Protein AF-A0AAD5XUS9-F1 (afdb_monomer_lite)

Radius of gyration: 87.18 Å; chains: 1; bounding box: 160×61×299 Å

pLDDT: mean 71.88, std 22.99, range [25.39, 98.44]

InterPro domains:
  IPR026183 Taxilin family [PF09728] (169-340)
  IPR026183 Taxilin family [PTHR16127] (145-340)

Sequence (615 aa):
MEKQLVITNKKNNKGNNNNTTNNIVITTNSISNSSIEELITQKINSLNFSENDKNGKIKIEIKLEQKDINKILNQSLINNNQLNNVSQPTHSHSINHSSFPNNDHVQKQLDDLHKKTKQINEKQLLLGLKQRELNKLEADQLIEQQNLHNDLERENLEIAKLLKLEQENLNSVLNNQNNCYNYNIEFISTKYLNNFENFKRLQFKTEFLDLNLNLKIKQYDILEFDKNKVENQKLKLEALCREFQNKSILLKDELDNLYKTEKEKRDLLEKNFEISLNELNLIMEKKSNEKKNLDLENETLKNKLSNLTKQYELRELHFQSVLKSKDLELQLQRVRLEKDLSSHKLELRNLLKKFKFAEQTLVKSNDIFTEFQKERNGINDLKTALNLEVEKNKKLRNLCKALQEERKELMMKLKKSKEEIPPEKISNSCTSPSHAKNNVDSINEEDNFNLKKSNFIKIIKEENLKLETENKKFNLKFDELHKNFDEICQETKKTKELLNTEKQKNFKLNKLYQLNKKEYLELKKQETFVKLKLNQYKENFDDNNNNILLKKNNNNFFEINKLEESVNNQLEETLENLDYDYDGEDDIPLDAEASFTSNEEEAFFTDEDNLPDDN

Foldseek 3Di:
DWDWDWDFDDDDDDDDDDDDGPTDTDGDDDDDDVVVVVVVVVVVVPDDDDDDDPDDDDDDDDDDDPVVVVVVVVVVVVVVVVVPPDDDDDDDDDDDDDDDDDDVVVVVVVVVVVVVVVVVVVVVVVVVVVVVVVVVVVVVVVVVVVVVVVVVVVVVVVVVVVVVVVVVVVVVVVVPPDDDPVVVVVVVVVVVVVVVVVVVVVVVVVVVVVVVVVVVVVVVVVVVVVVVVVVVVVVVVVVVVVVVVVVVVVVVVVVVVVVVVVVVVVVVVVVVVVVVVVVVVVVVVVVVVVVVVVVVVVVVVVVVVVVVVVVVVVVVVVVVVVVVVVVVVVVVVVVVVVVVVVVVVVVVVVVVVVVVVVVVVVVVVVVVVVVVVVVVVVVVVVVVVVVVVVVVVVVVVVVVVVVVVVVCVVVPVDDDDYDDDDDDDDDDYDDYDDDDDDDDDDDDDDDPPVVVVVVVVVVVVVVVVVVVVVVVVVVVVVVVVVVVVVVVVVVVVVVVVVVVVVVVVVVVVVVVLVVLVVVLVVLVVQLVVLVVVLVVLVVVVVPDPDVVVCVVSVVVNVVSVVSNVVSVVVNVVSVVVNPPDDPDDDDDDPDDDDDDDDDDDDDDDDDDDDDDDDD

Secondary structure (DSSP, 8-state):
--------------S--------------S---HHHHHHHHHHHHT----S--SS----------HHHHHHHHHHHHHHHHHTTS--PPP-------------HHHHHHHHHHHHHHHHHHHHHHHHHHHHHHHHHHHHHHHHHHHHHHHHHHHHHHHHHHHHHHHHHHHHHHHTT-SS-HHHHHHHHHHHHHHHHHHHHHHHHHHHHHHHHHHHHHHHHHHHHHHHHHHHHHHHHHHHHHHHHHHHHHHHHHHHHHHHHHHHHHHHHHHHHHHHHHHHHHHHHHHHHHHHHHHHHHHHHHHHHHHHHHHHHHHHHHHHHHHHHHHHHHHHHHHHHHHHHHHHHHHHHHHHHHHHHHHHHHHHHHHHHHHHHHHHHHHHHHHHHHHHHHHHHHHHHHHHHHHHHHHHHHTT-SS--------------------------------SHHHHHHHHHHHHHHHHHHHHHHHHHHHHHHHHHHHHHHHHHHHHHHHHHHHHHHHHHHHHHHHHHHHHHHHHHHHHHHHHHHHHHHHHHHHHHHHS---TTTHHHHHHHHHHHHHHHHHHHHHHHHHHHTT-S---------S-------------------------

Structure (mmCIF, N/CA/C/O backbone):
data_AF-A0AAD5XUS9-F1
#
_entry.id   AF-A0AAD5XUS9-F1
#
loop_
_atom_site.group_PDB
_atom_site.id
_atom_site.type_symbol
_atom_site.label_atom_id
_atom_site.label_alt_id
_atom_site.label_comp_id
_atom_site.label_asym_id
_atom_site.label_entity_id
_atom_site.label_seq_id
_atom_site.pdbx_PDB_ins_code
_atom_site.Cartn_x
_atom_site.Cartn_y
_atom_site.Cartn_z
_atom_site.occupancy
_atom_site.B_iso_or_equiv
_atom_site.auth_seq_id
_atom_site.auth_comp_id
_atom_site.auth_asym_id
_atom_site.auth_atom_id
_atom_site.pdbx_PDB_model_num
ATOM 1 N N . MET A 1 1 ? -13.658 -7.357 59.252 1.00 25.39 1 MET A N 1
ATOM 2 C CA . MET A 1 1 ? -12.363 -7.892 58.782 1.00 25.39 1 MET A CA 1
ATOM 3 C C . MET A 1 1 ? -11.403 -7.818 59.949 1.00 25.39 1 MET A C 1
ATOM 5 O O . MET A 1 1 ? -11.152 -6.715 60.420 1.00 25.39 1 MET A O 1
ATOM 9 N N . GLU A 1 2 ? -10.918 -8.949 60.446 1.00 27.44 2 GLU A N 1
ATOM 10 C CA . GLU A 1 2 ? -9.818 -8.955 61.415 1.00 27.44 2 GLU A CA 1
ATOM 11 C C . GLU A 1 2 ? -8.496 -8.685 60.680 1.00 27.44 2 GLU A C 1
ATOM 13 O O . GLU A 1 2 ? -8.314 -9.140 59.550 1.00 27.44 2 GLU A O 1
ATOM 18 N N . LYS A 1 3 ? -7.565 -7.966 61.313 1.00 29.02 3 LYS A N 1
ATOM 19 C CA . LYS A 1 3 ? -6.164 -7.906 60.876 1.00 29.02 3 LYS A CA 1
ATOM 20 C C . LYS A 1 3 ? -5.308 -8.595 61.931 1.00 29.02 3 LYS A C 1
ATOM 22 O O . LYS A 1 3 ? -5.143 -8.070 63.025 1.00 29.02 3 LYS A O 1
ATOM 27 N N . GLN A 1 4 ? -4.764 -9.762 61.598 1.00 33.00 4 GLN A N 1
ATOM 28 C CA . GLN A 1 4 ? -3.780 -10.432 62.445 1.00 33.00 4 GLN A CA 1
ATOM 29 C C . GLN A 1 4 ? -2.422 -9.747 62.264 1.00 33.00 4 GLN A C 1
ATOM 31 O O . GLN A 1 4 ? -1.873 -9.737 61.163 1.00 33.00 4 GLN A O 1
ATOM 36 N N . LEU A 1 5 ? -1.890 -9.157 63.335 1.00 35.62 5 LEU A N 1
ATOM 37 C CA . LEU A 1 5 ? -0.632 -8.412 63.310 1.00 35.62 5 LEU A CA 1
ATOM 38 C C . LEU A 1 5 ? 0.469 -9.261 63.965 1.00 35.62 5 LEU A C 1
ATOM 40 O O . LEU A 1 5 ? 0.601 -9.319 65.186 1.00 35.62 5 LEU A O 1
ATOM 44 N N . VAL A 1 6 ? 1.218 -9.992 63.135 1.00 34.09 6 VAL A N 1
ATOM 45 C CA . VAL A 1 6 ? 2.223 -10.973 63.578 1.00 34.09 6 VAL A CA 1
ATOM 46 C C . VAL A 1 6 ? 3.584 -10.295 63.754 1.00 34.09 6 VAL A C 1
ATOM 48 O O . VAL A 1 6 ? 4.265 -9.992 62.778 1.00 34.09 6 VAL A O 1
ATOM 51 N N . ILE A 1 7 ? 4.005 -10.085 65.004 1.00 37.09 7 ILE A N 1
ATOM 52 C CA . ILE A 1 7 ? 5.302 -9.472 65.333 1.00 37.09 7 ILE A CA 1
ATOM 53 C C . ILE A 1 7 ? 6.341 -10.567 65.622 1.00 37.09 7 ILE A C 1
ATOM 55 O O . ILE A 1 7 ? 6.405 -11.119 66.720 1.00 37.09 7 ILE A O 1
ATOM 59 N N . THR A 1 8 ? 7.193 -10.881 64.641 1.00 31.16 8 THR A N 1
ATOM 60 C CA . THR A 1 8 ? 8.293 -11.849 64.804 1.00 31.16 8 THR A CA 1
ATOM 61 C C . THR A 1 8 ? 9.521 -11.199 65.450 1.00 31.16 8 THR A C 1
ATOM 63 O O . THR A 1 8 ? 10.286 -10.500 64.781 1.00 31.16 8 THR A O 1
ATOM 66 N N . ASN A 1 9 ? 9.750 -11.439 66.743 1.00 35.56 9 ASN A N 1
ATOM 67 C CA . ASN A 1 9 ? 10.859 -10.825 67.481 1.00 35.56 9 ASN A CA 1
ATOM 68 C C . ASN A 1 9 ? 12.195 -11.571 67.249 1.00 35.56 9 ASN A C 1
ATOM 70 O O . ASN A 1 9 ? 12.498 -12.571 67.902 1.00 35.56 9 ASN A O 1
ATOM 74 N N . LYS A 1 10 ? 12.988 -11.113 66.271 1.00 31.64 10 LYS A N 1
ATOM 75 C CA . LYS A 1 10 ? 14.170 -11.826 65.750 1.00 31.64 10 LYS A CA 1
ATOM 76 C C . LYS A 1 10 ? 15.475 -11.421 66.458 1.00 31.64 10 LYS A C 1
ATOM 78 O O . LYS A 1 10 ? 16.278 -10.666 65.913 1.00 31.64 10 LYS A O 1
ATOM 83 N N . LYS A 1 11 ? 15.719 -11.949 67.665 1.00 36.28 11 LYS A N 1
ATOM 84 C CA . LYS A 1 11 ? 17.019 -11.802 68.354 1.00 36.28 11 LYS A CA 1
ATOM 85 C C . LYS A 1 11 ? 18.118 -12.611 67.646 1.00 36.28 11 LYS A C 1
ATOM 87 O O . LYS A 1 11 ? 18.095 -13.838 67.655 1.00 36.28 11 LYS A O 1
ATOM 92 N N . ASN A 1 12 ? 19.115 -11.922 67.090 1.00 35.00 12 ASN A N 1
ATOM 93 C CA . ASN A 1 12 ? 20.322 -12.542 66.533 1.00 35.00 12 ASN A CA 1
ATOM 94 C C . ASN A 1 12 ? 21.288 -12.980 67.652 1.00 35.00 12 ASN A C 1
ATOM 96 O O . ASN A 1 12 ? 22.162 -12.207 68.038 1.00 35.00 12 ASN A O 1
ATOM 100 N N . ASN A 1 13 ? 21.184 -14.226 68.117 1.00 34.28 13 ASN A N 1
ATOM 101 C CA . ASN A 1 13 ? 22.252 -14.886 68.878 1.00 34.28 13 ASN A CA 1
ATOM 102 C C . ASN A 1 13 ? 22.995 -15.888 67.983 1.00 34.28 13 ASN A C 1
ATOM 104 O O . ASN A 1 13 ? 22.378 -16.679 67.272 1.00 34.28 13 ASN A O 1
ATOM 108 N N . LYS A 1 14 ? 24.334 -15.870 68.025 1.00 36.88 14 LYS A N 1
ATOM 109 C CA . LYS A 1 14 ? 25.170 -16.893 67.380 1.00 36.88 14 LYS A CA 1
ATOM 110 C C . LYS A 1 14 ? 25.299 -18.105 68.306 1.00 36.88 14 LYS A C 1
ATOM 112 O O . LYS A 1 14 ? 25.864 -17.964 69.385 1.00 36.88 14 LYS A O 1
ATOM 117 N N . GLY A 1 15 ? 24.891 -19.284 67.840 1.00 33.50 15 GLY A N 1
ATOM 118 C CA . GLY A 1 15 ? 25.273 -20.568 68.440 1.00 33.50 15 GLY A CA 1
ATOM 119 C C . GLY A 1 15 ? 24.105 -21.495 68.782 1.00 33.50 15 GLY A C 1
ATOM 120 O O . GLY A 1 15 ? 23.200 -21.114 69.512 1.00 33.50 15 GLY A O 1
ATOM 121 N N . ASN A 1 16 ? 24.232 -22.739 68.309 1.00 32.81 16 ASN A N 1
ATOM 122 C CA . ASN A 1 16 ? 23.405 -23.922 68.573 1.00 32.81 16 ASN A CA 1
ATOM 123 C C . ASN A 1 16 ? 21.934 -23.908 68.113 1.00 32.81 16 ASN A C 1
ATOM 125 O O . ASN A 1 16 ? 21.212 -22.917 68.160 1.00 32.81 16 ASN A O 1
ATOM 129 N N . ASN A 1 17 ? 21.503 -25.080 67.644 1.00 41.97 17 ASN A N 1
ATOM 130 C CA . ASN A 1 17 ? 20.193 -25.306 67.046 1.00 41.97 17 ASN A CA 1
ATOM 131 C C . ASN A 1 17 ? 19.136 -25.575 68.123 1.00 41.97 17 ASN A C 1
ATOM 133 O O . ASN A 1 17 ? 19.264 -26.562 68.843 1.00 41.97 17 ASN A O 1
ATOM 137 N N . ASN A 1 18 ? 18.083 -24.752 68.175 1.00 34.62 18 ASN A N 1
ATOM 138 C CA . ASN A 1 18 ? 16.693 -25.155 68.454 1.00 34.62 18 ASN A CA 1
ATOM 139 C C . ASN A 1 18 ? 15.764 -23.932 68.316 1.00 34.62 18 ASN A C 1
ATOM 141 O O . ASN A 1 18 ? 15.683 -23.094 69.210 1.00 34.62 18 ASN A O 1
ATOM 145 N N . ASN A 1 19 ? 15.051 -23.821 67.190 1.00 29.11 19 ASN A N 1
ATOM 146 C CA . ASN A 1 19 ? 14.159 -22.687 66.915 1.00 29.11 19 ASN A CA 1
ATOM 147 C C . ASN A 1 19 ? 12.773 -22.874 67.561 1.00 29.11 19 ASN A C 1
ATOM 149 O O . ASN A 1 19 ? 11.819 -23.265 66.891 1.00 29.11 19 ASN A O 1
ATOM 153 N N . THR A 1 20 ? 12.631 -22.545 68.846 1.00 35.72 20 THR A N 1
ATOM 154 C CA . THR A 1 20 ? 11.313 -22.355 69.480 1.00 35.72 20 THR A CA 1
ATOM 155 C C . THR A 1 20 ? 10.797 -20.935 69.242 1.00 35.72 20 THR A C 1
ATOM 157 O O . THR A 1 20 ? 11.182 -19.993 69.935 1.00 35.72 20 THR A O 1
ATOM 160 N N . THR A 1 21 ? 9.916 -20.764 68.254 1.00 34.28 21 THR A N 1
ATOM 161 C CA . THR A 1 21 ? 9.239 -19.488 67.970 1.00 34.28 21 THR A CA 1
ATOM 162 C C . THR A 1 21 ? 8.067 -19.255 68.928 1.00 34.28 21 THR A C 1
ATOM 164 O O . THR A 1 21 ? 6.984 -19.812 68.741 1.00 34.28 21 THR A O 1
ATOM 167 N N . ASN A 1 22 ? 8.263 -18.403 69.936 1.00 39.34 22 ASN A N 1
ATOM 168 C CA . ASN A 1 22 ? 7.192 -17.973 70.839 1.00 39.34 22 ASN A CA 1
ATOM 169 C C . ASN A 1 22 ? 6.265 -16.963 70.139 1.00 39.34 22 ASN A C 1
ATOM 171 O O . ASN A 1 22 ? 6.512 -15.757 70.156 1.00 39.34 22 ASN A O 1
ATOM 175 N N . ASN A 1 23 ? 5.191 -17.460 69.524 1.00 37.06 23 ASN A N 1
ATOM 176 C CA . ASN A 1 23 ? 4.183 -16.631 68.862 1.00 37.06 23 ASN A CA 1
ATOM 177 C C . ASN A 1 23 ? 3.243 -15.983 69.893 1.00 37.06 23 ASN A C 1
ATOM 179 O O . ASN A 1 23 ? 2.400 -16.658 70.484 1.00 37.06 23 ASN A O 1
ATOM 183 N N . ILE A 1 24 ? 3.351 -14.665 70.072 1.00 42.97 24 ILE A N 1
ATOM 184 C CA . ILE A 1 24 ? 2.393 -13.869 70.851 1.00 42.97 24 ILE A CA 1
ATOM 185 C C . ILE A 1 24 ? 1.303 -13.371 69.897 1.00 42.97 24 ILE A C 1
ATOM 187 O O . ILE A 1 24 ? 1.575 -12.575 69.001 1.00 42.97 24 ILE A O 1
ATOM 191 N N . VAL A 1 25 ? 0.070 -13.844 70.085 1.00 38.03 25 VAL A N 1
ATOM 192 C CA . VAL A 1 25 ? -1.100 -13.404 69.308 1.00 38.03 25 VAL A CA 1
ATOM 193 C C . VAL A 1 25 ? -1.819 -12.296 70.072 1.00 38.03 25 VAL A C 1
ATOM 195 O O . VAL A 1 25 ? -2.248 -12.507 71.205 1.00 38.03 25 VAL A O 1
ATOM 198 N N . ILE A 1 26 ? -1.970 -11.128 69.444 1.00 42.94 26 ILE A N 1
ATOM 199 C CA . ILE A 1 26 ? -2.715 -9.987 69.988 1.00 42.94 26 ILE A CA 1
ATOM 200 C C . ILE A 1 26 ? -3.943 -9.749 69.104 1.00 42.94 26 ILE A C 1
ATOM 202 O O . ILE A 1 26 ? -3.813 -9.481 67.913 1.00 42.94 26 ILE A O 1
ATOM 206 N N . THR A 1 27 ? -5.136 -9.843 69.692 1.00 38.06 27 THR A N 1
ATOM 207 C CA . THR A 1 27 ? -6.419 -9.563 69.030 1.00 38.06 27 THR A CA 1
ATOM 208 C C . THR A 1 27 ? -6.979 -8.229 69.521 1.00 38.06 27 THR A C 1
ATOM 210 O O . THR A 1 27 ? -7.533 -8.152 70.619 1.00 38.06 27 THR A O 1
ATOM 213 N N . THR A 1 28 ? -6.838 -7.172 68.722 1.00 41.28 28 THR A N 1
ATOM 214 C CA . THR A 1 28 ? -7.404 -5.843 68.994 1.00 41.28 28 THR A CA 1
ATOM 215 C C . THR A 1 28 ? -8.715 -5.643 68.235 1.00 41.28 28 THR A C 1
ATOM 217 O O . THR A 1 28 ? -8.731 -5.451 67.020 1.00 41.28 28 THR A O 1
ATOM 220 N N . ASN A 1 29 ? -9.837 -5.630 68.957 1.00 35.91 29 ASN A N 1
ATOM 221 C CA . ASN A 1 29 ? -11.108 -5.200 68.379 1.00 35.91 29 ASN A CA 1
ATOM 222 C C . ASN A 1 29 ? -11.155 -3.668 68.298 1.00 35.91 29 ASN A C 1
ATOM 224 O O . ASN A 1 29 ? -11.073 -2.984 69.314 1.00 35.91 29 ASN A O 1
ATOM 228 N N . SER A 1 30 ? -11.319 -3.161 67.072 1.00 46.28 30 SER A N 1
ATOM 229 C CA . SER A 1 30 ? -11.724 -1.787 66.731 1.00 46.28 30 SER A CA 1
ATOM 230 C C . SER A 1 30 ? -10.987 -0.632 67.435 1.00 46.28 30 SER A C 1
ATOM 232 O O . SER A 1 30 ? -11.510 -0.058 68.382 1.00 46.28 30 SER A O 1
ATOM 234 N N . ILE A 1 31 ? -9.839 -0.219 66.881 1.00 39.94 31 ILE A N 1
ATOM 235 C CA . ILE A 1 31 ? -9.426 1.186 66.644 1.00 39.94 31 ILE A CA 1
ATOM 236 C C . ILE A 1 31 ? -8.188 1.143 65.734 1.00 39.94 31 ILE A C 1
ATOM 238 O O . ILE A 1 31 ? -7.190 0.519 66.076 1.00 39.94 31 ILE A O 1
ATOM 242 N N . SER A 1 32 ? -8.239 1.793 64.569 1.00 43.41 32 SER A N 1
ATOM 243 C CA . SER A 1 32 ? -7.108 1.872 63.633 1.00 43.41 32 SER A CA 1
ATOM 244 C C . SER A 1 32 ? -6.374 3.204 63.796 1.00 43.41 32 SER A C 1
ATOM 246 O O . SER A 1 32 ? -6.765 4.199 63.184 1.00 43.41 32 SER A O 1
ATOM 248 N N . ASN A 1 33 ? -5.342 3.244 64.642 1.00 52.28 33 ASN A N 1
ATOM 249 C CA . ASN A 1 33 ? -4.536 4.448 64.855 1.00 52.28 33 ASN A CA 1
ATOM 250 C C . ASN A 1 33 ? -3.094 4.059 65.236 1.00 52.28 33 ASN A C 1
ATOM 252 O O . ASN A 1 33 ? -2.848 3.602 66.354 1.00 52.28 33 ASN A O 1
ATOM 256 N N . SER A 1 34 ? -2.148 4.200 64.302 1.00 52.38 34 SER A N 1
ATOM 257 C CA . SER A 1 34 ? -0.819 3.560 64.372 1.00 52.38 34 SER A CA 1
ATOM 258 C C . SER A 1 34 ? 0.008 3.965 65.596 1.00 52.38 34 SER A C 1
ATOM 260 O O . SER A 1 34 ? 0.675 3.123 66.192 1.00 52.38 34 SER A O 1
ATOM 262 N N . SER A 1 35 ? -0.091 5.219 66.049 1.00 53.34 35 SER A N 1
ATOM 263 C CA . SER A 1 35 ? 0.614 5.695 67.250 1.00 53.34 35 SER A CA 1
ATOM 264 C C . SER A 1 35 ? 0.175 4.998 68.549 1.00 53.34 35 SER A C 1
ATOM 266 O O . SER A 1 35 ? 0.904 5.039 69.537 1.00 53.34 35 SER A O 1
ATOM 268 N N . ILE A 1 36 ? -0.996 4.347 68.573 1.00 55.72 36 ILE A N 1
ATOM 269 C CA . ILE A 1 36 ? -1.443 3.532 69.715 1.00 55.72 36 ILE A CA 1
ATOM 270 C C . ILE A 1 36 ? -0.808 2.134 69.644 1.00 55.72 36 ILE A C 1
ATOM 272 O O . ILE A 1 36 ? -0.321 1.632 70.657 1.00 55.72 36 ILE A O 1
ATOM 276 N N . GLU A 1 37 ? -0.749 1.531 68.454 1.00 57.53 37 GLU A N 1
ATOM 277 C CA . GLU A 1 37 ? -0.089 0.236 68.215 1.00 57.53 37 GLU A CA 1
ATOM 278 C C . GLU A 1 37 ? 1.419 0.314 68.519 1.00 57.53 37 GLU A C 1
ATOM 280 O O . GLU A 1 37 ? 1.982 -0.569 69.173 1.00 57.53 37 GLU A O 1
ATOM 285 N N . GLU A 1 38 ? 2.065 1.414 68.124 1.00 58.31 38 GLU A N 1
ATOM 286 C CA . GLU A 1 38 ? 3.476 1.690 68.400 1.00 58.31 38 GLU A CA 1
ATOM 287 C C . GLU A 1 38 ? 3.750 1.869 69.904 1.00 58.31 38 GLU A C 1
ATOM 289 O O . GLU A 1 38 ? 4.686 1.268 70.436 1.00 58.31 38 GLU A O 1
ATOM 294 N N . LEU A 1 39 ? 2.895 2.605 70.628 1.00 57.44 39 LEU A N 1
ATOM 295 C CA . LEU A 1 39 ? 3.031 2.787 72.078 1.00 57.44 39 LEU A CA 1
ATOM 296 C C . LEU A 1 39 ? 2.823 1.473 72.850 1.00 57.44 39 LEU A C 1
ATOM 298 O O . LEU A 1 39 ? 3.573 1.189 73.785 1.00 57.44 39 LEU A O 1
ATOM 302 N N . ILE A 1 40 ? 1.845 0.650 72.451 1.00 57.34 40 ILE A N 1
ATOM 303 C CA . ILE A 1 40 ? 1.636 -0.694 73.017 1.00 57.34 40 ILE A CA 1
ATOM 304 C C . ILE A 1 40 ? 2.881 -1.561 72.780 1.00 57.34 40 ILE A C 1
ATOM 306 O O . ILE A 1 40 ? 3.372 -2.201 73.711 1.00 57.34 40 ILE A O 1
ATOM 310 N N . THR A 1 41 ? 3.445 -1.517 71.571 1.00 60.00 41 THR A N 1
ATOM 311 C CA . THR A 1 41 ? 4.661 -2.259 71.207 1.00 60.00 41 THR A CA 1
ATOM 312 C C . THR A 1 41 ? 5.872 -1.811 72.036 1.00 60.00 41 THR A C 1
ATOM 314 O O . THR A 1 41 ? 6.589 -2.654 72.577 1.00 60.00 41 THR A O 1
ATOM 317 N N . GLN A 1 42 ? 6.076 -0.502 72.231 1.00 57.25 42 GLN A N 1
ATOM 318 C CA . GLN A 1 42 ? 7.127 0.021 73.115 1.00 57.25 42 GLN A CA 1
ATOM 319 C C . GLN A 1 42 ? 6.920 -0.397 74.579 1.00 57.25 42 GLN A C 1
ATOM 321 O O . GLN A 1 42 ? 7.876 -0.812 75.237 1.00 57.25 42 GLN A O 1
ATOM 326 N N . LYS A 1 43 ? 5.682 -0.343 75.093 1.00 57.19 43 LYS A N 1
ATOM 327 C CA . LYS A 1 43 ? 5.367 -0.744 76.474 1.00 57.19 43 LYS A CA 1
ATOM 328 C C . LYS A 1 43 ? 5.673 -2.229 76.698 1.00 57.19 43 LYS A C 1
ATOM 330 O O . LYS A 1 43 ? 6.329 -2.565 77.680 1.00 57.19 43 LYS A O 1
ATOM 335 N N . ILE A 1 44 ? 5.277 -3.100 75.768 1.00 57.19 44 ILE A N 1
ATOM 336 C CA . ILE A 1 44 ? 5.562 -4.544 75.813 1.00 57.19 44 ILE A CA 1
ATOM 337 C C . ILE A 1 44 ? 7.075 -4.810 75.746 1.00 57.19 44 ILE A C 1
ATOM 339 O O . ILE A 1 44 ? 7.587 -5.584 76.550 1.00 57.19 44 ILE A O 1
ATOM 343 N N . ASN A 1 45 ? 7.810 -4.119 74.869 1.00 53.88 45 ASN A N 1
ATOM 344 C CA . ASN A 1 45 ? 9.270 -4.247 74.767 1.00 53.88 45 ASN A CA 1
ATOM 345 C C . ASN A 1 45 ? 10.036 -3.761 76.016 1.00 53.88 45 ASN A C 1
ATOM 347 O O . ASN A 1 45 ? 11.204 -4.108 76.173 1.00 53.88 45 ASN A O 1
ATOM 351 N N . SER A 1 46 ? 9.405 -2.985 76.907 1.00 49.81 46 SER A N 1
ATOM 352 C CA . SER A 1 46 ? 9.999 -2.561 78.187 1.00 49.81 46 SER A CA 1
ATOM 353 C C . SER A 1 46 ? 9.838 -3.573 79.334 1.00 49.81 46 SER A C 1
ATOM 355 O O . SER A 1 46 ? 10.438 -3.397 80.395 1.00 49.81 46 SER A O 1
ATOM 357 N N . LEU A 1 47 ? 9.054 -4.642 79.142 1.00 49.25 47 LEU A N 1
ATOM 358 C CA . LEU A 1 47 ? 8.836 -5.680 80.151 1.00 49.25 47 LEU A CA 1
ATOM 359 C C . LEU A 1 47 ? 9.898 -6.784 80.037 1.00 49.25 47 LEU A C 1
ATOM 361 O O . LEU A 1 47 ? 9.826 -7.658 79.174 1.00 49.25 47 LEU A O 1
ATOM 365 N N . ASN A 1 48 ? 10.877 -6.768 80.943 1.00 42.84 48 ASN A N 1
ATOM 366 C CA . ASN A 1 48 ? 11.837 -7.864 81.087 1.00 42.84 48 ASN A CA 1
ATOM 367 C C . ASN A 1 48 ? 11.173 -9.076 81.758 1.00 42.84 48 ASN A C 1
ATOM 369 O O . ASN A 1 48 ? 10.968 -9.087 82.970 1.00 42.84 48 ASN A O 1
ATOM 373 N N . PHE A 1 49 ? 10.883 -10.113 80.974 1.00 48.56 49 PHE A N 1
ATOM 374 C CA . PHE A 1 49 ? 10.447 -11.411 81.485 1.00 48.56 49 PHE A CA 1
ATOM 375 C C . PHE A 1 49 ? 11.663 -12.252 81.898 1.00 48.56 49 PHE A C 1
ATOM 377 O O . PHE A 1 49 ? 12.527 -12.541 81.070 1.00 48.56 49 PHE A O 1
ATOM 384 N N . SER A 1 50 ? 11.724 -12.669 83.163 1.00 37.19 50 SER A N 1
ATOM 385 C CA . SER A 1 50 ? 12.652 -13.706 83.621 1.00 37.19 50 SER A CA 1
ATOM 386 C C . SER A 1 50 ? 12.142 -15.091 83.223 1.00 3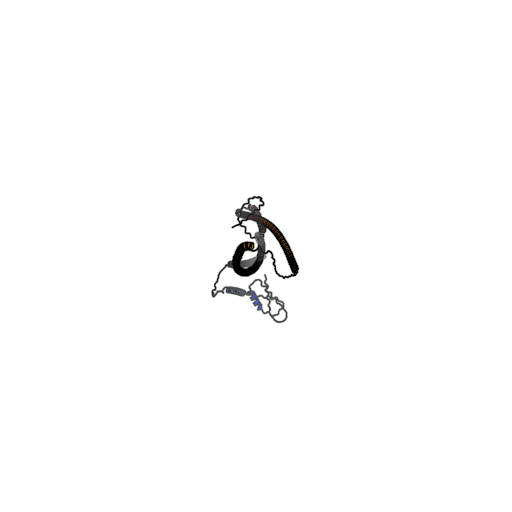7.19 50 SER A C 1
ATOM 388 O O . SER A 1 50 ? 10.974 -15.406 83.452 1.00 37.19 50 SER A O 1
ATOM 390 N N . GLU A 1 51 ? 13.009 -15.943 82.677 1.00 42.34 51 GLU A N 1
ATOM 391 C CA . GLU A 1 51 ? 12.667 -17.336 82.379 1.00 42.34 51 GLU A CA 1
ATOM 392 C C . GLU A 1 51 ? 12.470 -18.146 83.668 1.00 42.34 51 GLU A C 1
ATOM 394 O O . GLU A 1 51 ? 13.439 -18.602 84.268 1.00 42.34 51 GLU A O 1
ATOM 399 N N . ASN A 1 52 ? 11.214 -18.318 84.085 1.00 38.88 52 ASN A N 1
ATOM 400 C CA . ASN A 1 52 ? 10.675 -19.546 84.681 1.00 38.88 52 ASN A CA 1
ATOM 401 C C . ASN A 1 52 ? 9.177 -19.372 84.966 1.00 38.88 52 ASN A C 1
ATOM 403 O O . ASN A 1 52 ? 8.808 -18.773 85.966 1.00 38.88 52 ASN A O 1
ATOM 407 N N . ASP A 1 53 ? 8.331 -19.925 84.096 1.00 34.34 53 ASP A N 1
ATOM 408 C CA . ASP A 1 53 ? 7.201 -20.760 84.523 1.00 34.34 53 ASP A CA 1
ATOM 409 C C . ASP A 1 53 ? 6.608 -21.500 83.317 1.00 34.34 53 ASP A C 1
ATOM 411 O O . ASP A 1 53 ? 6.481 -20.952 82.219 1.00 34.34 53 ASP A O 1
ATOM 415 N N . LYS A 1 54 ? 6.264 -22.779 83.503 1.00 46.91 54 LYS A N 1
ATOM 416 C CA . LYS A 1 54 ? 5.631 -23.603 82.463 1.00 46.91 54 LYS A CA 1
ATOM 417 C C . LYS A 1 54 ? 4.127 -23.668 82.717 1.00 46.91 54 LYS A C 1
ATOM 419 O O . LYS A 1 54 ? 3.709 -24.031 83.808 1.00 46.91 54 LYS A O 1
ATOM 424 N N . ASN A 1 55 ? 3.348 -23.417 81.663 1.00 44.31 55 ASN A N 1
ATOM 425 C CA . ASN A 1 55 ? 1.877 -23.434 81.608 1.00 44.31 55 ASN A CA 1
ATOM 426 C C . ASN A 1 55 ? 1.173 -22.235 82.281 1.00 44.31 55 ASN A C 1
ATOM 428 O O . ASN A 1 55 ? 0.696 -22.326 83.407 1.00 44.31 55 ASN A O 1
ATOM 432 N N . GLY A 1 56 ? 0.973 -21.145 81.530 1.00 36.09 56 GLY A N 1
ATOM 433 C CA . GLY A 1 56 ? 0.065 -20.063 81.931 1.00 36.09 56 GLY A CA 1
ATOM 434 C C . GLY A 1 56 ? -0.308 -19.121 80.782 1.00 36.09 56 GLY A C 1
ATOM 435 O O . GLY A 1 56 ? 0.565 -18.589 80.101 1.00 36.09 56 GLY A O 1
ATOM 436 N N . LYS A 1 57 ? -1.610 -18.871 80.571 1.00 36.91 57 LYS A N 1
ATOM 437 C CA . LYS A 1 57 ? -2.077 -17.743 79.742 1.00 36.91 57 LYS A CA 1
ATOM 438 C C . LYS A 1 57 ? -1.968 -16.458 80.567 1.00 36.91 57 LYS A C 1
ATOM 440 O O . LYS A 1 57 ? -2.855 -16.170 81.367 1.00 36.91 57 LYS A O 1
ATOM 445 N N . ILE A 1 58 ? -0.901 -15.685 80.378 1.00 43.31 58 ILE A N 1
ATOM 446 C CA . ILE A 1 58 ? -0.713 -14.412 81.090 1.00 43.31 58 ILE A CA 1
ATOM 447 C C . ILE A 1 58 ? -1.695 -13.365 80.534 1.00 43.31 58 ILE A C 1
ATOM 449 O O . ILE A 1 58 ? -1.503 -12.841 79.438 1.00 43.31 58 ILE A O 1
ATOM 453 N N . LYS A 1 59 ? -2.753 -13.042 81.291 1.00 38.91 59 LYS A N 1
ATOM 454 C CA . LYS A 1 59 ? -3.693 -11.955 80.964 1.00 38.91 59 LYS A CA 1
ATOM 455 C C . LYS A 1 59 ? -3.119 -10.617 81.449 1.00 38.91 59 LYS A C 1
ATOM 457 O O . LYS A 1 59 ? -3.309 -10.248 82.604 1.00 38.91 59 LYS A O 1
ATOM 462 N N . ILE A 1 60 ? -2.428 -9.886 80.573 1.00 44.69 60 ILE A N 1
ATOM 463 C CA . ILE A 1 60 ? -1.908 -8.544 80.883 1.00 44.69 60 ILE A CA 1
ATOM 464 C C . ILE A 1 60 ? -3.026 -7.509 80.689 1.00 44.69 60 ILE A C 1
ATOM 466 O O . ILE A 1 60 ? -3.477 -7.278 79.569 1.00 44.69 60 ILE A O 1
ATOM 470 N N . GLU A 1 61 ? -3.474 -6.873 81.772 1.00 36.41 61 GLU A N 1
ATOM 471 C CA . GLU A 1 61 ? -4.514 -5.835 81.738 1.00 36.41 61 GLU A CA 1
ATOM 472 C C . GLU A 1 61 ? -3.884 -4.432 81.749 1.00 36.41 61 GLU A C 1
ATOM 474 O O . GLU A 1 61 ? -3.578 -3.870 82.801 1.00 36.41 61 GLU A O 1
ATOM 479 N N . ILE A 1 62 ? -3.657 -3.861 80.561 1.00 45.28 62 ILE A N 1
ATOM 480 C CA . ILE A 1 62 ? -3.064 -2.524 80.412 1.00 45.28 62 ILE A CA 1
ATOM 481 C C . ILE A 1 62 ? -4.148 -1.455 80.605 1.00 45.28 62 ILE A C 1
ATOM 483 O O . ILE A 1 62 ? -4.867 -1.103 79.670 1.00 45.28 62 ILE A O 1
ATOM 487 N N . LYS A 1 63 ? -4.243 -0.897 81.816 1.00 40.38 63 LYS A N 1
ATOM 488 C CA . LYS A 1 63 ? -5.056 0.298 82.080 1.00 40.38 63 LYS A CA 1
ATOM 489 C C . LYS A 1 63 ? -4.336 1.539 81.546 1.00 40.38 63 LYS A C 1
ATOM 491 O O . LYS A 1 63 ? -3.376 2.010 82.148 1.00 40.38 63 LYS A O 1
ATOM 496 N N . LEU A 1 64 ? -4.801 2.052 80.408 1.00 49.72 64 LEU A N 1
ATOM 497 C CA . LEU A 1 64 ? -4.443 3.381 79.909 1.00 49.72 64 LEU A CA 1
ATOM 498 C C . LEU A 1 64 ? -5.385 4.411 80.536 1.00 49.72 64 LEU A C 1
ATOM 500 O O . LEU A 1 64 ? -6.604 4.288 80.411 1.00 49.72 64 LEU A O 1
ATOM 504 N N . GLU A 1 65 ? -4.842 5.431 81.200 1.00 47.31 65 GLU A N 1
ATOM 505 C CA . GLU A 1 65 ? -5.669 6.520 81.716 1.00 47.31 65 GLU A CA 1
ATOM 506 C C . GLU A 1 65 ? -6.209 7.379 80.566 1.00 47.31 65 GLU A C 1
ATOM 508 O O . GLU A 1 65 ? -5.498 7.732 79.623 1.00 47.31 65 GLU A O 1
ATOM 513 N N . GLN A 1 66 ? -7.473 7.791 80.674 1.00 45.50 66 GLN A N 1
ATOM 514 C CA . GLN A 1 66 ? -8.160 8.605 79.661 1.00 45.50 66 GLN A CA 1
ATOM 515 C C . GLN A 1 66 ? -7.449 9.951 79.395 1.00 45.50 66 GLN A C 1
ATOM 517 O O . GLN A 1 66 ? -7.547 10.524 78.310 1.00 45.50 66 GLN A O 1
ATOM 522 N N . LYS A 1 67 ? -6.665 10.416 80.375 1.00 49.91 67 LYS A N 1
ATOM 523 C CA . LYS A 1 67 ? -5.775 11.579 80.305 1.00 49.91 67 LYS A CA 1
ATOM 524 C C . LYS A 1 67 ? -4.650 11.418 79.275 1.00 49.91 67 LYS A C 1
ATOM 526 O O . LYS A 1 67 ? -4.346 12.385 78.579 1.00 49.91 67 LYS A O 1
ATOM 531 N N . ASP A 1 68 ? -4.073 10.224 79.141 1.00 51.66 68 ASP A N 1
ATOM 532 C CA . ASP A 1 68 ? -2.992 9.948 78.186 1.00 51.66 68 ASP A CA 1
ATOM 533 C C . ASP A 1 68 ? -3.528 9.796 76.758 1.00 51.66 68 ASP A C 1
ATOM 535 O O . ASP A 1 68 ? -2.947 10.343 75.820 1.00 51.66 68 ASP A O 1
ATOM 539 N N . ILE A 1 69 ? -4.692 9.155 76.599 1.00 51.88 69 ILE A N 1
ATOM 540 C CA . ILE A 1 69 ? -5.398 9.051 75.310 1.00 51.88 69 ILE A CA 1
ATOM 541 C C . ILE A 1 69 ? -5.707 10.454 74.760 1.00 51.88 69 ILE A C 1
ATOM 543 O O . ILE A 1 69 ? -5.375 10.762 73.615 1.00 51.88 69 ILE A O 1
ATOM 547 N N . ASN A 1 70 ? -6.257 11.341 75.597 1.00 48.72 70 ASN A N 1
ATOM 548 C CA . ASN A 1 70 ? -6.544 12.728 75.215 1.00 48.72 70 ASN A CA 1
ATOM 549 C C . ASN A 1 70 ? -5.270 13.540 74.916 1.00 48.72 70 ASN A C 1
ATOM 551 O O . ASN A 1 70 ? -5.281 14.405 74.038 1.00 48.72 70 ASN A O 1
ATOM 555 N N . LYS A 1 71 ? -4.154 13.245 75.597 1.00 57.34 71 LYS A N 1
ATOM 556 C CA . LYS A 1 71 ? -2.840 13.838 75.304 1.00 57.34 71 LYS A CA 1
ATOM 557 C C . LYS A 1 71 ? -2.370 13.476 73.893 1.00 57.34 71 LYS A C 1
ATOM 559 O O . LYS A 1 71 ? -1.997 14.366 73.135 1.00 57.34 71 LYS A O 1
ATOM 564 N N . ILE A 1 72 ? -2.438 12.193 73.532 1.00 53.44 72 ILE A N 1
ATOM 565 C CA . ILE A 1 72 ? -2.020 11.676 72.219 1.00 53.44 72 ILE A CA 1
ATOM 566 C C . ILE A 1 72 ? -2.908 12.237 71.101 1.00 53.44 72 ILE A C 1
ATOM 568 O O . ILE A 1 72 ? -2.389 12.672 70.072 1.00 53.44 72 ILE A O 1
ATOM 572 N N . LEU A 1 73 ? -4.228 12.307 71.318 1.00 51.06 73 LEU A N 1
ATOM 573 C CA . LEU A 1 73 ? -5.157 12.888 70.346 1.00 51.06 73 LEU A CA 1
ATOM 574 C C . LEU A 1 73 ? -4.794 14.352 70.037 1.00 51.06 73 LEU A C 1
ATOM 576 O O . LEU A 1 73 ? -4.629 14.716 68.872 1.00 51.06 73 LEU A O 1
ATOM 580 N N . ASN A 1 74 ? -4.557 15.162 71.073 1.00 52.31 74 ASN A N 1
ATOM 581 C CA . ASN A 1 74 ? -4.140 16.557 70.915 1.00 52.31 74 ASN A CA 1
ATOM 582 C C . ASN A 1 74 ? -2.746 16.693 70.275 1.00 52.31 74 ASN A C 1
ATOM 584 O O . ASN A 1 74 ? -2.551 17.572 69.438 1.00 52.31 74 ASN A O 1
ATOM 588 N N . GLN A 1 75 ? -1.797 15.805 70.590 1.00 50.62 75 GLN A N 1
ATOM 589 C CA . GLN A 1 75 ? -0.477 15.787 69.948 1.00 50.62 75 GLN A CA 1
ATOM 590 C C . GLN A 1 75 ? -0.592 15.543 68.428 1.00 50.62 75 GLN A C 1
ATOM 592 O O . GLN A 1 75 ? 0.067 16.221 67.640 1.00 50.62 75 GLN A O 1
ATOM 597 N N . SER A 1 76 ? -1.477 14.631 68.003 1.00 45.47 76 SER A N 1
ATOM 598 C CA . SER A 1 76 ? -1.724 14.352 66.578 1.00 45.47 76 SER A CA 1
ATOM 599 C C . SER A 1 76 ? -2.389 15.526 65.840 1.00 45.47 76 SER A C 1
ATOM 601 O O . SER A 1 76 ? -2.024 15.837 64.705 1.00 45.47 76 SER A O 1
ATOM 603 N N . LEU A 1 77 ? -3.300 16.243 66.510 1.00 45.34 77 LEU A N 1
ATOM 604 C CA . LEU A 1 77 ? -3.950 17.445 65.979 1.00 45.34 77 LEU A CA 1
ATOM 605 C C . LEU A 1 77 ? -2.975 18.624 65.831 1.00 45.34 77 LEU A C 1
ATOM 607 O O . LEU A 1 77 ? -3.132 19.427 64.913 1.00 45.34 77 LEU A O 1
ATOM 611 N N . ILE A 1 78 ? -1.955 18.727 66.687 1.00 46.25 78 ILE A N 1
ATOM 612 C CA . ILE A 1 78 ? -0.910 19.755 66.566 1.00 46.25 78 ILE A CA 1
ATOM 613 C C . ILE A 1 78 ? -0.011 19.470 65.354 1.00 46.25 78 ILE A C 1
ATOM 615 O O . ILE A 1 78 ? 0.188 20.362 64.530 1.00 46.25 78 ILE A O 1
ATOM 619 N N . ASN A 1 79 ? 0.463 18.230 65.187 1.00 41.84 79 ASN A N 1
ATOM 620 C CA . ASN A 1 79 ? 1.356 17.871 64.079 1.00 41.84 79 ASN A CA 1
ATOM 621 C C . ASN A 1 79 ? 0.702 18.082 62.698 1.00 41.84 79 ASN A C 1
ATOM 623 O O . ASN A 1 79 ? 1.332 18.639 61.799 1.00 41.84 79 ASN A O 1
ATOM 627 N N . ASN A 1 80 ? -0.578 17.725 62.540 1.00 39.06 80 ASN A N 1
ATOM 628 C CA . ASN A 1 80 ? -1.306 17.926 61.279 1.00 39.06 80 ASN A CA 1
ATOM 629 C C . ASN A 1 80 ? -1.493 19.408 60.899 1.00 39.06 80 ASN A C 1
ATOM 631 O O . ASN A 1 80 ? -1.666 19.714 59.722 1.00 39.06 80 ASN A O 1
ATOM 635 N N . ASN A 1 81 ? -1.422 20.337 61.859 1.00 42.00 81 ASN A N 1
ATOM 636 C CA . ASN A 1 81 ? -1.500 21.775 61.587 1.00 42.00 81 ASN A CA 1
ATOM 637 C C . ASN A 1 81 ? -0.140 22.419 61.250 1.00 42.00 81 ASN A C 1
ATOM 639 O O . ASN A 1 81 ? -0.113 23.569 60.816 1.00 42.00 81 ASN A O 1
ATOM 643 N N . GLN A 1 82 ? 0.985 21.708 61.407 1.00 41.06 82 GLN A N 1
ATOM 644 C CA . GLN A 1 82 ? 2.321 22.250 61.117 1.00 41.06 82 GLN A CA 1
ATOM 645 C C . GLN A 1 82 ? 2.832 21.956 59.695 1.00 41.06 82 GLN A C 1
ATOM 647 O O . GLN A 1 82 ? 3.730 22.654 59.233 1.00 41.06 82 GLN A O 1
ATOM 652 N N . LEU A 1 83 ? 2.242 21.004 58.957 1.00 37.19 83 LEU A N 1
ATOM 653 C CA . LEU A 1 83 ? 2.643 20.726 57.564 1.00 37.19 83 LEU A CA 1
ATOM 654 C C . LEU A 1 83 ? 2.103 21.736 56.531 1.00 37.19 83 LEU A C 1
ATOM 656 O O . LEU A 1 83 ? 2.669 21.851 55.449 1.00 37.19 83 LEU A O 1
ATOM 660 N N . ASN A 1 84 ? 1.051 22.494 56.849 1.00 37.66 84 ASN A N 1
ATOM 661 C CA . ASN A 1 84 ? 0.373 23.381 55.890 1.00 37.66 84 ASN A CA 1
ATOM 662 C C . ASN A 1 84 ? 0.964 24.806 55.794 1.00 37.66 84 ASN A C 1
ATOM 664 O O . ASN A 1 84 ? 0.309 25.687 55.245 1.00 37.66 84 ASN A O 1
ATOM 668 N N . ASN A 1 85 ? 2.159 25.069 56.341 1.00 38.59 85 ASN A N 1
ATOM 669 C CA . ASN A 1 85 ? 2.670 26.443 56.491 1.00 38.59 85 ASN A CA 1
ATOM 670 C C . ASN A 1 85 ? 4.171 26.638 56.177 1.00 38.59 85 ASN A C 1
ATOM 672 O O . ASN A 1 85 ? 4.822 27.504 56.760 1.00 38.59 85 ASN A O 1
ATOM 676 N N . VAL A 1 86 ? 4.728 25.879 55.222 1.00 34.81 86 VAL A N 1
ATOM 677 C CA . VAL A 1 86 ? 6.052 26.171 54.631 1.00 34.81 86 VAL A CA 1
ATOM 678 C C . VAL A 1 86 ? 6.031 25.999 53.109 1.00 34.81 86 VAL A C 1
ATOM 680 O O . VAL A 1 86 ? 6.200 24.890 52.611 1.00 34.81 86 VAL A O 1
ATOM 683 N N . SER A 1 87 ? 5.857 27.105 52.374 1.00 32.69 87 SER A N 1
ATOM 684 C CA . SER A 1 87 ? 6.343 27.315 50.992 1.00 32.69 87 SER A CA 1
ATOM 685 C C . SER A 1 87 ? 6.048 28.749 50.525 1.00 32.69 87 SER A C 1
ATOM 687 O O . SER A 1 87 ? 5.028 29.006 49.891 1.00 32.69 87 SER A O 1
ATOM 689 N N . GLN A 1 88 ? 6.950 29.693 50.814 1.00 33.41 88 GLN A N 1
ATOM 690 C CA . GLN A 1 88 ? 7.068 30.914 50.007 1.00 33.41 88 GLN A CA 1
ATOM 691 C C . GLN A 1 88 ? 8.206 30.727 48.992 1.00 33.41 88 GLN A C 1
ATOM 693 O O . GLN A 1 88 ? 9.287 30.295 49.398 1.00 33.41 88 GLN A O 1
ATOM 698 N N . PRO A 1 89 ? 8.009 31.050 47.702 1.00 35.31 89 PRO A N 1
ATOM 699 C CA . PRO A 1 89 ? 9.082 31.016 46.719 1.00 35.31 89 PRO A CA 1
ATOM 700 C C . PRO A 1 89 ? 9.954 32.272 46.835 1.00 35.31 89 PRO A C 1
ATOM 702 O O . PRO A 1 89 ? 9.458 33.396 46.760 1.00 35.31 89 PRO A O 1
ATOM 705 N N . THR A 1 90 ? 11.267 32.090 46.968 1.00 33.59 90 THR A N 1
ATOM 706 C CA . THR A 1 90 ? 12.251 33.168 46.815 1.00 33.59 90 THR A CA 1
ATOM 707 C C . THR A 1 90 ? 12.926 33.098 45.443 1.00 33.59 90 THR A C 1
ATOM 709 O O . THR A 1 90 ? 13.113 32.026 44.880 1.00 33.59 90 THR A O 1
ATOM 712 N N . HIS A 1 91 ? 13.303 34.272 44.929 1.00 31.84 91 HIS A N 1
ATOM 713 C CA . HIS A 1 91 ? 14.073 34.505 43.700 1.00 31.84 91 HIS A CA 1
ATOM 714 C C . HIS A 1 91 ? 13.499 33.987 42.371 1.00 31.84 91 HIS A C 1
ATOM 716 O O . HIS A 1 91 ? 13.692 32.854 41.944 1.00 31.84 91 HIS A O 1
ATOM 722 N N . SER A 1 92 ? 12.945 34.933 41.613 1.00 28.16 92 SER A N 1
ATOM 723 C CA . SER A 1 92 ? 12.830 34.848 40.160 1.00 28.16 92 SER A CA 1
ATOM 724 C C . SER A 1 92 ? 14.208 34.805 39.479 1.00 28.16 92 SER A C 1
ATOM 726 O O . SER A 1 92 ? 15.062 35.657 39.745 1.00 28.16 92 SER A O 1
ATOM 728 N N . HIS A 1 93 ? 14.379 33.910 38.508 1.00 31.38 93 HIS A N 1
ATOM 729 C CA . HIS A 1 93 ? 15.312 34.074 37.388 1.00 31.38 93 HIS A CA 1
ATOM 730 C C . HIS A 1 93 ? 14.524 33.914 36.087 1.00 31.38 93 HIS A C 1
ATOM 732 O O . HIS A 1 93 ? 13.728 32.989 35.948 1.00 31.38 93 HIS A O 1
ATOM 738 N N . SER A 1 94 ? 14.700 34.850 35.156 1.00 34.78 94 SER A N 1
ATOM 739 C CA . SER A 1 94 ? 13.928 34.918 33.916 1.00 34.78 94 SER A CA 1
ATOM 740 C C . SER A 1 94 ? 14.597 34.139 32.786 1.00 34.78 94 SER A C 1
ATOM 742 O O . SER A 1 94 ? 15.709 34.483 32.386 1.00 34.78 94 SER A O 1
ATOM 744 N N . ILE A 1 95 ? 13.879 33.183 32.196 1.00 31.92 95 ILE A N 1
ATOM 745 C CA . ILE A 1 95 ? 14.127 32.702 30.832 1.00 31.92 95 ILE A CA 1
ATOM 746 C C . ILE A 1 95 ? 12.768 32.669 30.120 1.00 31.92 95 ILE A C 1
ATOM 748 O O . ILE A 1 95 ? 11.802 32.126 30.650 1.00 31.92 95 ILE A O 1
ATOM 752 N N . ASN A 1 96 ? 12.682 33.291 28.943 1.00 36.38 96 ASN A N 1
ATOM 753 C CA . ASN A 1 96 ? 11.484 33.258 28.099 1.00 36.38 96 ASN A CA 1
ATOM 754 C C . ASN A 1 96 ? 11.417 31.930 27.326 1.00 36.38 96 ASN A C 1
ATOM 756 O O . ASN A 1 96 ? 12.466 31.419 26.947 1.00 36.38 96 ASN A O 1
ATOM 760 N N . HIS A 1 97 ? 10.217 31.437 26.992 1.00 30.84 97 HIS A N 1
ATOM 761 C CA . HIS A 1 97 ? 9.702 31.435 25.605 1.00 30.84 97 HIS A CA 1
ATOM 762 C C . HIS A 1 97 ? 8.374 30.653 25.436 1.00 30.84 97 HIS A C 1
ATOM 764 O O . HIS A 1 97 ? 8.155 29.622 26.057 1.00 30.84 97 HIS A O 1
ATOM 770 N N . SER A 1 98 ? 7.526 31.173 24.535 1.00 32.00 98 SER A N 1
ATOM 771 C CA . SER A 1 98 ? 6.512 30.488 23.696 1.00 32.00 98 SER A CA 1
ATOM 772 C C . SER A 1 98 ? 5.461 29.516 24.289 1.00 32.00 98 SER A C 1
ATOM 774 O O . SER A 1 98 ? 5.747 28.360 24.564 1.00 32.00 98 SER A O 1
ATOM 776 N N . SER A 1 99 ? 4.200 29.967 24.212 1.00 36.31 99 SER A N 1
ATOM 777 C CA . SER A 1 99 ? 3.090 29.316 23.472 1.00 36.31 99 SER A CA 1
ATOM 778 C C . SER A 1 99 ? 2.527 27.934 23.889 1.00 36.31 99 SER A C 1
ATOM 780 O O . SER A 1 99 ? 3.083 26.897 23.557 1.00 36.31 99 SER A O 1
ATOM 782 N N . PHE A 1 100 ? 1.326 27.982 24.495 1.00 39.94 100 PHE A N 1
ATOM 783 C CA . PHE A 1 100 ? 0.091 27.170 24.296 1.00 39.94 100 PHE A CA 1
ATOM 784 C C . PHE A 1 100 ? 0.084 25.969 23.305 1.00 39.94 100 PHE A C 1
ATOM 786 O O . PHE A 1 100 ? 0.707 26.076 22.249 1.00 39.94 100 PHE A O 1
ATOM 793 N N . PRO A 1 101 ? -0.725 24.895 23.550 1.00 47.62 101 PRO A N 1
ATOM 794 C CA . PRO A 1 101 ? -2.153 25.027 23.918 1.00 47.62 101 PRO A CA 1
ATOM 795 C C . PRO A 1 101 ? -2.778 24.086 24.984 1.00 47.62 101 PRO A C 1
ATOM 797 O O . PRO A 1 101 ? -2.280 23.010 25.284 1.00 47.62 101 PRO A O 1
ATOM 800 N N . ASN A 1 102 ? -3.943 24.540 25.475 1.00 44.94 102 ASN A N 1
ATOM 801 C CA . ASN A 1 102 ? -5.105 23.843 26.066 1.00 44.94 102 ASN A CA 1
ATOM 802 C C . ASN A 1 102 ? -4.889 22.719 27.105 1.00 44.94 102 ASN A C 1
ATOM 804 O O . ASN A 1 102 ? -4.535 21.595 26.767 1.00 44.94 102 ASN A O 1
ATOM 808 N N . ASN A 1 103 ? -5.285 22.982 28.361 1.00 51.03 103 ASN A N 1
ATOM 809 C CA . ASN A 1 103 ? -5.237 22.016 29.476 1.00 51.03 103 ASN A CA 1
ATOM 810 C C . ASN A 1 103 ? -6.606 21.776 30.167 1.00 51.03 103 ASN A C 1
ATOM 812 O O . ASN A 1 103 ? -6.679 21.196 31.253 1.00 51.03 103 ASN A O 1
ATOM 816 N N . ASP A 1 104 ? -7.711 22.212 29.549 1.00 54.44 104 ASP A N 1
ATOM 817 C CA . ASP A 1 104 ? -9.052 22.242 30.166 1.00 54.44 104 ASP A CA 1
ATOM 818 C C . ASP A 1 104 ? -9.568 20.860 30.595 1.00 54.44 104 ASP A C 1
ATOM 820 O O . ASP A 1 104 ? -10.342 20.742 31.547 1.00 54.44 104 ASP A O 1
ATOM 824 N N . HIS A 1 105 ? -9.128 19.794 29.919 1.00 55.28 105 HIS A N 1
ATOM 825 C CA . HIS A 1 105 ? -9.529 18.430 30.257 1.00 55.28 105 HIS A CA 1
ATOM 826 C C . HIS A 1 105 ? -8.967 17.983 31.618 1.00 55.28 105 HIS A C 1
ATOM 828 O O . HIS A 1 105 ? -9.688 17.371 32.405 1.00 55.28 105 HIS A O 1
ATOM 834 N N . VAL A 1 106 ? -7.716 18.341 31.935 1.00 58.56 106 VAL A N 1
ATOM 835 C CA . VAL A 1 106 ? -7.079 18.006 33.222 1.00 58.56 106 VAL A CA 1
ATOM 836 C C . VAL A 1 106 ? -7.717 18.801 34.358 1.00 58.56 106 VAL A C 1
ATOM 838 O O . VAL A 1 106 ? -8.034 18.227 35.399 1.00 58.56 106 VAL A O 1
ATOM 841 N N . GLN A 1 107 ? -7.990 20.093 34.145 1.00 61.44 107 GLN A N 1
ATOM 842 C CA . GLN A 1 107 ? -8.667 20.925 35.144 1.00 61.44 107 GLN A CA 1
ATOM 843 C C . GLN A 1 107 ? -10.059 20.370 35.484 1.00 61.44 107 GLN A C 1
ATOM 845 O O . GLN A 1 107 ? -10.399 20.209 36.654 1.00 61.44 107 GLN A O 1
ATOM 850 N N . LYS A 1 108 ? -10.831 19.971 34.466 1.00 63.81 108 LYS A N 1
ATOM 851 C CA . LYS A 1 108 ? -12.177 19.406 34.637 1.00 63.81 108 LYS A CA 1
ATOM 852 C C . LYS A 1 108 ? -12.169 18.055 35.369 1.00 63.81 108 LYS A C 1
ATOM 854 O O . LYS A 1 108 ? -13.032 17.816 36.212 1.00 63.81 108 LYS A O 1
ATOM 859 N N . GLN A 1 109 ? -11.177 17.197 35.107 1.00 65.56 109 GLN A N 1
ATOM 860 C CA . GLN A 1 109 ? -10.972 15.957 35.871 1.00 65.56 109 GLN A CA 1
ATOM 861 C C . GLN A 1 109 ? -10.619 16.234 37.344 1.00 65.56 109 GLN A C 1
ATOM 863 O O . GLN A 1 109 ? -11.105 15.532 38.235 1.00 65.56 109 GLN A O 1
ATOM 868 N N . LEU A 1 110 ? -9.807 17.262 37.612 1.00 67.19 110 LEU A N 1
ATOM 869 C CA . LEU A 1 110 ? -9.428 17.670 38.966 1.00 67.19 110 LEU A CA 1
ATOM 870 C C . LEU A 1 110 ? -10.637 18.210 39.750 1.00 67.19 110 LEU A C 1
ATOM 872 O O . LEU A 1 110 ? -10.859 17.813 40.896 1.00 67.19 110 LEU A O 1
ATOM 876 N N . ASP A 1 111 ? -11.468 19.039 39.116 1.00 69.75 111 ASP A N 1
ATOM 877 C CA . ASP A 1 111 ? -12.690 19.584 39.714 1.00 69.75 111 ASP A CA 1
ATOM 878 C C . ASP A 1 111 ? -13.704 18.474 40.057 1.00 69.75 111 ASP A C 1
ATOM 880 O O . ASP A 1 111 ? -14.273 18.467 41.153 1.00 69.75 111 ASP A O 1
ATOM 884 N N . ASP A 1 112 ? -13.887 17.477 39.181 1.00 73.56 112 ASP A N 1
ATOM 885 C CA . ASP A 1 112 ? -14.744 16.316 39.466 1.00 73.56 112 ASP A CA 1
ATOM 886 C C . ASP A 1 112 ? -14.171 15.405 40.571 1.00 73.56 112 ASP A C 1
ATOM 888 O O . ASP A 1 112 ? -14.937 14.829 41.354 1.00 73.56 112 ASP A O 1
ATOM 892 N N . LEU A 1 113 ? -12.843 15.301 40.708 1.00 73.69 113 LEU A N 1
ATOM 893 C CA . LEU A 1 113 ? -12.200 14.629 41.846 1.00 73.69 113 LEU A CA 1
ATOM 894 C C . LEU A 1 113 ? -12.423 15.391 43.160 1.00 73.69 113 LEU A C 1
ATOM 896 O O . LEU A 1 113 ? -12.786 14.771 44.165 1.00 73.69 113 LEU A O 1
ATOM 900 N N . HIS A 1 114 ? -12.300 16.721 43.169 1.00 72.94 114 HIS A N 1
ATOM 901 C CA . HIS A 1 114 ? -12.642 17.544 44.334 1.00 72.94 114 HIS A CA 1
ATOM 902 C C . HIS A 1 114 ? -14.127 17.415 44.707 1.00 72.94 114 HIS A C 1
ATOM 904 O O . HIS A 1 114 ? -14.463 17.261 45.884 1.00 72.94 114 HIS A O 1
ATOM 910 N N . LYS A 1 115 ? -15.022 17.390 43.714 1.00 76.88 115 LYS A N 1
ATOM 911 C CA . LYS A 1 115 ? -16.473 17.228 43.891 1.00 76.88 115 LYS A CA 1
ATOM 912 C C . LYS A 1 115 ? -16.840 15.855 44.467 1.00 76.88 115 LYS A C 1
ATOM 914 O O . LYS A 1 115 ? -17.619 15.787 45.419 1.00 76.88 115 LYS A O 1
ATOM 919 N N . LYS A 1 116 ? -16.227 14.771 43.972 1.00 78.25 116 LYS A N 1
ATOM 920 C CA . LYS A 1 116 ? -16.353 13.415 44.545 1.00 78.25 116 LYS A CA 1
ATOM 921 C C . LYS A 1 116 ? -15.801 13.347 45.972 1.00 78.25 116 LYS A C 1
ATOM 923 O O . LYS A 1 116 ? -16.468 12.810 46.853 1.00 78.25 116 LYS A O 1
ATOM 928 N N . THR A 1 117 ? -14.635 13.941 46.224 1.00 76.25 117 THR A N 1
ATOM 929 C CA . THR A 1 117 ? -14.007 13.976 47.559 1.00 76.25 117 THR A CA 1
ATOM 930 C C . THR A 1 117 ? -14.887 14.710 48.573 1.00 76.25 117 THR A C 1
ATOM 932 O O . THR A 1 117 ? -15.115 14.207 49.673 1.00 76.25 117 THR A O 1
ATOM 935 N N . LYS A 1 118 ? -15.477 15.849 48.186 1.00 77.69 118 LYS A N 1
ATOM 936 C CA . LYS A 1 118 ? -16.444 16.579 49.015 1.00 77.69 118 LYS A CA 1
ATOM 937 C C . LYS A 1 118 ? -17.668 15.719 49.360 1.00 77.69 118 LYS A C 1
ATOM 939 O O . LYS A 1 118 ? -17.999 15.603 50.537 1.00 77.69 118 LYS A O 1
ATOM 944 N N . GLN A 1 119 ? -18.267 15.038 48.379 1.00 76.50 119 GLN A N 1
ATOM 945 C CA . GLN A 1 119 ? -19.399 14.129 48.620 1.00 76.50 119 GLN A CA 1
ATOM 946 C C . GLN A 1 119 ? -19.045 12.927 49.515 1.00 76.50 119 GLN A C 1
ATOM 948 O O . GLN A 1 119 ? -19.900 12.448 50.260 1.00 76.50 119 GLN A O 1
ATOM 953 N N . ILE A 1 120 ? -17.811 12.416 49.455 1.00 76.56 120 ILE A N 1
ATOM 954 C CA . ILE A 1 120 ? -17.341 11.343 50.348 1.00 76.56 120 ILE A CA 1
ATOM 955 C C . ILE A 1 120 ? -17.252 11.857 51.789 1.00 76.56 120 ILE A C 1
ATOM 957 O O . ILE A 1 120 ? -17.781 11.212 52.694 1.00 76.56 120 ILE A O 1
ATOM 961 N N . ASN A 1 121 ? -16.673 13.041 51.997 1.00 76.25 121 ASN A N 1
ATOM 962 C CA . ASN A 1 121 ? -16.555 13.656 53.321 1.00 76.25 121 ASN A CA 1
ATOM 963 C C . ASN A 1 121 ? -17.934 14.000 53.917 1.00 76.25 121 ASN A C 1
ATOM 965 O O . ASN A 1 121 ? -18.182 13.740 55.094 1.00 76.25 121 ASN A O 1
ATOM 969 N N . GLU A 1 122 ? -18.868 14.503 53.104 1.00 80.06 122 GLU A N 1
ATOM 970 C CA . GLU A 1 122 ? -20.263 14.751 53.502 1.00 80.06 122 GLU A CA 1
ATOM 971 C C . GLU A 1 122 ? -20.988 13.449 53.898 1.00 80.06 122 GLU A C 1
ATOM 973 O O . GLU A 1 122 ? -21.673 13.406 54.922 1.00 80.06 122 GLU A O 1
ATOM 978 N N . LYS A 1 123 ? -20.783 12.351 53.154 1.00 79.44 123 LYS A N 1
ATOM 979 C CA . LYS A 1 123 ? -21.328 11.024 53.500 1.00 79.44 123 LYS A CA 1
ATOM 980 C C . LYS A 1 123 ? -20.714 10.446 54.778 1.00 79.44 123 LYS A C 1
ATOM 982 O O . LYS A 1 123 ? -21.442 9.853 55.571 1.00 79.44 123 LYS A O 1
ATOM 987 N N . GLN A 1 124 ? -19.413 10.631 55.010 1.00 74.62 124 GLN A N 1
ATOM 988 C CA . GLN A 1 124 ? -18.756 10.215 56.256 1.00 74.62 124 GLN A CA 1
ATOM 989 C C . GLN A 1 124 ? -19.259 11.019 57.463 1.00 74.62 124 GLN A C 1
ATOM 991 O O . GLN A 1 124 ? -19.533 10.434 58.512 1.00 74.62 124 GLN A O 1
ATOM 996 N N . LEU A 1 125 ? -19.462 12.333 57.309 1.00 81.00 125 LEU A N 1
ATOM 997 C CA . LEU A 1 125 ? -20.063 13.176 58.343 1.00 81.00 125 LEU A CA 1
ATOM 998 C C . LEU A 1 125 ? -21.496 12.724 58.670 1.00 81.00 125 LEU A C 1
ATOM 1000 O O . LEU A 1 125 ? -21.832 12.564 59.842 1.00 81.00 125 LEU A O 1
ATOM 1004 N N . LEU A 1 126 ? -22.317 12.449 57.650 1.00 80.56 126 LEU A N 1
ATOM 1005 C CA . LEU A 1 126 ? -23.685 11.954 57.825 1.00 80.56 126 LEU A CA 1
ATOM 1006 C C . LEU A 1 126 ? -23.732 10.569 58.496 1.00 80.56 126 LEU A C 1
ATOM 1008 O O . LEU A 1 126 ? -24.594 10.328 59.339 1.00 80.56 126 LEU A O 1
ATOM 1012 N N . LEU A 1 127 ? -22.794 9.673 58.174 1.00 76.94 127 LEU A N 1
ATOM 1013 C CA . LEU A 1 127 ? -22.660 8.376 58.844 1.00 76.94 127 LEU A CA 1
ATOM 1014 C C . LEU A 1 127 ? -22.285 8.548 60.326 1.00 76.94 127 LEU A C 1
ATOM 1016 O O . LEU A 1 127 ? -22.884 7.913 61.191 1.00 76.94 127 LEU A O 1
ATOM 1020 N N . GLY A 1 128 ? -21.353 9.457 60.631 1.00 76.81 128 GLY A N 1
ATOM 1021 C CA . GLY A 1 128 ? -20.982 9.809 62.004 1.00 76.81 128 GLY A CA 1
ATOM 1022 C C . GLY A 1 128 ? -22.114 10.468 62.803 1.00 76.81 128 GLY A C 1
ATOM 1023 O O . GLY A 1 128 ? -22.192 10.274 64.014 1.00 76.81 128 GLY A O 1
ATOM 1024 N N . LEU A 1 129 ? -23.015 11.208 62.146 1.00 80.94 129 LEU A N 1
ATOM 1025 C CA . LEU A 1 129 ? -24.238 11.727 62.768 1.00 80.94 129 LEU A CA 1
ATOM 1026 C C . LEU A 1 129 ? -25.231 10.598 63.072 1.00 80.94 129 LEU A C 1
ATOM 1028 O O . LEU A 1 129 ? -25.628 10.458 64.226 1.00 80.94 129 LEU A O 1
ATOM 1032 N N . LYS A 1 130 ? -25.534 9.727 62.101 1.00 82.06 130 LYS A N 1
ATOM 1033 C CA . LYS A 1 130 ? -26.431 8.576 62.313 1.00 82.06 130 LYS A CA 1
ATOM 1034 C C . LYS A 1 130 ? -25.942 7.619 63.401 1.00 82.06 130 LYS A C 1
ATOM 1036 O O . LYS A 1 130 ? -26.751 7.103 64.163 1.00 82.06 130 LYS A O 1
ATOM 1041 N N . GLN A 1 131 ? -24.629 7.416 63.524 1.00 75.38 131 GLN A N 1
ATOM 1042 C CA . GLN A 1 131 ? -24.073 6.615 64.617 1.00 75.38 131 GLN A CA 1
ATOM 1043 C C . GLN A 1 131 ? -24.304 7.275 65.988 1.00 75.38 131 GLN A C 1
ATOM 1045 O O . GLN A 1 131 ? -24.585 6.581 66.956 1.00 75.38 131 GLN A O 1
ATOM 1050 N N . ARG A 1 132 ? -24.240 8.611 66.092 1.00 76.56 132 ARG A N 1
ATOM 1051 C CA . ARG A 1 132 ? -24.573 9.320 67.344 1.00 76.56 132 ARG A CA 1
ATOM 1052 C C . ARG A 1 132 ? -26.061 9.236 67.670 1.00 76.56 132 ARG A C 1
ATOM 1054 O O . ARG A 1 132 ? -26.396 9.092 68.839 1.00 76.56 132 ARG A O 1
ATOM 1061 N N . GLU A 1 133 ? -26.933 9.311 66.667 1.00 81.94 133 GLU A N 1
ATOM 1062 C CA . GLU A 1 133 ? -28.382 9.141 66.844 1.00 81.94 133 GLU A CA 1
ATOM 1063 C C . GLU A 1 133 ? -28.725 7.724 67.326 1.00 81.94 133 GLU A C 1
ATOM 1065 O O . GLU A 1 133 ? -29.485 7.584 68.281 1.00 81.94 133 GLU A O 1
ATOM 1070 N N . LEU A 1 134 ? -28.103 6.689 66.746 1.00 78.62 134 LEU A N 1
ATOM 1071 C CA . LEU A 1 134 ? -28.269 5.298 67.180 1.00 78.62 134 LEU A CA 1
ATOM 1072 C C . LEU A 1 134 ? -27.787 5.091 68.624 1.00 78.62 134 LEU A C 1
ATOM 1074 O O . LEU A 1 134 ? -28.562 4.647 69.466 1.00 78.62 134 LEU A O 1
ATOM 1078 N N . ASN A 1 135 ? -26.552 5.502 68.937 1.00 80.12 135 ASN A N 1
ATOM 1079 C CA . ASN A 1 135 ? -25.996 5.402 70.290 1.00 80.12 135 ASN A CA 1
ATOM 1080 C C . ASN A 1 135 ? -26.827 6.188 71.326 1.00 80.12 135 ASN A C 1
ATOM 1082 O O . ASN A 1 135 ? -26.846 5.833 72.503 1.00 80.12 135 ASN A O 1
ATOM 1086 N N . LYS A 1 136 ? -27.496 7.275 70.912 1.00 83.44 136 LYS A N 1
ATOM 1087 C CA . LYS A 1 136 ? -28.404 8.026 71.783 1.00 83.44 136 LYS A CA 1
ATOM 1088 C C . LYS A 1 136 ? -29.713 7.266 72.009 1.00 83.44 136 LYS A C 1
ATOM 1090 O O . LYS A 1 136 ? -30.148 7.176 73.149 1.00 83.44 136 LYS A O 1
ATOM 1095 N N . LEU A 1 137 ? -30.302 6.682 70.964 1.00 83.38 137 LEU A N 1
ATOM 1096 C CA . LEU A 1 137 ? -31.519 5.873 71.077 1.00 83.38 137 LEU A CA 1
ATOM 1097 C C . LEU A 1 137 ? -31.312 4.655 71.998 1.00 83.38 137 LEU A C 1
ATOM 1099 O O . LEU A 1 137 ? -32.181 4.349 72.808 1.00 83.38 137 LEU A O 1
ATOM 1103 N N . GLU A 1 138 ? -30.146 4.008 71.925 1.00 79.06 138 GLU A N 1
ATOM 1104 C CA . GLU A 1 138 ? -29.747 2.924 72.839 1.00 79.06 138 GLU A CA 1
ATOM 1105 C C . GLU A 1 138 ? -29.636 3.404 74.301 1.00 79.06 138 GLU A C 1
ATOM 1107 O O . GLU A 1 138 ? -30.075 2.711 75.221 1.00 79.06 138 GLU A O 1
ATOM 1112 N N . ALA A 1 139 ? -29.096 4.607 74.532 1.00 76.81 139 ALA A N 1
ATOM 1113 C CA . ALA A 1 139 ? -29.015 5.203 75.866 1.00 76.81 139 ALA A CA 1
ATOM 1114 C C . ALA A 1 139 ? -30.395 5.614 76.416 1.00 76.81 139 ALA A C 1
ATOM 1116 O O . ALA A 1 139 ? -30.693 5.343 77.579 1.00 76.81 139 ALA A O 1
ATOM 1117 N N . ASP A 1 140 ? -31.247 6.214 75.580 1.00 81.81 140 ASP A N 1
ATOM 1118 C CA . ASP A 1 140 ? -32.612 6.609 75.940 1.00 81.81 140 ASP A CA 1
ATOM 1119 C C . ASP A 1 140 ? -33.459 5.355 76.300 1.00 81.81 140 ASP A C 1
ATOM 1121 O O . ASP A 1 140 ? -34.170 5.362 77.308 1.00 81.81 140 ASP A O 1
ATOM 1125 N N . GLN A 1 141 ? -33.298 4.231 75.579 1.00 83.00 141 GLN A N 1
ATOM 1126 C CA . GLN A 1 141 ? -33.928 2.937 75.913 1.00 83.00 141 GLN A CA 1
ATOM 1127 C C . GLN A 1 141 ? -33.426 2.327 77.235 1.00 83.00 141 GLN A C 1
ATOM 1129 O O . GLN A 1 141 ? -34.219 1.769 77.996 1.00 83.00 141 GLN A O 1
ATOM 1134 N N . LEU A 1 142 ? -32.127 2.427 77.539 1.00 78.12 142 LEU A N 1
ATOM 1135 C CA . LEU A 1 142 ? -31.580 1.961 78.822 1.00 78.12 142 LEU A CA 1
ATOM 1136 C C . LEU A 1 142 ? -32.137 2.762 80.010 1.00 78.12 142 LEU A C 1
ATOM 1138 O O . LEU A 1 142 ? -32.411 2.185 81.063 1.00 78.12 142 LEU A O 1
ATOM 1142 N N . ILE A 1 143 ? -32.346 4.069 79.836 1.00 82.00 143 ILE A N 1
ATOM 1143 C CA . ILE A 1 143 ? -32.973 4.936 80.845 1.00 82.00 143 ILE A CA 1
ATOM 1144 C C . ILE A 1 143 ? -34.447 4.552 81.050 1.00 82.00 143 ILE A C 1
ATOM 1146 O O . ILE A 1 143 ? -34.897 4.443 82.191 1.00 82.00 143 ILE A O 1
ATOM 1150 N N . GLU A 1 144 ? -35.195 4.289 79.973 1.00 82.75 144 GLU A N 1
ATOM 1151 C CA . GLU A 1 144 ? -36.591 3.834 80.050 1.00 82.75 144 GLU A CA 1
ATOM 1152 C C . GLU A 1 144 ? -36.723 2.505 80.821 1.00 82.75 144 GLU A C 1
ATOM 1154 O O . GLU A 1 144 ? -37.547 2.397 81.732 1.00 82.75 144 GLU A O 1
ATOM 1159 N N . GLN A 1 145 ? -35.851 1.527 80.542 1.00 76.00 145 GLN A N 1
ATOM 1160 C CA . GLN A 1 145 ? -35.823 0.244 81.259 1.00 76.00 145 GLN A CA 1
ATOM 1161 C C . GLN A 1 145 ? -35.489 0.401 82.752 1.00 76.00 145 GLN A C 1
ATOM 1163 O O . GLN A 1 145 ? -36.110 -0.257 83.590 1.00 76.00 145 GLN A O 1
ATOM 1168 N N . GLN A 1 146 ? -34.544 1.279 83.107 1.00 78.12 146 GLN A N 1
ATOM 1169 C CA . GLN A 1 146 ? -34.203 1.548 84.510 1.00 78.12 146 GLN A CA 1
ATOM 1170 C C . GLN A 1 146 ? -35.354 2.226 85.264 1.00 78.12 146 GLN A C 1
ATOM 1172 O O . GLN A 1 146 ? -35.653 1.839 86.393 1.00 78.12 146 GLN A O 1
ATOM 1177 N N . ASN A 1 147 ? -36.041 3.189 84.642 1.00 81.19 147 ASN A N 1
ATOM 1178 C CA . ASN A 1 147 ? -37.203 3.842 85.248 1.00 81.19 147 ASN A CA 1
ATOM 1179 C C . ASN A 1 147 ? -38.333 2.837 85.519 1.00 81.19 147 ASN A C 1
ATOM 1181 O O . ASN A 1 147 ? -38.838 2.780 86.639 1.00 81.19 147 ASN A O 1
ATOM 1185 N N . LEU A 1 148 ? -38.653 1.980 84.543 1.00 80.88 148 LEU A N 1
ATOM 1186 C CA . LEU A 1 148 ? -39.677 0.942 84.693 1.00 80.88 148 LEU A CA 1
ATOM 1187 C C . LEU A 1 148 ? -39.347 -0.052 85.824 1.00 80.88 148 LEU A C 1
ATOM 1189 O O . LEU A 1 148 ? -40.241 -0.477 86.554 1.00 80.88 148 LEU A O 1
ATOM 1193 N N . HIS A 1 149 ? -38.067 -0.397 86.006 1.00 75.31 149 HIS A N 1
ATOM 1194 C CA . HIS A 1 149 ? -37.617 -1.245 87.113 1.00 75.31 149 HIS A CA 1
ATOM 1195 C C . HIS A 1 149 ? -37.796 -0.564 88.482 1.00 75.31 149 HIS A C 1
ATOM 1197 O O . HIS A 1 149 ? -38.332 -1.176 89.406 1.00 75.31 149 HIS A O 1
ATOM 1203 N N . ASN A 1 150 ? -37.419 0.714 88.594 1.00 78.69 150 ASN A N 1
ATOM 1204 C CA . ASN A 1 150 ? -37.559 1.497 89.825 1.00 78.69 150 ASN A CA 1
ATOM 1205 C C . ASN A 1 150 ? -39.032 1.683 90.239 1.00 78.69 150 ASN A C 1
ATOM 1207 O O . ASN A 1 150 ? -39.353 1.647 91.427 1.00 78.69 150 ASN A O 1
ATOM 1211 N N . ASP A 1 151 ? -39.939 1.875 89.277 1.00 78.12 151 ASP A N 1
ATOM 1212 C CA . ASP A 1 151 ? -41.371 2.024 89.563 1.00 78.12 151 ASP A CA 1
ATOM 1213 C C . ASP A 1 151 ? -42.038 0.687 89.931 1.00 78.12 151 ASP A C 1
ATOM 1215 O O . ASP A 1 151 ? -42.860 0.653 90.849 1.00 78.12 151 ASP A O 1
ATOM 1219 N N . LEU A 1 152 ? -41.605 -0.433 89.338 1.00 79.69 152 LEU A N 1
ATOM 1220 C CA . LEU A 1 152 ? -41.987 -1.774 89.802 1.00 79.69 152 LEU A CA 1
ATOM 1221 C C . LEU A 1 152 ? -41.502 -2.052 91.235 1.00 79.69 152 LEU A C 1
ATOM 1223 O O . LEU A 1 152 ? -42.247 -2.627 92.030 1.00 79.69 152 LEU A O 1
ATOM 1227 N N . GLU A 1 153 ? -40.283 -1.650 91.605 1.00 78.25 153 GLU A N 1
ATOM 1228 C CA . GLU A 1 153 ? -39.782 -1.816 92.979 1.00 78.25 153 GLU A CA 1
ATOM 1229 C C . GLU A 1 153 ? -40.598 -0.980 93.986 1.00 78.25 153 GLU A C 1
ATOM 1231 O O . GLU A 1 153 ? -40.939 -1.464 95.070 1.00 78.25 153 GLU A O 1
ATOM 1236 N N . ARG A 1 154 ? -41.004 0.240 93.603 1.00 78.50 154 ARG A N 1
ATOM 1237 C CA . ARG A 1 154 ? -41.904 1.095 94.398 1.00 78.50 154 ARG A CA 1
ATOM 1238 C C . ARG A 1 154 ? -43.283 0.469 94.603 1.00 78.50 154 ARG A C 1
ATOM 1240 O O . ARG A 1 154 ? -43.739 0.424 95.745 1.00 78.50 154 ARG A O 1
ATOM 1247 N N . GLU A 1 155 ? -43.925 -0.034 93.545 1.00 76.69 155 GLU A N 1
ATOM 1248 C CA . GLU A 1 155 ? -45.250 -0.669 93.642 1.00 76.69 155 GLU A CA 1
ATOM 1249 C C . GLU A 1 155 ? -45.197 -1.912 94.550 1.00 76.69 155 GLU A C 1
ATOM 1251 O O . GLU A 1 155 ? -46.027 -2.062 95.449 1.00 76.69 155 GLU A O 1
ATOM 1256 N N . ASN A 1 156 ? -44.159 -2.747 94.419 1.00 74.50 156 ASN A N 1
ATOM 1257 C CA . ASN A 1 156 ? -43.941 -3.894 95.309 1.00 74.50 156 ASN A CA 1
ATOM 1258 C C . ASN A 1 156 ? -43.727 -3.478 96.778 1.00 74.50 156 ASN A C 1
ATOM 1260 O O . ASN A 1 156 ? -44.283 -4.103 97.686 1.00 74.50 156 ASN A O 1
ATOM 1264 N N . LEU A 1 157 ? -42.966 -2.408 97.036 1.00 81.94 157 LEU A N 1
ATOM 1265 C CA . LEU A 1 157 ? -42.757 -1.874 98.386 1.00 81.94 157 LEU A CA 1
ATOM 1266 C C . LEU A 1 157 ? -44.047 -1.293 98.996 1.00 81.94 157 LEU A C 1
ATOM 1268 O O . LEU A 1 157 ? -44.236 -1.354 100.213 1.00 81.94 157 LEU A O 1
ATOM 1272 N N . GLU A 1 158 ? -44.935 -0.725 98.183 1.00 80.81 158 GLU A N 1
ATOM 1273 C CA . GLU A 1 158 ? -46.231 -0.203 98.626 1.00 80.81 158 GLU A CA 1
ATOM 1274 C C . GLU A 1 158 ? -47.237 -1.329 98.910 1.00 80.81 158 GLU A C 1
ATOM 1276 O O . GLU A 1 158 ? -47.847 -1.341 99.982 1.00 80.81 158 GLU A O 1
ATOM 1281 N N . ILE A 1 159 ? -47.307 -2.350 98.049 1.00 77.56 159 ILE A N 1
ATOM 1282 C CA . ILE A 1 159 ? -48.068 -3.586 98.299 1.00 77.56 159 ILE A CA 1
ATOM 1283 C C . ILE A 1 159 ? -47.605 -4.257 99.604 1.00 77.56 159 ILE A C 1
ATOM 1285 O O . ILE A 1 159 ? -48.435 -4.638 100.432 1.00 77.56 159 ILE A O 1
ATOM 1289 N N . ALA A 1 160 ? -46.293 -4.345 99.846 1.00 79.19 160 ALA A N 1
ATOM 1290 C CA . ALA A 1 160 ? -45.744 -4.919 101.075 1.00 79.19 160 ALA A CA 1
ATOM 1291 C C . ALA A 1 160 ? -46.125 -4.127 102.343 1.00 79.19 160 ALA A C 1
ATOM 1293 O O . ALA A 1 160 ? -46.356 -4.727 103.395 1.00 79.19 160 ALA A O 1
ATOM 1294 N N . LYS A 1 161 ? -46.233 -2.791 102.261 1.00 83.56 161 LYS A N 1
ATOM 1295 C CA . LYS A 1 161 ? -46.734 -1.952 103.368 1.00 83.56 161 LYS A CA 1
ATOM 1296 C C . LYS A 1 161 ? -48.224 -2.181 103.615 1.00 83.56 161 LYS A C 1
ATOM 1298 O O . LYS A 1 161 ? -48.616 -2.349 104.767 1.00 83.56 161 LYS A O 1
ATOM 1303 N N . LEU A 1 162 ? -49.034 -2.216 102.555 1.00 77.56 162 LEU A N 1
ATOM 1304 C CA . LEU A 1 162 ? -50.481 -2.435 102.648 1.00 77.56 162 LEU A CA 1
ATOM 1305 C C . LEU A 1 162 ? -50.803 -3.803 103.262 1.00 77.56 162 LEU A C 1
ATOM 1307 O O . LEU A 1 162 ? -51.564 -3.861 104.222 1.00 77.56 162 LEU A O 1
ATOM 1311 N N . LEU A 1 163 ? -50.147 -4.875 102.803 1.00 75.31 163 LEU A N 1
ATOM 1312 C CA . LEU A 1 163 ? -50.287 -6.220 103.378 1.00 75.31 163 LEU A CA 1
ATOM 1313 C C . LEU A 1 163 ? -49.944 -6.262 104.873 1.00 75.31 163 LEU A C 1
ATOM 1315 O O . LEU A 1 163 ? -50.608 -6.953 105.643 1.00 75.31 163 LEU A O 1
ATOM 1319 N N . LYS A 1 164 ? -48.921 -5.515 105.302 1.00 78.75 164 LYS A N 1
ATOM 1320 C CA . LYS A 1 164 ? -48.501 -5.464 106.706 1.00 78.75 164 LYS A CA 1
ATOM 1321 C C . LYS A 1 164 ? -49.499 -4.700 107.583 1.00 78.75 164 LYS A C 1
ATOM 1323 O O . LYS A 1 164 ? -49.839 -5.162 108.668 1.00 78.75 164 LYS A O 1
ATOM 1328 N N . LEU A 1 165 ? -50.026 -3.584 107.081 1.00 80.19 165 LEU A N 1
ATOM 1329 C CA . LEU A 1 165 ? -51.052 -2.781 107.753 1.00 80.19 165 LEU A CA 1
ATOM 1330 C C . LEU A 1 165 ? -52.402 -3.530 107.803 1.00 80.19 165 LEU A C 1
ATOM 1332 O O . LEU A 1 165 ? -53.122 -3.468 108.799 1.00 80.19 165 LEU A O 1
ATOM 1336 N N . GLU A 1 166 ? -52.723 -4.324 106.777 1.00 72.56 166 GLU A N 1
ATOM 1337 C CA . GLU A 1 166 ? -53.882 -5.224 106.781 1.00 72.56 166 GLU A CA 1
ATOM 1338 C C . GLU A 1 166 ? -53.702 -6.408 107.749 1.00 72.56 166 GLU A C 1
ATOM 1340 O O . GLU A 1 166 ? -54.649 -6.757 108.451 1.00 72.56 166 GLU A O 1
ATOM 1345 N N . GLN A 1 167 ? -52.494 -6.972 107.887 1.00 70.88 167 GLN A N 1
ATOM 1346 C CA . GLN A 1 167 ? -52.182 -7.950 108.942 1.00 70.88 167 GLN A CA 1
ATOM 1347 C C . GLN A 1 167 ? -52.326 -7.352 110.352 1.00 70.88 167 GLN A C 1
ATOM 1349 O O . GLN A 1 167 ? -52.888 -7.997 111.238 1.00 70.88 167 GLN A O 1
ATOM 1354 N N . GLU A 1 168 ? -51.863 -6.121 110.572 1.00 75.19 168 GLU A N 1
ATOM 1355 C CA . GLU A 1 168 ? -52.021 -5.410 111.849 1.00 75.19 168 GLU A CA 1
ATOM 1356 C C . GLU A 1 168 ? -53.507 -5.145 112.173 1.00 75.19 168 GLU A C 1
ATOM 1358 O O . GLU A 1 168 ? -53.940 -5.399 113.300 1.00 75.19 168 GLU A O 1
ATOM 1363 N N . ASN A 1 169 ? -54.321 -4.766 111.180 1.00 72.31 169 ASN A N 1
ATOM 1364 C CA . ASN A 1 169 ? -55.779 -4.650 111.323 1.00 72.31 169 ASN A CA 1
ATOM 1365 C C . ASN A 1 169 ? -56.485 -6.001 111.543 1.00 72.31 169 ASN A C 1
ATOM 1367 O O . ASN A 1 169 ? -57.423 -6.088 112.334 1.00 72.31 169 ASN A O 1
ATOM 1371 N N . LEU A 1 170 ? -56.046 -7.078 110.888 1.00 67.56 170 LEU A N 1
ATOM 1372 C CA . LEU A 1 170 ? -56.616 -8.411 111.098 1.00 67.56 170 LEU A CA 1
ATOM 1373 C C . LEU A 1 170 ? -56.369 -8.891 112.539 1.00 67.56 170 LEU A C 1
ATOM 1375 O O . LEU A 1 170 ? -57.278 -9.415 113.183 1.00 67.56 170 LEU A O 1
ATOM 1379 N N . ASN A 1 171 ? -55.166 -8.645 113.064 1.00 66.56 171 ASN A N 1
ATOM 1380 C CA . ASN A 1 171 ? -54.788 -8.967 114.440 1.00 66.56 171 ASN A CA 1
ATOM 1381 C C . ASN A 1 171 ? -55.524 -8.098 115.480 1.00 66.56 171 ASN A C 1
ATOM 1383 O O . ASN A 1 171 ? -55.897 -8.603 116.541 1.00 66.56 171 ASN A O 1
ATOM 1387 N N . SER A 1 172 ? -55.779 -6.814 115.195 1.00 67.44 172 SER A N 1
ATOM 1388 C CA . SER A 1 172 ? -56.540 -5.940 116.104 1.00 67.44 172 SER A CA 1
ATOM 1389 C C . SER A 1 172 ? -58.029 -6.312 116.174 1.00 67.44 172 SER A C 1
ATOM 1391 O O . SER A 1 172 ? -58.626 -6.245 117.251 1.00 67.44 172 SER A O 1
ATOM 1393 N N . VAL A 1 173 ? -58.618 -6.789 115.071 1.00 61.41 173 VAL A N 1
ATOM 1394 C CA . VAL A 1 173 ? -59.982 -7.350 115.048 1.00 61.41 173 VAL A CA 1
ATOM 1395 C C . VAL A 1 173 ? -60.045 -8.689 115.791 1.00 61.41 173 VAL A C 1
ATOM 1397 O O . VAL A 1 173 ? -60.982 -8.913 116.558 1.00 61.41 173 VAL A O 1
ATOM 1400 N N . LEU A 1 174 ? -59.045 -9.564 115.627 1.00 59.31 174 LEU A N 1
ATOM 1401 C CA . LEU A 1 174 ? -59.017 -10.875 116.288 1.00 59.31 174 LEU A CA 1
ATOM 1402 C C . LEU A 1 174 ? -58.958 -10.759 117.824 1.00 59.31 174 LEU A C 1
ATOM 1404 O O . LEU A 1 174 ? -59.633 -11.508 118.526 1.00 59.31 174 LEU A O 1
ATOM 1408 N N . ASN A 1 175 ? -58.219 -9.775 118.345 1.00 58.97 175 ASN A N 1
ATOM 1409 C CA . ASN A 1 175 ? -58.089 -9.531 119.787 1.00 58.97 175 ASN A CA 1
ATOM 1410 C C . ASN A 1 175 ? -59.326 -8.878 120.441 1.00 58.97 175 ASN A C 1
ATOM 1412 O O . ASN A 1 175 ? -59.432 -8.881 121.665 1.00 58.97 175 ASN A O 1
ATOM 1416 N N . ASN A 1 176 ? -60.273 -8.344 119.659 1.00 59.50 176 ASN A N 1
ATOM 1417 C CA . ASN A 1 176 ? -61.483 -7.675 120.162 1.00 59.50 176 ASN A CA 1
ATOM 1418 C C . ASN A 1 176 ? -62.748 -8.560 120.114 1.00 59.50 176 ASN A C 1
ATOM 1420 O O . ASN A 1 176 ? -63.869 -8.057 120.188 1.00 59.50 176 ASN A O 1
ATOM 1424 N N . GLN A 1 177 ? -62.603 -9.887 120.015 1.00 53.66 177 GLN A N 1
ATOM 1425 C CA . GLN A 1 177 ? -63.728 -10.833 119.966 1.00 53.66 177 GLN A CA 1
ATOM 1426 C C . GLN A 1 177 ? -64.417 -11.057 121.329 1.00 53.66 177 GLN A C 1
ATOM 1428 O O . GLN A 1 177 ? -64.445 -12.167 121.854 1.00 53.66 177 GLN A O 1
ATOM 1433 N N . ASN A 1 178 ? -65.030 -10.011 121.892 1.00 53.12 178 ASN A N 1
ATOM 1434 C CA . ASN A 1 178 ? -65.959 -10.122 123.020 1.00 53.12 178 ASN A CA 1
ATOM 1435 C C . ASN A 1 178 ? -67.204 -9.234 122.823 1.00 53.12 178 ASN A C 1
ATOM 1437 O O . ASN A 1 178 ? -67.149 -8.017 122.955 1.00 53.12 178 ASN A O 1
ATOM 1441 N N . ASN A 1 179 ? -68.349 -9.885 122.586 1.00 51.75 179 ASN A N 1
ATOM 1442 C CA . ASN A 1 179 ? -69.718 -9.363 122.726 1.00 51.75 179 ASN A CA 1
ATOM 1443 C C . ASN A 1 179 ? -70.149 -8.121 121.912 1.00 51.75 179 ASN A C 1
ATOM 1445 O O . ASN A 1 179 ? -70.463 -7.080 122.484 1.00 51.75 179 ASN A O 1
ATOM 1449 N N . CYS A 1 180 ? -70.405 -8.298 120.607 1.00 47.62 180 CYS A N 1
ATOM 1450 C CA . CYS A 1 180 ? -71.613 -7.730 119.977 1.00 47.62 180 CYS A CA 1
ATOM 1451 C C . CYS A 1 180 ? -71.978 -8.458 118.665 1.00 47.62 180 CYS A C 1
ATOM 1453 O O . CYS A 1 180 ? -71.258 -8.361 117.672 1.00 47.62 180 CYS A O 1
ATOM 1455 N N . TYR A 1 181 ? -73.129 -9.143 118.625 1.00 56.72 181 TYR A N 1
ATOM 1456 C CA . TYR A 1 181 ? -73.627 -9.785 117.395 1.00 56.72 181 TYR A CA 1
ATOM 1457 C C . TYR A 1 181 ? -73.950 -8.771 116.286 1.00 56.72 181 TYR A C 1
ATOM 1459 O O . TYR A 1 181 ? -73.720 -9.059 115.114 1.00 56.72 181 TYR A O 1
ATOM 1467 N N . ASN A 1 182 ? -74.440 -7.580 116.647 1.00 58.19 182 ASN A N 1
ATOM 1468 C CA . ASN A 1 182 ? -74.832 -6.553 115.680 1.00 58.19 182 ASN A CA 1
ATOM 1469 C C . ASN A 1 182 ? -73.602 -5.952 114.973 1.00 58.19 182 ASN A C 1
ATOM 1471 O O . ASN A 1 182 ? -73.557 -5.903 113.749 1.00 58.19 182 ASN A O 1
ATOM 1475 N N . TYR A 1 183 ? -72.554 -5.623 115.741 1.00 62.72 183 TYR A N 1
ATOM 1476 C CA . TYR A 1 183 ? -71.266 -5.155 115.211 1.00 62.72 183 TYR A CA 1
ATOM 1477 C C . TYR A 1 183 ? -70.608 -6.192 114.288 1.00 62.72 183 TYR A C 1
ATOM 1479 O O . TYR A 1 183 ? -70.027 -5.834 113.270 1.00 62.72 183 TYR A O 1
ATOM 1487 N N . ASN A 1 184 ? -70.739 -7.487 114.599 1.00 69.94 184 ASN A N 1
ATOM 1488 C CA . ASN A 1 184 ? -70.216 -8.550 113.741 1.00 69.94 184 ASN A CA 1
ATOM 1489 C C . ASN A 1 184 ? -70.964 -8.618 112.393 1.00 69.94 184 ASN A C 1
ATOM 1491 O O . ASN A 1 184 ? -70.333 -8.745 111.349 1.00 69.94 184 ASN A O 1
ATOM 1495 N N . ILE A 1 185 ? -72.295 -8.461 112.388 1.00 74.69 185 ILE A N 1
ATOM 1496 C CA . ILE A 1 185 ? -73.093 -8.382 111.150 1.00 74.69 185 ILE A CA 1
ATOM 1497 C C . ILE A 1 185 ? -72.736 -7.125 110.344 1.00 74.69 185 ILE A C 1
ATOM 1499 O O . ILE A 1 185 ? -72.547 -7.212 109.133 1.00 74.69 185 ILE A O 1
ATOM 1503 N N . GLU A 1 186 ? -72.588 -5.974 110.997 1.00 75.31 186 GLU A N 1
ATOM 1504 C CA . GLU A 1 186 ? -72.226 -4.701 110.361 1.00 75.31 186 GLU A CA 1
ATOM 1505 C C . GLU A 1 186 ? -70.806 -4.735 109.763 1.00 75.31 186 GLU A C 1
ATOM 1507 O O . GLU A 1 186 ? -70.600 -4.327 108.617 1.00 75.31 186 GLU A O 1
ATOM 1512 N N . PHE A 1 187 ? -69.840 -5.327 110.473 1.00 78.31 187 PHE A N 1
ATOM 1513 C CA . PHE A 1 187 ? -68.485 -5.584 109.980 1.00 78.31 187 PHE A CA 1
ATOM 1514 C C . PHE A 1 187 ? -68.474 -6.559 108.793 1.00 78.31 187 PHE A C 1
ATOM 1516 O O . PHE A 1 187 ? -67.828 -6.290 107.779 1.00 78.31 187 PHE A O 1
ATOM 1523 N N . ILE A 1 188 ? -69.228 -7.662 108.871 1.00 79.88 188 ILE A N 1
ATOM 1524 C CA . ILE A 1 188 ? -69.379 -8.621 107.766 1.00 79.88 188 ILE A CA 1
ATOM 1525 C C . ILE A 1 188 ? -70.014 -7.939 106.546 1.00 79.88 188 ILE A C 1
ATOM 1527 O O . ILE A 1 188 ? -69.495 -8.081 105.440 1.00 79.88 188 ILE A O 1
ATOM 1531 N N . SER A 1 189 ? -71.077 -7.153 106.733 1.00 80.38 189 SER A N 1
ATOM 1532 C CA . SER A 1 189 ? -71.736 -6.393 105.664 1.00 80.38 189 SER A CA 1
ATOM 1533 C C . SER A 1 189 ? -70.782 -5.383 105.021 1.00 80.38 189 SER A C 1
ATOM 1535 O O . SER A 1 189 ? -70.680 -5.323 103.798 1.00 80.38 189 SER A O 1
ATOM 1537 N N . THR A 1 190 ? -70.014 -4.650 105.830 1.00 86.12 190 THR A N 1
ATOM 1538 C CA . THR A 1 190 ? -68.992 -3.702 105.356 1.00 86.12 190 THR A CA 1
ATOM 1539 C C . THR A 1 190 ? -67.896 -4.412 104.559 1.00 86.12 190 THR A C 1
ATOM 1541 O O . THR A 1 190 ? -67.490 -3.938 103.498 1.00 86.12 190 THR A O 1
ATOM 1544 N N . LYS A 1 191 ? -67.449 -5.591 105.012 1.00 86.75 191 LYS A N 1
ATOM 1545 C CA . LYS A 1 191 ? -66.452 -6.401 104.303 1.00 86.75 191 LYS A CA 1
ATOM 1546 C C . LYS A 1 191 ? -66.994 -6.986 102.994 1.00 86.75 191 LYS A C 1
ATOM 1548 O O . LYS A 1 191 ? -66.265 -7.008 102.007 1.00 86.75 191 LYS A O 1
ATOM 1553 N N . TYR A 1 192 ? -68.259 -7.409 102.946 1.00 88.38 192 TYR A N 1
ATOM 1554 C CA . TYR A 1 192 ? -68.907 -7.836 101.700 1.00 88.38 192 TYR A CA 1
ATOM 1555 C C . TYR A 1 192 ? -69.089 -6.679 100.711 1.00 88.38 192 TYR A C 1
ATOM 1557 O O . TYR A 1 192 ? -68.828 -6.870 99.525 1.00 88.38 192 TYR A O 1
ATOM 1565 N N . LEU A 1 193 ? -69.469 -5.487 101.184 1.00 89.75 193 LEU A N 1
ATOM 1566 C CA . LEU A 1 193 ? -69.592 -4.291 100.347 1.00 89.75 193 LEU A CA 1
ATOM 1567 C C . LEU A 1 193 ? -68.235 -3.904 99.738 1.00 89.75 193 LEU A C 1
ATOM 1569 O O . LEU A 1 193 ? -68.120 -3.799 98.522 1.00 89.75 193 LEU A O 1
ATOM 1573 N N . ASN A 1 194 ? -67.188 -3.811 100.562 1.00 88.19 194 ASN A N 1
ATOM 1574 C CA . ASN A 1 194 ? -65.823 -3.506 100.124 1.00 88.19 194 ASN A CA 1
ATOM 1575 C C . ASN A 1 194 ? -65.279 -4.587 99.158 1.00 88.19 194 ASN A C 1
ATOM 1577 O O . ASN A 1 194 ? -64.699 -4.274 98.119 1.00 88.19 194 ASN A O 1
ATOM 1581 N N . ASN A 1 195 ? -65.547 -5.876 99.410 1.00 86.69 195 ASN A N 1
ATOM 1582 C CA . ASN A 1 195 ? -65.228 -6.950 98.458 1.00 86.69 195 ASN A CA 1
ATOM 1583 C C . ASN A 1 195 ? -65.975 -6.799 97.118 1.00 86.69 195 ASN A C 1
ATOM 1585 O O . ASN A 1 195 ? -65.391 -7.058 96.067 1.00 86.69 195 ASN A O 1
ATOM 1589 N N . PHE A 1 196 ? -67.242 -6.374 97.131 1.00 89.56 196 PHE A N 1
ATOM 1590 C CA . PHE A 1 196 ? -68.035 -6.145 95.919 1.00 89.56 196 PHE A CA 1
ATOM 1591 C C . PHE A 1 196 ? -67.557 -4.913 95.131 1.00 89.56 196 PHE A C 1
ATOM 1593 O O . PHE A 1 196 ? -67.451 -4.969 93.905 1.00 89.56 196 PHE A O 1
ATOM 1600 N N . GLU A 1 197 ? -67.195 -3.828 95.817 1.00 92.06 197 GLU A N 1
ATOM 1601 C CA . GLU A 1 197 ? -66.582 -2.639 95.214 1.00 92.06 197 GLU A CA 1
ATOM 1602 C C . GLU A 1 197 ? -65.218 -2.966 94.590 1.00 92.06 197 GLU A C 1
ATOM 1604 O O . GLU A 1 197 ? -64.960 -2.598 93.442 1.00 92.06 197 GLU A O 1
ATOM 1609 N N . ASN A 1 198 ? -64.373 -3.741 95.280 1.00 89.88 198 ASN A N 1
ATOM 1610 C CA . ASN A 1 198 ? -63.105 -4.222 94.727 1.00 89.88 198 ASN A CA 1
ATOM 1611 C C . ASN A 1 198 ? -63.309 -5.167 93.537 1.00 89.88 198 ASN A C 1
ATOM 1613 O O . ASN A 1 198 ? -62.608 -5.030 92.535 1.00 89.88 198 ASN A O 1
ATOM 1617 N N . PHE A 1 199 ? -64.297 -6.067 93.587 1.00 92.06 199 PHE A N 1
ATOM 1618 C CA . PHE A 1 199 ? -64.679 -6.894 92.439 1.00 92.06 199 PHE A CA 1
ATOM 1619 C C . PHE A 1 199 ? -65.104 -6.032 91.241 1.00 92.06 199 PHE A C 1
ATOM 1621 O O . PHE A 1 199 ? -64.644 -6.266 90.125 1.00 92.06 199 PHE A O 1
ATOM 1628 N N . LYS A 1 200 ? -65.908 -4.982 91.455 1.00 93.94 200 LYS A N 1
ATOM 1629 C CA . LYS A 1 200 ? -66.300 -4.047 90.388 1.00 93.94 200 LYS A CA 1
ATOM 1630 C C . LYS A 1 200 ? -65.120 -3.243 89.843 1.00 93.94 200 LYS A C 1
ATOM 1632 O O . LYS A 1 200 ? -65.000 -3.093 88.629 1.00 93.94 200 LYS A O 1
ATOM 1637 N N . ARG A 1 201 ? -64.208 -2.788 90.704 1.00 93.69 201 ARG A N 1
ATOM 1638 C CA . ARG A 1 201 ? -62.967 -2.106 90.305 1.00 93.69 201 ARG A CA 1
ATOM 1639 C C . ARG A 1 201 ? -62.046 -3.019 89.484 1.00 93.69 201 ARG A C 1
ATOM 1641 O O . ARG A 1 201 ? -61.459 -2.564 88.505 1.00 93.69 201 ARG A O 1
ATOM 1648 N N . LEU A 1 202 ? -61.947 -4.300 89.847 1.00 92.75 202 LEU A N 1
ATOM 1649 C CA . LEU A 1 202 ? -61.216 -5.323 89.090 1.00 92.75 202 LEU A CA 1
ATOM 1650 C C . LEU A 1 202 ? -61.882 -5.634 87.743 1.00 92.75 202 LEU A C 1
ATOM 1652 O O . LEU A 1 202 ? -61.178 -5.714 86.736 1.00 92.75 202 LEU A O 1
ATOM 1656 N N . GLN A 1 203 ? -63.216 -5.736 87.699 1.00 91.94 203 GLN A N 1
ATOM 1657 C CA . GLN A 1 203 ? -63.969 -5.909 86.453 1.00 91.94 203 GLN A CA 1
ATOM 1658 C C . GLN A 1 203 ? -63.655 -4.772 85.468 1.00 91.94 203 GLN A C 1
ATOM 1660 O O . GLN A 1 203 ? -63.175 -5.039 84.369 1.00 91.94 203 GLN A O 1
ATOM 1665 N N . PHE A 1 204 ? -63.817 -3.510 85.882 1.00 94.31 204 PHE A N 1
ATOM 1666 C CA . PHE A 1 204 ? -63.514 -2.361 85.021 1.00 94.31 204 PHE A CA 1
ATOM 1667 C C . PHE A 1 204 ? -62.032 -2.286 84.614 1.00 94.31 204 PHE A C 1
ATOM 1669 O O . PHE A 1 204 ? -61.730 -1.901 83.484 1.00 94.31 204 PHE A O 1
ATOM 1676 N N . LYS A 1 205 ? -61.089 -2.678 85.490 1.00 94.88 205 LYS A N 1
ATOM 1677 C CA . LYS A 1 205 ? -59.662 -2.755 85.123 1.00 94.88 205 LYS A CA 1
ATOM 1678 C C . LYS A 1 205 ? -59.416 -3.821 84.049 1.00 94.88 205 LYS A C 1
ATOM 1680 O O . LYS A 1 205 ? -58.618 -3.577 83.151 1.00 94.88 205 LYS A O 1
ATOM 1685 N N . THR A 1 206 ? -60.110 -4.957 84.113 1.00 93.44 206 THR A N 1
ATOM 1686 C CA . THR A 1 206 ? -60.017 -6.030 83.106 1.00 93.44 206 THR A CA 1
ATOM 1687 C C . THR A 1 206 ? -60.573 -5.561 81.762 1.00 93.44 206 THR A C 1
ATOM 1689 O O . THR A 1 206 ? -59.845 -5.563 80.776 1.00 93.44 206 THR A O 1
ATOM 1692 N N . GLU A 1 207 ? -61.794 -5.018 81.740 1.00 94.81 207 GLU A N 1
ATOM 1693 C CA . GLU A 1 207 ? -62.438 -4.490 80.525 1.00 94.81 207 GLU A CA 1
ATOM 1694 C C . GLU A 1 207 ? -61.595 -3.386 79.842 1.00 94.81 207 GLU A C 1
ATOM 1696 O O . GLU A 1 207 ? -61.480 -3.338 78.615 1.00 94.81 207 GLU A O 1
ATOM 1701 N N . PHE A 1 208 ? -60.937 -2.523 80.627 1.00 94.50 208 PHE A N 1
ATOM 1702 C CA . PHE A 1 208 ? -60.013 -1.499 80.122 1.00 94.50 208 PHE A CA 1
ATOM 1703 C C . PHE A 1 208 ? -58.688 -2.072 79.582 1.00 94.50 208 PHE A C 1
ATOM 1705 O O . PHE A 1 208 ? -58.129 -1.543 78.614 1.00 94.50 208 PHE A O 1
ATOM 1712 N N . LEU A 1 209 ? -58.166 -3.140 80.193 1.00 95.19 209 LEU A N 1
ATOM 1713 C CA . LEU A 1 209 ? -56.969 -3.836 79.714 1.00 95.19 209 LEU A CA 1
ATOM 1714 C C . LEU A 1 209 ? -57.254 -4.603 78.418 1.00 95.19 209 LEU A C 1
ATOM 1716 O O . LEU A 1 209 ? -56.461 -4.499 77.485 1.00 95.19 209 LEU A O 1
ATOM 1720 N N . ASP A 1 210 ? -58.405 -5.270 78.309 1.00 95.81 210 ASP A N 1
ATOM 1721 C CA . ASP A 1 210 ? -58.842 -5.955 77.088 1.00 95.81 210 ASP A CA 1
ATOM 1722 C C . ASP A 1 210 ? -59.010 -4.972 75.920 1.00 95.81 210 ASP A C 1
ATOM 1724 O O . ASP A 1 210 ? -58.568 -5.247 74.800 1.00 95.81 210 ASP A O 1
ATOM 1728 N N . LEU A 1 211 ? -59.580 -3.785 76.166 1.00 96.62 211 LEU A N 1
ATOM 1729 C CA . LEU A 1 211 ? -59.674 -2.731 75.151 1.00 96.62 211 LEU A CA 1
ATOM 1730 C C . LEU A 1 211 ? -58.283 -2.259 74.688 1.00 96.62 211 LEU A C 1
ATOM 1732 O O . LEU A 1 211 ? -58.044 -2.141 73.485 1.00 96.62 211 LEU A O 1
ATOM 1736 N N . ASN A 1 212 ? -57.348 -2.035 75.618 1.00 95.50 212 ASN A N 1
ATOM 1737 C CA . ASN A 1 212 ? -55.969 -1.665 75.282 1.00 95.50 212 ASN A CA 1
ATOM 1738 C C . ASN A 1 212 ? -55.228 -2.774 74.522 1.00 95.50 212 ASN A C 1
ATOM 1740 O O . ASN A 1 212 ? -54.521 -2.476 73.560 1.00 95.50 212 ASN A O 1
ATOM 1744 N N . LEU A 1 213 ? -55.414 -4.040 74.901 1.00 96.00 213 LEU A N 1
ATOM 1745 C CA . LEU A 1 213 ? -54.830 -5.190 74.211 1.00 96.00 213 LEU A CA 1
ATOM 1746 C C . LEU A 1 213 ? -55.329 -5.268 72.761 1.00 96.00 213 LEU A C 1
ATOM 1748 O O . LEU A 1 213 ? -54.524 -5.366 71.837 1.00 96.00 213 LEU A O 1
ATOM 1752 N N . ASN A 1 214 ? -56.637 -5.112 72.541 1.00 95.75 214 ASN A N 1
ATOM 1753 C CA . ASN A 1 214 ? -57.231 -5.067 71.201 1.00 95.75 214 ASN A CA 1
ATOM 1754 C C . ASN A 1 214 ? -56.730 -3.879 70.356 1.00 95.75 214 ASN A C 1
ATOM 1756 O O . ASN A 1 214 ? -56.566 -4.011 69.142 1.00 95.75 214 ASN A O 1
ATOM 1760 N N . LEU A 1 215 ? -56.461 -2.721 70.970 1.00 96.12 215 LEU A N 1
ATOM 1761 C CA . LEU A 1 215 ? -55.825 -1.588 70.286 1.00 96.12 215 LEU A CA 1
ATOM 1762 C C . LEU A 1 215 ? -54.351 -1.871 69.953 1.00 96.12 215 LEU A C 1
ATOM 1764 O O . LEU A 1 215 ? -53.888 -1.480 68.882 1.00 96.12 215 LEU A O 1
ATOM 1768 N N . LYS A 1 216 ? -53.620 -2.571 70.828 1.00 95.50 216 LYS A N 1
ATOM 1769 C CA . LYS A 1 216 ? -52.214 -2.938 70.607 1.00 95.50 216 LYS A CA 1
ATOM 1770 C C . LYS A 1 216 ? -52.037 -4.009 69.533 1.00 95.50 216 LYS A C 1
ATOM 1772 O O . LYS A 1 216 ? -51.119 -3.870 68.732 1.00 95.50 216 LYS A O 1
ATOM 1777 N N . ILE A 1 217 ? -52.938 -4.988 69.449 1.00 97.25 217 ILE A N 1
ATOM 1778 C CA . ILE A 1 217 ? -52.976 -5.966 68.349 1.00 97.25 217 ILE A CA 1
ATOM 1779 C C . ILE A 1 217 ? -53.162 -5.236 67.011 1.00 97.25 217 ILE A C 1
ATOM 1781 O O . ILE A 1 217 ? -52.312 -5.343 66.137 1.00 97.25 217 ILE A O 1
ATOM 1785 N N . LYS A 1 218 ? -54.164 -4.353 66.894 1.00 97.19 218 LYS A N 1
ATOM 1786 C CA . LYS A 1 218 ? -54.380 -3.561 65.665 1.00 97.19 218 LYS A CA 1
ATOM 1787 C C . LYS A 1 218 ? -53.188 -2.673 65.288 1.00 97.19 218 LYS A C 1
ATOM 1789 O O . LYS A 1 218 ? -52.929 -2.467 64.106 1.00 97.19 218 LYS A O 1
ATOM 1794 N N . GLN A 1 219 ? -52.462 -2.131 66.270 1.00 95.44 219 GLN A N 1
ATOM 1795 C CA . GLN A 1 219 ? -51.214 -1.397 66.020 1.00 95.44 219 GLN A CA 1
ATOM 1796 C C . GLN A 1 219 ? -50.100 -2.322 65.506 1.00 95.44 219 GLN A C 1
ATOM 1798 O O . GLN A 1 219 ? -49.361 -1.924 64.609 1.00 95.44 219 GLN A O 1
ATOM 1803 N N . TYR A 1 220 ? -49.996 -3.544 66.032 1.00 97.50 220 TYR A N 1
ATOM 1804 C CA . TYR A 1 220 ? -49.051 -4.558 65.564 1.00 97.50 220 TYR A CA 1
ATOM 1805 C C . TYR A 1 220 ? -49.348 -4.995 64.123 1.00 97.50 220 TYR A C 1
ATOM 1807 O O . TYR A 1 220 ? -48.447 -4.937 63.291 1.00 97.50 220 TYR A O 1
ATOM 1815 N N . ASP A 1 221 ? -50.603 -5.323 63.800 1.00 97.31 221 ASP A N 1
ATOM 1816 C CA . ASP A 1 221 ? -51.023 -5.773 62.462 1.00 97.31 221 ASP A CA 1
ATOM 1817 C C . ASP A 1 221 ? -50.667 -4.747 61.366 1.00 97.31 221 ASP A C 1
ATOM 1819 O O . ASP A 1 221 ? -50.178 -5.099 60.290 1.00 97.31 221 ASP A O 1
ATOM 1823 N N . ILE A 1 222 ? -50.871 -3.453 61.651 1.00 96.25 222 ILE A N 1
ATOM 1824 C CA . ILE A 1 222 ? -50.524 -2.347 60.744 1.00 96.25 222 ILE A CA 1
ATOM 1825 C C . ILE A 1 222 ? -49.001 -2.244 60.565 1.00 96.25 222 ILE A C 1
ATOM 1827 O O . ILE A 1 222 ? -48.521 -2.105 59.439 1.00 96.25 222 ILE A O 1
ATOM 1831 N N . LEU A 1 223 ? -48.234 -2.340 61.656 1.00 96.44 223 LEU A N 1
ATOM 1832 C CA . LEU A 1 223 ? -46.770 -2.281 61.612 1.00 96.44 223 LEU A CA 1
ATOM 1833 C C . LEU A 1 223 ? -46.159 -3.499 60.906 1.00 96.44 223 LEU A C 1
ATOM 1835 O O . LEU A 1 223 ? -45.174 -3.346 60.185 1.00 96.44 223 LEU A O 1
ATOM 1839 N N . GLU A 1 224 ? -46.741 -4.690 61.054 1.00 97.31 224 GLU A N 1
ATOM 1840 C CA . GLU A 1 224 ? -46.325 -5.884 60.316 1.00 97.31 224 GLU A CA 1
ATOM 1841 C C . GLU A 1 224 ? -46.662 -5.770 58.821 1.00 97.31 224 GLU A C 1
ATOM 1843 O O . GLU A 1 224 ? -45.816 -6.081 57.977 1.00 97.31 224 GLU A O 1
ATOM 1848 N N . PHE A 1 225 ? -47.838 -5.243 58.465 1.00 96.94 225 PHE A N 1
ATOM 1849 C CA . PHE A 1 225 ? -48.183 -4.956 57.072 1.00 96.94 225 PHE A CA 1
ATOM 1850 C C . PHE A 1 225 ? -47.205 -3.961 56.424 1.00 96.94 225 PHE A C 1
ATOM 1852 O O . PHE A 1 225 ? -46.665 -4.243 55.349 1.00 96.94 225 PHE A O 1
ATOM 1859 N N . ASP A 1 226 ? -46.922 -2.825 57.072 1.00 96.00 226 ASP A N 1
ATOM 1860 C CA . ASP A 1 226 ? -45.989 -1.831 56.529 1.00 96.00 226 ASP A CA 1
ATOM 1861 C C . ASP A 1 226 ? -44.535 -2.337 56.514 1.00 96.00 226 ASP A C 1
ATOM 1863 O O . ASP A 1 226 ? -43.822 -2.089 55.539 1.00 96.00 226 ASP A O 1
ATOM 1867 N N . LYS A 1 227 ? -44.102 -3.137 57.502 1.00 97.44 227 LYS A N 1
ATOM 1868 C CA . LYS A 1 227 ? -42.817 -3.861 57.463 1.00 97.44 227 LYS A CA 1
ATOM 1869 C C . LYS A 1 227 ? -42.733 -4.759 56.225 1.00 97.44 227 LYS A C 1
ATOM 1871 O O . LYS A 1 227 ? -41.784 -4.641 55.452 1.00 97.44 227 LYS A O 1
ATOM 1876 N N . ASN A 1 228 ? -43.729 -5.618 56.004 1.00 97.62 228 ASN A N 1
ATOM 1877 C CA . ASN A 1 228 ? -43.754 -6.553 54.875 1.00 97.62 228 ASN A CA 1
ATOM 1878 C C . ASN A 1 228 ? -43.794 -5.812 53.522 1.00 97.62 228 ASN A C 1
ATOM 1880 O O . ASN A 1 228 ? -43.179 -6.243 52.544 1.00 97.62 228 ASN A O 1
ATOM 1884 N N . LYS A 1 229 ? -44.460 -4.655 53.459 1.00 98.06 229 LYS A N 1
ATOM 1885 C CA . LYS A 1 229 ? -44.480 -3.751 52.298 1.00 98.06 229 LYS A CA 1
ATOM 1886 C C . LYS A 1 229 ? -43.112 -3.108 52.030 1.00 98.06 229 LYS A C 1
ATOM 1888 O O . LYS A 1 229 ? -42.669 -3.112 50.880 1.00 98.06 229 LYS A O 1
ATOM 1893 N N . VAL A 1 230 ? -42.415 -2.627 53.062 1.00 97.00 230 VAL A N 1
ATOM 1894 C CA . VAL A 1 230 ? -41.038 -2.103 52.957 1.00 97.00 230 VAL A CA 1
ATOM 1895 C C . VAL A 1 230 ? -40.052 -3.206 52.560 1.00 97.00 230 VAL A C 1
ATOM 1897 O O . VAL A 1 230 ? -39.181 -2.976 51.723 1.00 97.00 230 VAL A O 1
ATOM 1900 N N . GLU A 1 231 ? -40.208 -4.424 53.078 1.00 97.94 231 GLU A N 1
ATOM 1901 C CA . GLU A 1 231 ? -39.375 -5.575 52.713 1.00 97.94 231 GLU A CA 1
ATOM 1902 C C . GLU A 1 231 ? -39.555 -5.973 51.237 1.00 97.94 231 GLU A C 1
ATOM 1904 O O . GLU A 1 231 ? -38.572 -6.139 50.514 1.00 97.94 231 GLU A O 1
ATOM 1909 N N . ASN A 1 232 ? -40.792 -5.987 50.731 1.00 97.62 232 ASN A N 1
ATOM 1910 C CA . ASN A 1 232 ? -41.066 -6.174 49.301 1.00 97.62 232 ASN A CA 1
ATOM 1911 C C . ASN A 1 232 ? -40.471 -5.056 48.421 1.00 97.62 232 ASN A C 1
ATOM 1913 O O . ASN A 1 232 ? -39.985 -5.326 47.321 1.00 97.62 232 ASN A O 1
ATOM 1917 N N . GLN A 1 233 ? -40.481 -3.801 48.882 1.00 97.75 233 GLN A N 1
ATOM 1918 C CA . GLN A 1 233 ? -39.835 -2.688 48.173 1.00 97.75 233 GLN A CA 1
ATOM 1919 C C . GLN A 1 233 ? -38.303 -2.818 48.176 1.00 97.75 233 GLN A C 1
ATOM 1921 O O . GLN A 1 233 ? -37.675 -2.617 47.137 1.00 97.75 233 GLN A O 1
ATOM 1926 N N . LYS A 1 234 ? -37.706 -3.229 49.303 1.00 97.62 234 LYS A N 1
ATOM 1927 C CA . LYS A 1 234 ? -36.271 -3.525 49.426 1.00 97.62 234 LYS A CA 1
ATOM 1928 C C . LYS A 1 234 ? -35.842 -4.630 48.457 1.00 97.62 234 LYS A C 1
ATOM 1930 O O . LYS A 1 234 ? -34.852 -4.449 47.759 1.00 97.62 234 LYS A O 1
ATOM 1935 N N . LEU A 1 235 ? -36.584 -5.738 48.374 1.00 97.94 235 LEU A N 1
ATOM 1936 C CA . LEU A 1 235 ? -36.267 -6.849 47.466 1.00 97.94 235 LEU A CA 1
ATOM 1937 C C . LEU A 1 235 ? -36.312 -6.424 45.989 1.00 97.94 235 LEU A C 1
ATOM 1939 O O . LEU A 1 235 ? -35.420 -6.781 45.221 1.00 97.94 235 LEU A O 1
ATOM 1943 N N . LYS A 1 236 ? -37.295 -5.600 45.596 1.00 98.31 236 LYS A N 1
ATOM 1944 C CA . LYS A 1 236 ? -37.357 -5.015 44.243 1.00 98.31 236 LYS A CA 1
ATOM 1945 C C . LYS A 1 236 ? -36.173 -4.090 43.954 1.00 98.31 236 LYS A C 1
ATOM 1947 O O . LYS A 1 236 ? -35.604 -4.155 42.869 1.00 98.31 236 LYS A O 1
ATOM 1952 N N . LEU A 1 237 ? -35.781 -3.259 44.922 1.00 98.25 237 LEU A N 1
ATOM 1953 C CA . LEU A 1 237 ? -34.612 -2.388 44.788 1.00 98.25 237 LEU A CA 1
ATOM 1954 C C . LEU A 1 237 ? -33.312 -3.201 44.683 1.00 98.25 237 LEU A C 1
ATOM 1956 O O . LEU A 1 237 ? -32.458 -2.874 43.868 1.00 98.25 237 LEU A O 1
ATOM 1960 N N . GLU A 1 238 ? -33.173 -4.283 45.453 1.00 97.25 238 GLU A N 1
ATOM 1961 C CA . GLU A 1 238 ? -32.001 -5.160 45.393 1.00 97.25 238 GLU A CA 1
ATOM 1962 C C . GLU A 1 238 ? -31.898 -5.893 44.045 1.00 97.25 238 GLU A C 1
ATOM 1964 O O . GLU A 1 238 ? -30.807 -5.971 43.481 1.00 97.25 238 GLU A O 1
ATOM 1969 N N . ALA A 1 239 ? -33.020 -6.366 43.490 1.00 97.62 239 ALA A N 1
ATOM 1970 C CA . ALA A 1 239 ? -33.065 -6.945 42.146 1.00 97.62 239 ALA A CA 1
ATOM 1971 C C . ALA A 1 239 ? -32.602 -5.938 41.078 1.00 97.62 239 ALA A C 1
ATOM 1973 O O . ALA A 1 239 ? -31.675 -6.232 40.325 1.00 97.62 239 ALA A O 1
ATOM 1974 N N . LEU A 1 240 ? -33.151 -4.716 41.086 1.00 97.88 240 LEU A N 1
ATOM 1975 C CA . LEU A 1 240 ? -32.739 -3.640 40.174 1.00 97.88 240 LEU A CA 1
ATOM 1976 C C . LEU A 1 240 ? -31.262 -3.251 40.350 1.00 97.88 240 LEU A C 1
ATOM 1978 O O . LEU A 1 240 ? -30.571 -2.999 39.364 1.00 97.88 240 LEU A O 1
ATOM 1982 N N . CYS A 1 241 ? -30.738 -3.239 41.581 1.00 97.62 241 CYS A N 1
ATOM 1983 C CA . CYS A 1 241 ? -29.313 -3.009 41.826 1.00 97.62 241 CYS A CA 1
ATOM 1984 C C . CYS A 1 241 ? -28.430 -4.120 41.238 1.00 97.62 241 CYS A C 1
ATOM 1986 O O . CYS A 1 241 ? -27.382 -3.807 40.676 1.00 97.62 241 CYS A O 1
ATOM 1988 N N . ARG A 1 242 ? -28.842 -5.393 41.329 1.00 98.06 242 ARG A N 1
ATOM 1989 C CA . ARG A 1 242 ? -28.124 -6.526 40.718 1.00 98.06 242 ARG A CA 1
ATOM 1990 C C . ARG A 1 242 ? -28.178 -6.466 39.189 1.00 98.06 242 ARG A C 1
ATOM 1992 O O . ARG A 1 242 ? -27.149 -6.628 38.545 1.00 98.06 242 ARG A O 1
ATOM 1999 N N . GLU A 1 243 ? -29.335 -6.166 38.598 1.00 97.50 243 GLU A N 1
ATOM 2000 C CA . GLU A 1 243 ? -29.469 -5.975 37.145 1.00 97.50 243 GLU A CA 1
ATOM 2001 C C . GLU A 1 243 ? -28.611 -4.811 36.632 1.00 97.50 243 GLU A C 1
ATOM 2003 O O . GLU A 1 243 ? -27.918 -4.953 35.625 1.00 97.50 243 GLU A O 1
ATOM 2008 N N . PHE A 1 244 ? -28.602 -3.679 37.344 1.00 97.69 244 PHE A N 1
ATOM 2009 C CA . PHE A 1 244 ? -27.762 -2.530 37.006 1.00 97.69 244 PHE A CA 1
ATOM 2010 C C . PHE A 1 244 ? -26.265 -2.855 37.121 1.00 97.69 244 PHE A C 1
ATOM 2012 O O . PHE A 1 244 ? -25.491 -2.477 36.245 1.00 97.69 244 PHE A O 1
ATOM 2019 N N . GLN A 1 245 ? -25.852 -3.597 38.154 1.00 97.88 245 GLN A N 1
ATOM 2020 C CA . GLN A 1 245 ? -24.472 -4.076 38.293 1.00 97.88 245 GLN A CA 1
ATOM 2021 C C . GLN A 1 245 ? -24.084 -5.018 37.147 1.00 97.88 245 GLN A C 1
ATOM 2023 O O . GLN A 1 245 ? -23.040 -4.814 36.534 1.00 97.88 245 GLN A O 1
ATOM 2028 N N . ASN A 1 246 ? -24.943 -5.978 36.793 1.00 98.19 246 ASN A N 1
ATOM 2029 C CA . ASN A 1 246 ? -24.705 -6.895 35.677 1.00 98.19 246 ASN A CA 1
ATOM 2030 C C . ASN A 1 246 ? -24.576 -6.139 34.344 1.00 98.19 246 ASN A C 1
ATOM 2032 O O . ASN A 1 246 ? -23.615 -6.358 33.612 1.00 98.19 246 ASN A O 1
ATOM 2036 N N . LYS A 1 247 ? -25.483 -5.193 34.051 1.00 98.12 247 LYS A N 1
ATOM 2037 C CA . LYS A 1 247 ? -25.395 -4.339 32.851 1.00 98.12 247 LYS A CA 1
ATOM 2038 C C . LYS A 1 247 ? -24.142 -3.458 32.856 1.00 98.12 247 LYS A C 1
ATOM 2040 O O . LYS A 1 247 ? -23.513 -3.306 31.819 1.00 98.12 247 LYS A O 1
ATOM 2045 N N . SER A 1 248 ? -23.736 -2.930 34.012 1.00 97.50 248 SER A N 1
ATOM 2046 C CA . SER A 1 248 ? -22.501 -2.146 34.146 1.00 97.50 248 SER A CA 1
ATOM 2047 C C . SER A 1 248 ? -21.223 -2.974 33.966 1.00 97.50 248 SER A C 1
ATOM 2049 O O . SER A 1 248 ? -20.192 -2.391 33.636 1.00 97.50 248 SER A O 1
ATOM 2051 N N . ILE A 1 249 ? -21.263 -4.289 34.208 1.00 98.25 249 ILE A N 1
ATOM 2052 C CA . ILE A 1 249 ? -20.157 -5.209 33.906 1.00 98.25 249 ILE A CA 1
ATOM 2053 C C . ILE A 1 249 ? -20.152 -5.513 32.405 1.00 98.25 249 ILE A C 1
ATOM 2055 O O . ILE A 1 249 ? -19.140 -5.275 31.757 1.00 98.25 249 ILE A O 1
ATOM 2059 N N . LEU A 1 250 ? -21.296 -5.912 31.837 1.00 97.88 250 LEU A N 1
ATOM 2060 C CA . LEU A 1 250 ? -21.431 -6.212 30.406 1.00 97.88 250 LEU A CA 1
ATOM 2061 C C . LEU A 1 250 ? -20.994 -5.037 29.517 1.00 97.88 250 LEU A C 1
ATOM 2063 O O . LEU A 1 250 ? -20.149 -5.230 28.654 1.00 97.88 250 LEU A O 1
ATOM 2067 N N . LEU A 1 251 ? -21.466 -3.814 29.793 1.00 97.88 251 LEU A N 1
ATOM 2068 C CA . LEU A 1 251 ? -21.058 -2.601 29.065 1.00 97.88 251 LEU A CA 1
ATOM 2069 C C . LEU A 1 251 ? -19.554 -2.302 29.182 1.00 97.88 251 LEU A C 1
ATOM 2071 O O . LEU A 1 251 ? -18.973 -1.681 28.293 1.00 97.88 251 LEU A O 1
ATOM 2075 N N . LYS A 1 252 ? -18.906 -2.710 30.281 1.00 98.25 252 LYS A N 1
ATOM 2076 C CA . LYS A 1 252 ? -17.458 -2.551 30.448 1.00 98.25 252 LYS A CA 1
ATOM 2077 C C . LYS A 1 252 ? -16.700 -3.602 29.636 1.00 98.25 252 LYS A C 1
ATOM 2079 O O . LYS A 1 252 ? -15.714 -3.259 28.996 1.00 98.25 252 LYS A O 1
ATOM 2084 N N . ASP A 1 253 ? -17.147 -4.853 29.659 1.00 97.69 253 ASP A N 1
ATOM 2085 C CA . ASP A 1 253 ? -16.521 -5.939 28.901 1.00 97.69 253 ASP A CA 1
ATOM 2086 C C . ASP A 1 253 ? -16.710 -5.737 27.384 1.00 97.69 253 ASP A C 1
ATOM 2088 O O . ASP A 1 253 ? -15.791 -5.982 26.605 1.00 97.69 253 ASP A O 1
ATOM 2092 N N . GLU A 1 254 ? -17.861 -5.200 26.972 1.00 97.25 254 GLU A N 1
ATOM 2093 C CA . GLU A 1 254 ? -18.159 -4.739 25.613 1.00 97.25 254 GLU A CA 1
ATOM 2094 C C . GLU A 1 254 ? -17.239 -3.586 25.186 1.00 97.25 254 GLU A C 1
ATOM 2096 O O . GLU A 1 254 ? -16.568 -3.697 24.163 1.00 97.25 254 GLU A O 1
ATOM 2101 N N . LEU A 1 255 ? -17.106 -2.528 25.999 1.00 96.62 255 LEU A N 1
ATOM 2102 C CA . LEU A 1 255 ? -16.175 -1.422 25.737 1.00 96.62 255 LEU A CA 1
ATOM 2103 C C . LEU A 1 255 ? -14.712 -1.894 25.662 1.00 96.62 255 LEU A C 1
ATOM 2105 O O . LEU A 1 255 ? -13.974 -1.492 24.761 1.00 96.62 255 LEU A O 1
ATOM 2109 N N . ASP A 1 256 ? -14.295 -2.776 26.574 1.00 97.75 256 ASP A N 1
ATOM 2110 C CA . ASP A 1 256 ? -12.959 -3.373 26.563 1.00 97.75 256 ASP A CA 1
ATOM 2111 C C . ASP A 1 256 ? -12.745 -4.262 25.328 1.00 97.75 256 ASP A C 1
ATOM 2113 O O . ASP A 1 256 ? -11.601 -4.472 24.929 1.00 97.75 256 ASP A O 1
ATOM 2117 N N . ASN A 1 257 ? -13.793 -4.837 24.731 1.00 97.75 257 ASN A N 1
ATOM 2118 C CA . ASN A 1 257 ? -13.700 -5.626 23.500 1.00 97.75 257 ASN A CA 1
ATOM 2119 C C . ASN A 1 257 ? -13.697 -4.736 22.254 1.00 97.75 257 ASN A C 1
ATOM 2121 O O . ASN A 1 257 ? -12.832 -4.934 21.407 1.00 97.75 257 ASN A O 1
ATOM 2125 N N . LEU A 1 258 ? -14.546 -3.705 22.196 1.00 97.31 258 LEU A N 1
ATOM 2126 C CA . LEU A 1 258 ? -14.521 -2.683 21.146 1.00 97.31 258 LEU A CA 1
ATOM 2127 C C . LEU A 1 258 ? -13.145 -2.012 21.058 1.00 97.31 258 LEU A C 1
ATOM 2129 O O . LEU A 1 258 ? -12.590 -1.897 19.967 1.00 97.31 258 LEU A O 1
ATOM 2133 N N . TYR A 1 259 ? -12.540 -1.661 22.198 1.00 97.56 259 TYR A N 1
ATOM 2134 C CA . TYR A 1 259 ? -11.184 -1.107 22.241 1.00 97.56 259 TYR A CA 1
ATOM 2135 C C . TYR A 1 259 ? -10.117 -2.081 21.707 1.00 97.56 259 TYR A C 1
ATOM 2137 O O . TYR A 1 259 ? -9.210 -1.658 20.989 1.00 97.56 259 TYR A O 1
ATOM 2145 N N . LYS A 1 260 ? -10.223 -3.387 22.009 1.00 98.00 260 LYS A N 1
ATOM 2146 C CA . LYS A 1 260 ? -9.322 -4.409 21.441 1.00 98.00 260 LYS A CA 1
ATOM 2147 C C . LYS A 1 260 ? -9.498 -4.518 19.929 1.00 98.00 260 LYS A C 1
ATOM 2149 O O . LYS A 1 260 ? -8.511 -4.404 19.213 1.00 98.00 260 LYS A O 1
ATOM 2154 N N . THR A 1 261 ? -10.728 -4.677 19.439 1.00 96.81 261 THR A N 1
ATOM 2155 C CA . THR A 1 261 ? -10.999 -4.858 18.005 1.00 96.81 261 THR A CA 1
ATOM 2156 C C . THR A 1 261 ? -10.679 -3.608 17.190 1.00 96.81 261 THR A C 1
ATOM 2158 O O . THR A 1 261 ? -10.153 -3.718 16.086 1.00 96.81 261 THR A O 1
ATOM 2161 N N . GLU A 1 262 ? -10.923 -2.407 17.727 1.00 97.31 262 GLU A N 1
ATOM 2162 C CA . GLU A 1 262 ? -10.504 -1.163 17.076 1.00 97.31 262 GLU A CA 1
ATOM 2163 C C . GLU A 1 262 ? -8.973 -1.067 17.023 1.00 97.31 262 GLU A C 1
ATOM 2165 O O . GLU A 1 262 ? -8.411 -0.732 15.979 1.00 97.31 262 GLU A O 1
ATOM 2170 N N . LYS A 1 263 ? -8.276 -1.421 18.113 1.00 97.50 263 LYS A N 1
ATOM 2171 C CA . LYS A 1 263 ? -6.812 -1.486 18.112 1.00 97.50 263 LYS A CA 1
ATOM 2172 C C . LYS A 1 263 ? -6.297 -2.522 17.113 1.00 97.50 263 LYS A C 1
ATOM 2174 O O . LYS A 1 263 ? -5.373 -2.215 16.380 1.00 97.50 263 LYS A O 1
ATOM 2179 N N . GLU A 1 264 ? -6.890 -3.708 17.030 1.00 97.81 264 GLU A N 1
ATOM 2180 C CA . GLU A 1 264 ? -6.498 -4.747 16.070 1.00 97.81 264 GLU A CA 1
ATOM 2181 C C . GLU A 1 264 ? -6.722 -4.299 14.615 1.00 97.81 264 GLU A C 1
ATOM 2183 O O . GLU A 1 264 ? -5.843 -4.514 13.780 1.00 97.81 264 GLU A O 1
ATOM 2188 N N . LYS A 1 265 ? -7.821 -3.582 14.320 1.00 97.94 265 LYS A N 1
ATOM 2189 C CA . LYS A 1 265 ? -8.031 -2.924 13.016 1.00 97.94 265 LYS A CA 1
ATOM 2190 C C . LYS A 1 265 ? -6.952 -1.868 12.726 1.00 97.94 265 LYS A C 1
ATOM 2192 O O . LYS A 1 265 ? -6.404 -1.859 11.626 1.00 97.94 265 LYS A O 1
ATOM 2197 N N . ARG A 1 266 ? -6.590 -1.020 13.699 1.00 98.25 266 ARG A N 1
ATOM 2198 C CA . ARG A 1 266 ? -5.511 -0.015 13.561 1.00 98.25 266 ARG A CA 1
ATOM 2199 C C . ARG A 1 266 ? -4.135 -0.667 13.360 1.00 98.25 266 ARG A C 1
ATOM 2201 O O . ARG A 1 266 ? -3.439 -0.323 12.412 1.00 98.25 266 ARG A O 1
ATOM 2208 N N . ASP A 1 267 ? -3.784 -1.648 14.191 1.00 98.19 267 ASP A N 1
ATOM 2209 C CA . ASP A 1 267 ? -2.542 -2.426 14.122 1.00 98.19 267 ASP A CA 1
ATOM 2210 C C . ASP A 1 267 ? -2.430 -3.218 12.797 1.00 98.19 267 ASP A C 1
ATOM 2212 O O . ASP A 1 267 ? -1.321 -3.563 12.386 1.00 98.19 267 ASP A O 1
ATOM 2216 N N . LEU A 1 268 ? -3.545 -3.575 12.144 1.00 97.88 268 LEU A N 1
ATOM 2217 C CA . LEU A 1 268 ? -3.568 -4.199 10.812 1.00 97.88 268 LEU A CA 1
ATOM 2218 C C . LEU A 1 268 ? -3.398 -3.155 9.699 1.00 97.88 268 LEU A C 1
ATOM 2220 O O . LEU A 1 268 ? -2.575 -3.342 8.806 1.00 97.88 268 LEU A O 1
ATOM 2224 N N . LEU A 1 269 ? -4.132 -2.043 9.779 1.00 97.69 269 LEU A N 1
ATOM 2225 C CA . LEU A 1 269 ? -4.054 -0.941 8.821 1.00 97.69 269 LEU A CA 1
ATOM 2226 C C . LEU A 1 269 ? -2.644 -0.327 8.764 1.00 97.69 269 LEU A C 1
ATOM 2228 O O . LEU A 1 269 ? -2.132 -0.072 7.678 1.00 97.69 269 LEU A O 1
ATOM 2232 N N . GLU A 1 270 ? -1.982 -0.165 9.914 1.00 98.25 270 GLU A N 1
ATOM 2233 C CA . GLU A 1 270 ? -0.591 0.301 10.005 1.00 98.25 270 GLU A CA 1
ATOM 2234 C C . GLU A 1 270 ? 0.375 -0.627 9.247 1.00 98.25 270 GLU A C 1
ATOM 2236 O O . GLU A 1 270 ? 1.193 -0.151 8.460 1.00 98.25 270 GLU A O 1
ATOM 2241 N N . LYS A 1 271 ? 0.221 -1.953 9.385 1.00 98.44 271 LYS A N 1
ATOM 2242 C CA . LYS A 1 271 ? 1.014 -2.941 8.628 1.00 98.44 271 LYS A CA 1
ATOM 2243 C C . LYS A 1 271 ? 0.716 -2.893 7.131 1.00 98.44 271 LYS A C 1
ATOM 2245 O O . LYS A 1 271 ? 1.639 -2.994 6.330 1.00 98.44 271 LYS A O 1
ATOM 2250 N N . ASN A 1 272 ? -0.545 -2.717 6.741 1.00 97.94 272 ASN A N 1
ATOM 2251 C CA . ASN A 1 272 ? -0.922 -2.600 5.331 1.00 97.94 272 ASN A CA 1
ATOM 2252 C C . ASN A 1 272 ? -0.318 -1.332 4.697 1.00 97.94 272 ASN A C 1
ATOM 2254 O O . ASN A 1 272 ? 0.173 -1.391 3.568 1.00 97.94 272 ASN A O 1
ATOM 2258 N N . PHE A 1 273 ? -0.266 -0.214 5.431 1.00 98.25 273 PHE A N 1
ATOM 2259 C CA . PHE A 1 273 ? 0.464 0.984 5.006 1.00 98.25 273 PHE A CA 1
ATOM 2260 C C . PHE A 1 273 ? 1.981 0.761 4.952 1.00 98.25 273 PHE A C 1
ATOM 2262 O O . PHE A 1 273 ? 2.605 1.174 3.977 1.00 98.25 273 PHE A O 1
ATOM 2269 N N . GLU A 1 274 ? 2.586 0.083 5.933 1.00 98.19 274 GLU A N 1
ATOM 2270 C CA . GLU A 1 274 ? 4.020 -0.247 5.915 1.00 98.19 274 GLU A CA 1
ATOM 2271 C C . GLU A 1 274 ? 4.389 -1.123 4.703 1.00 98.19 274 GLU A C 1
ATOM 2273 O O . GLU A 1 274 ? 5.355 -0.831 3.996 1.00 98.19 274 GLU A O 1
ATOM 2278 N N . ILE A 1 275 ? 3.592 -2.155 4.406 1.00 98.19 275 ILE A N 1
ATOM 2279 C CA . ILE A 1 275 ? 3.747 -3.002 3.213 1.00 98.19 275 ILE A CA 1
ATOM 2280 C C . ILE A 1 275 ? 3.624 -2.152 1.942 1.00 98.19 275 ILE A C 1
ATOM 2282 O O . ILE A 1 275 ? 4.532 -2.166 1.113 1.00 98.19 275 ILE A O 1
ATOM 2286 N N . SER A 1 276 ? 2.568 -1.342 1.825 1.00 98.00 276 SER A N 1
ATOM 2287 C CA . SER A 1 276 ? 2.324 -0.486 0.652 1.00 98.00 276 SER A CA 1
ATOM 2288 C C . SER A 1 276 ? 3.447 0.533 0.418 1.00 98.00 276 SER A C 1
ATOM 2290 O O . SER A 1 276 ? 3.858 0.763 -0.719 1.00 98.00 276 SER A O 1
ATOM 2292 N N . LEU A 1 277 ? 3.994 1.126 1.485 1.00 98.25 277 LEU A N 1
ATOM 2293 C CA . LEU A 1 277 ? 5.140 2.037 1.413 1.00 98.25 277 LEU A CA 1
ATOM 2294 C C . LEU A 1 277 ? 6.419 1.309 0.982 1.00 98.25 277 LEU A C 1
ATOM 2296 O O . LEU A 1 277 ? 7.187 1.845 0.182 1.00 98.25 277 LEU A O 1
ATOM 2300 N N . ASN A 1 278 ? 6.646 0.087 1.466 1.00 98.06 278 ASN A N 1
ATOM 2301 C CA . ASN A 1 278 ? 7.781 -0.733 1.048 1.00 98.06 278 ASN A CA 1
ATOM 2302 C C . ASN A 1 278 ? 7.670 -1.162 -0.425 1.00 98.06 278 ASN A C 1
ATOM 2304 O O . ASN A 1 278 ? 8.655 -1.070 -1.157 1.00 98.06 278 ASN A O 1
ATOM 2308 N N . GLU A 1 279 ? 6.482 -1.538 -0.903 1.00 97.88 279 GLU A N 1
ATOM 2309 C CA . GLU A 1 279 ? 6.233 -1.821 -2.323 1.00 97.88 279 GLU A CA 1
ATOM 2310 C C . GLU A 1 279 ? 6.431 -0.579 -3.204 1.00 97.88 279 GLU A C 1
ATOM 2312 O O . GLU A 1 279 ? 7.109 -0.649 -4.232 1.00 97.88 279 GLU A O 1
ATOM 2317 N N . LEU A 1 280 ? 5.930 0.585 -2.777 1.00 97.94 280 LEU A N 1
ATOM 2318 C CA . LEU A 1 280 ? 6.138 1.865 -3.462 1.00 97.94 280 LEU A CA 1
ATOM 2319 C C . LEU A 1 280 ? 7.637 2.206 -3.546 1.00 97.94 280 LEU A C 1
ATOM 2321 O O . LEU A 1 280 ? 8.129 2.554 -4.623 1.00 97.94 280 LEU A O 1
ATOM 2325 N N . ASN A 1 281 ? 8.388 2.029 -2.455 1.00 97.00 281 ASN A N 1
ATOM 2326 C CA . ASN A 1 281 ? 9.842 2.209 -2.428 1.00 97.00 281 ASN A CA 1
ATOM 2327 C C . ASN A 1 281 ? 10.568 1.248 -3.387 1.00 97.00 281 ASN A C 1
ATOM 2329 O O . ASN A 1 281 ? 11.426 1.694 -4.150 1.00 97.00 281 ASN A O 1
ATOM 2333 N N . LEU A 1 282 ? 10.190 -0.035 -3.426 1.00 98.06 282 LEU A N 1
ATOM 2334 C CA . LEU A 1 282 ? 10.741 -1.017 -4.371 1.00 98.06 282 LEU A CA 1
ATOM 2335 C C . LEU A 1 282 ? 10.434 -0.649 -5.834 1.00 98.06 282 LEU A C 1
ATOM 2337 O O . LEU A 1 282 ? 11.300 -0.781 -6.701 1.00 98.06 282 LEU A O 1
ATOM 2341 N N . ILE A 1 283 ? 9.235 -0.135 -6.124 1.00 97.44 283 ILE A N 1
ATOM 2342 C CA . ILE A 1 283 ? 8.855 0.354 -7.459 1.00 97.44 283 ILE A CA 1
ATOM 2343 C C . ILE A 1 283 ? 9.665 1.604 -7.839 1.00 97.44 283 ILE A C 1
ATOM 2345 O O . ILE A 1 283 ? 10.110 1.716 -8.985 1.00 97.44 283 ILE A O 1
ATOM 2349 N N . MET A 1 284 ? 9.897 2.530 -6.901 1.00 96.38 284 MET A N 1
ATOM 2350 C CA . MET A 1 284 ? 10.751 3.703 -7.125 1.00 96.38 284 MET A CA 1
ATOM 2351 C C . MET A 1 284 ? 12.213 3.317 -7.358 1.00 96.38 284 MET A C 1
ATOM 2353 O O . MET A 1 284 ? 12.830 3.837 -8.288 1.00 96.38 284 MET A O 1
ATOM 2357 N N . GLU A 1 285 ? 12.768 2.390 -6.574 1.00 97.75 285 GLU A N 1
ATOM 2358 C CA . GLU A 1 285 ? 14.132 1.898 -6.778 1.00 97.75 285 GLU A CA 1
ATOM 2359 C C . GLU A 1 285 ? 14.264 1.181 -8.127 1.00 97.75 285 GLU A C 1
ATOM 2361 O O . GLU A 1 285 ? 15.186 1.480 -8.891 1.00 97.75 285 GLU A O 1
ATOM 2366 N N . LYS A 1 286 ? 13.309 0.308 -8.472 1.00 97.75 286 LYS A N 1
ATOM 2367 C CA . LYS A 1 286 ? 13.265 -0.364 -9.774 1.00 97.75 286 LYS A CA 1
ATOM 2368 C C . LYS A 1 286 ? 13.254 0.648 -10.922 1.00 97.75 286 LYS A C 1
ATOM 2370 O O . LYS A 1 286 ? 14.149 0.591 -11.761 1.00 97.75 286 LYS A O 1
ATOM 2375 N N . LYS A 1 287 ? 12.341 1.628 -10.918 1.00 97.25 287 LYS A N 1
ATOM 2376 C CA . LYS A 1 287 ? 12.283 2.687 -11.948 1.00 97.25 287 LYS A CA 1
ATOM 2377 C C . LYS A 1 287 ? 13.542 3.562 -11.976 1.00 97.25 287 LYS A C 1
ATOM 2379 O O . LYS A 1 287 ? 13.983 3.972 -13.048 1.00 97.25 287 LYS A O 1
ATOM 2384 N N . SER A 1 288 ? 14.150 3.834 -10.821 1.00 97.81 288 SER A N 1
ATOM 2385 C CA . SER A 1 288 ? 15.423 4.561 -10.714 1.00 97.81 288 SER A CA 1
ATOM 2386 C C . SER A 1 288 ? 16.570 3.788 -11.373 1.00 97.81 288 SER A C 1
ATOM 2388 O O . SER A 1 288 ? 17.377 4.369 -12.097 1.00 97.81 288 SER A O 1
ATOM 2390 N N . ASN A 1 289 ? 16.624 2.469 -11.181 1.00 97.12 289 ASN A N 1
ATOM 2391 C CA . ASN A 1 289 ? 17.638 1.601 -11.775 1.00 97.12 289 ASN A CA 1
ATOM 2392 C C . ASN A 1 289 ? 17.382 1.337 -13.272 1.00 97.12 289 ASN A C 1
ATOM 2394 O O . ASN A 1 289 ? 18.322 1.391 -14.061 1.00 97.12 289 ASN A O 1
ATOM 2398 N N . GLU A 1 290 ? 16.126 1.165 -13.692 1.00 97.62 290 GLU A N 1
ATOM 2399 C CA . GLU A 1 290 ? 15.724 1.127 -15.108 1.00 97.62 290 GLU A CA 1
ATOM 2400 C C . GLU A 1 290 ? 16.131 2.416 -15.834 1.00 97.62 290 GLU A C 1
ATOM 2402 O O . GLU A 1 290 ? 16.750 2.351 -16.896 1.00 97.62 290 GLU A O 1
ATOM 2407 N N . LYS A 1 291 ? 15.889 3.589 -15.229 1.00 97.44 291 LYS A N 1
ATOM 2408 C CA . LYS A 1 291 ? 16.339 4.869 -15.785 1.00 97.44 291 LYS A CA 1
ATOM 2409 C C . LYS A 1 291 ? 17.864 4.939 -15.917 1.00 97.44 291 LYS A C 1
ATOM 2411 O O . LYS A 1 291 ? 18.341 5.283 -16.992 1.00 97.44 291 LYS A O 1
ATOM 2416 N N . LYS A 1 292 ? 18.634 4.577 -14.880 1.00 97.31 292 LYS A N 1
ATOM 2417 C CA . LYS A 1 292 ? 20.113 4.547 -14.956 1.00 97.31 292 LYS A CA 1
ATOM 2418 C C . LYS A 1 292 ? 20.604 3.651 -16.097 1.00 97.31 292 LYS A C 1
ATOM 2420 O O . LYS A 1 292 ? 21.539 4.023 -16.799 1.00 97.31 292 LYS A O 1
ATOM 2425 N N . ASN A 1 293 ? 19.965 2.499 -16.304 1.00 97.12 293 ASN A N 1
ATOM 2426 C CA . ASN A 1 293 ? 20.306 1.584 -17.394 1.00 97.12 293 ASN A CA 1
ATOM 2427 C C . ASN A 1 293 ? 20.009 2.203 -18.771 1.00 97.12 293 ASN A C 1
ATOM 2429 O O . ASN A 1 293 ? 20.854 2.120 -19.660 1.00 97.12 293 ASN A O 1
ATOM 2433 N N . LEU A 1 294 ? 18.864 2.876 -18.933 1.00 97.56 294 LEU A N 1
ATOM 2434 C CA . LEU A 1 294 ? 18.525 3.611 -20.158 1.00 97.56 294 LEU A CA 1
ATOM 2435 C C . LEU A 1 294 ? 19.465 4.801 -20.405 1.00 97.56 294 LEU A C 1
ATOM 2437 O O . LEU A 1 294 ? 19.861 5.036 -21.542 1.00 97.56 294 LEU A O 1
ATOM 2441 N N . ASP A 1 295 ? 19.862 5.538 -19.366 1.00 97.50 295 ASP A N 1
ATOM 2442 C CA . ASP A 1 295 ? 20.828 6.637 -19.477 1.00 97.50 295 ASP A CA 1
ATOM 2443 C C . ASP A 1 295 ? 22.210 6.104 -19.932 1.00 97.50 295 ASP A C 1
ATOM 2445 O O . ASP A 1 295 ? 22.810 6.650 -20.861 1.00 97.50 295 ASP A O 1
ATOM 2449 N N . LEU A 1 296 ? 22.672 4.974 -19.375 1.00 97.12 296 LEU A N 1
ATOM 2450 C CA . LEU A 1 296 ? 23.905 4.280 -19.789 1.00 97.12 296 LEU A CA 1
ATOM 2451 C C . LEU A 1 296 ? 23.831 3.703 -21.216 1.00 97.12 296 LEU A C 1
ATOM 2453 O O . LEU A 1 296 ? 24.818 3.752 -21.961 1.00 97.12 296 LEU A O 1
ATOM 2457 N N . GLU A 1 297 ? 22.681 3.165 -21.627 1.00 97.31 297 GLU A N 1
ATOM 2458 C CA . GLU A 1 297 ? 22.470 2.712 -23.004 1.00 97.31 297 GLU A CA 1
ATOM 2459 C C . GLU A 1 297 ? 22.470 3.898 -23.978 1.00 97.31 297 GLU A C 1
ATOM 2461 O O . GLU A 1 297 ? 23.152 3.842 -25.002 1.00 97.31 297 GLU A O 1
ATOM 2466 N N . ASN A 1 298 ? 21.811 5.006 -23.632 1.00 97.69 298 ASN A N 1
ATOM 2467 C CA . ASN A 1 298 ? 21.817 6.236 -24.422 1.00 97.69 298 ASN A CA 1
ATOM 2468 C C . ASN A 1 298 ? 23.228 6.824 -24.571 1.00 97.69 298 ASN A C 1
ATOM 2470 O O . ASN A 1 298 ? 23.614 7.191 -25.683 1.00 97.69 298 ASN A O 1
ATOM 2474 N N . GLU A 1 299 ? 24.046 6.858 -23.512 1.00 97.81 299 GLU A N 1
ATOM 2475 C CA . GLU A 1 299 ? 25.464 7.227 -23.636 1.00 97.81 299 GLU A CA 1
ATOM 2476 C C . GLU A 1 299 ? 26.229 6.254 -24.544 1.00 97.81 299 GLU A C 1
ATOM 2478 O O . GLU A 1 299 ? 27.002 6.675 -25.408 1.00 97.81 299 GLU A O 1
ATOM 2483 N N . THR A 1 300 ? 25.981 4.950 -24.417 1.00 97.50 300 THR A N 1
ATOM 2484 C CA . THR A 1 300 ? 26.608 3.919 -25.257 1.00 97.50 300 THR A CA 1
ATOM 2485 C C . THR A 1 300 ? 26.231 4.076 -26.736 1.00 97.50 300 THR A C 1
ATOM 2487 O O . THR A 1 300 ? 27.097 3.969 -27.609 1.00 97.50 300 THR A O 1
ATOM 2490 N N . LEU A 1 301 ? 24.966 4.369 -27.044 1.00 98.12 301 LEU A N 1
ATOM 2491 C CA . LEU A 1 301 ? 24.467 4.624 -28.398 1.00 98.12 301 LEU A CA 1
ATOM 2492 C C . LEU A 1 301 ? 25.011 5.942 -28.963 1.00 98.12 301 LEU A C 1
ATOM 2494 O O . LEU A 1 301 ? 25.505 5.962 -30.089 1.00 98.12 301 LEU A O 1
ATOM 2498 N N . LYS A 1 302 ? 25.031 7.016 -28.167 1.00 98.31 302 LYS A N 1
ATOM 2499 C CA . LYS A 1 302 ? 25.639 8.313 -28.512 1.00 98.31 302 LYS A CA 1
ATOM 2500 C C . LYS A 1 302 ? 27.133 8.177 -28.829 1.00 98.31 302 LYS A C 1
ATOM 2502 O O . LYS A 1 302 ? 27.610 8.753 -29.807 1.00 98.31 302 LYS A O 1
ATOM 2507 N N . ASN A 1 303 ? 27.860 7.364 -28.062 1.00 97.50 303 ASN A N 1
ATOM 2508 C CA . ASN A 1 303 ? 29.271 7.060 -28.303 1.00 97.50 303 ASN A CA 1
ATOM 2509 C C . ASN A 1 303 ? 29.478 6.216 -29.575 1.00 97.50 303 ASN A C 1
ATOM 2511 O O . ASN A 1 303 ? 30.359 6.533 -30.378 1.00 97.50 303 ASN A O 1
ATOM 2515 N N . LYS A 1 304 ? 28.641 5.194 -29.819 1.00 98.06 304 LYS A N 1
ATOM 2516 C CA . LYS A 1 304 ? 28.637 4.425 -31.082 1.00 98.06 304 LYS A CA 1
ATOM 2517 C C . LYS A 1 304 ? 28.380 5.333 -32.291 1.00 98.06 304 LYS A C 1
ATOM 2519 O O . LYS A 1 304 ? 29.139 5.274 -33.256 1.00 98.06 304 LYS A O 1
ATOM 2524 N N . LEU A 1 305 ? 27.373 6.206 -32.216 1.00 98.19 305 LEU A N 1
ATOM 2525 C CA . LEU A 1 305 ? 27.026 7.154 -33.276 1.00 98.19 305 LEU A CA 1
ATOM 2526 C C . LEU A 1 305 ? 28.163 8.153 -33.531 1.00 98.19 305 LEU A C 1
ATOM 2528 O O . LEU A 1 305 ? 28.595 8.292 -34.668 1.00 98.19 305 LEU A O 1
ATOM 2532 N N . SER A 1 306 ? 28.725 8.768 -32.483 1.00 98.06 306 SER A N 1
ATOM 2533 C CA . SER A 1 306 ? 29.877 9.677 -32.607 1.00 98.06 306 SER A CA 1
ATOM 2534 C C . SER A 1 306 ? 31.087 9.006 -33.268 1.00 98.06 306 SER A C 1
ATOM 2536 O O . SER A 1 306 ? 31.785 9.628 -34.068 1.00 98.06 306 SER A O 1
ATOM 2538 N N . ASN A 1 307 ? 31.337 7.729 -32.967 1.00 98.00 307 ASN A N 1
ATOM 2539 C CA . ASN A 1 307 ? 32.424 6.971 -33.582 1.00 98.00 307 ASN A CA 1
ATOM 2540 C C . ASN A 1 307 ? 32.133 6.600 -35.044 1.00 98.00 307 ASN A C 1
ATOM 2542 O O . ASN A 1 307 ? 33.055 6.642 -35.857 1.00 98.00 307 ASN A O 1
ATOM 2546 N N . LEU A 1 308 ? 30.879 6.306 -35.405 1.00 98.00 308 LEU A N 1
ATOM 2547 C CA . LEU A 1 308 ? 30.475 6.144 -36.805 1.00 98.00 308 LEU A CA 1
ATOM 2548 C C . LEU A 1 308 ? 30.646 7.452 -37.585 1.00 98.00 308 LEU A C 1
ATOM 2550 O O . LEU A 1 308 ? 31.281 7.429 -38.636 1.00 98.00 308 LEU A O 1
ATOM 2554 N N . THR A 1 309 ? 30.179 8.592 -37.063 1.00 98.19 309 THR A N 1
ATOM 2555 C CA . THR A 1 309 ? 30.357 9.906 -37.705 1.00 98.19 309 THR A CA 1
ATOM 2556 C C . THR A 1 309 ? 31.834 10.183 -37.998 1.00 98.19 309 THR A C 1
ATOM 2558 O O . THR A 1 309 ? 32.179 10.431 -39.149 1.00 98.19 309 THR A O 1
ATOM 2561 N N . LYS A 1 310 ? 32.729 9.991 -37.017 1.00 97.88 310 LYS A N 1
ATOM 2562 C CA . LYS A 1 310 ? 34.188 10.132 -37.207 1.00 97.88 310 LYS A CA 1
ATOM 2563 C C . LYS A 1 310 ? 34.755 9.185 -38.270 1.00 97.88 310 LYS A C 1
ATOM 2565 O O . LYS A 1 310 ? 35.656 9.560 -39.015 1.00 97.88 310 LYS A O 1
ATOM 2570 N N . GLN A 1 311 ? 34.251 7.952 -38.367 1.00 97.75 311 GLN A N 1
ATOM 2571 C CA . GLN A 1 311 ? 34.665 7.017 -39.422 1.00 97.75 311 GLN A CA 1
ATOM 2572 C C . GLN A 1 311 ? 34.187 7.456 -40.814 1.00 97.75 311 GLN A C 1
ATOM 2574 O O . GLN A 1 311 ? 34.923 7.272 -41.785 1.00 97.75 311 GLN A O 1
ATOM 2579 N N . TYR A 1 312 ? 32.995 8.049 -40.925 1.00 98.25 312 TYR A N 1
ATOM 2580 C CA . TYR A 1 312 ? 32.509 8.638 -42.174 1.00 98.25 312 TYR A CA 1
ATOM 2581 C C . TYR A 1 312 ? 33.292 9.904 -42.551 1.00 98.25 312 TYR A C 1
ATOM 2583 O O . TYR A 1 312 ? 33.719 10.005 -43.696 1.00 98.25 312 TYR A O 1
ATOM 2591 N N . GLU A 1 313 ? 33.581 10.799 -41.603 1.00 97.62 313 GLU A N 1
ATOM 2592 C CA . GLU A 1 313 ? 34.437 11.982 -41.804 1.00 97.62 313 GLU A CA 1
ATOM 2593 C C . GLU A 1 313 ? 35.836 11.593 -42.314 1.00 97.62 313 GLU A C 1
ATOM 2595 O O . GLU A 1 313 ? 36.311 12.126 -43.317 1.00 97.62 313 GLU A O 1
ATOM 2600 N N . LEU A 1 314 ? 36.484 10.605 -41.683 1.00 98.06 314 LEU A N 1
ATOM 2601 C CA . LEU A 1 314 ? 37.790 10.093 -42.119 1.00 98.06 314 LEU A CA 1
ATOM 2602 C C . LEU A 1 314 ? 37.735 9.426 -43.503 1.00 98.06 314 LEU A C 1
ATOM 2604 O O . LEU A 1 314 ? 38.675 9.563 -44.289 1.00 98.06 314 LEU A O 1
ATOM 2608 N N . ARG A 1 315 ? 36.644 8.717 -43.822 1.00 98.06 315 ARG A N 1
ATOM 2609 C CA . ARG A 1 315 ? 36.433 8.102 -45.142 1.00 98.06 315 ARG A CA 1
ATOM 2610 C C . ARG A 1 315 ? 36.212 9.157 -46.226 1.00 98.06 315 ARG A C 1
ATOM 2612 O O . ARG A 1 315 ? 36.763 9.019 -47.313 1.00 98.06 315 ARG A O 1
ATOM 2619 N N . GLU A 1 316 ? 35.459 10.207 -45.926 1.00 97.50 316 GLU A N 1
ATOM 2620 C CA . GLU A 1 316 ? 35.198 11.322 -46.836 1.00 97.50 316 GLU A CA 1
ATOM 2621 C C . GLU A 1 316 ? 36.482 12.113 -47.124 1.00 97.50 316 GLU A C 1
ATOM 2623 O O . GLU A 1 316 ? 36.843 12.307 -48.284 1.00 97.50 316 GLU A O 1
ATOM 2628 N N . LEU A 1 317 ? 37.268 12.444 -46.092 1.00 97.56 317 LEU A N 1
ATOM 2629 C CA . LEU A 1 317 ? 38.599 13.045 -46.256 1.00 97.56 317 LEU A CA 1
ATOM 2630 C C . LEU A 1 317 ? 39.541 12.162 -47.097 1.00 97.56 317 LEU A C 1
ATOM 2632 O O . LEU A 1 317 ? 40.317 12.674 -47.910 1.00 97.56 317 LEU A O 1
ATOM 2636 N N . HIS A 1 318 ? 39.463 10.835 -46.948 1.00 97.38 318 HIS A N 1
ATOM 2637 C CA . HIS A 1 318 ? 40.208 9.906 -47.797 1.00 97.38 318 HIS A CA 1
ATOM 2638 C C . HIS A 1 318 ? 39.727 9.942 -49.257 1.00 97.38 318 HIS A C 1
ATOM 2640 O O . HIS A 1 318 ? 40.562 10.056 -50.156 1.00 97.38 318 HIS A O 1
ATOM 2646 N N . PHE A 1 319 ? 38.414 9.914 -49.515 1.00 97.94 319 PHE A N 1
ATOM 2647 C CA . PHE A 1 319 ? 37.876 10.021 -50.875 1.00 97.94 319 PHE A CA 1
ATOM 2648 C C . PHE A 1 319 ? 38.241 11.350 -51.541 1.00 97.94 319 PHE A C 1
ATOM 2650 O O . PHE A 1 319 ? 38.709 11.335 -52.677 1.00 97.94 319 PHE A O 1
ATOM 2657 N N . GLN A 1 320 ? 38.137 12.482 -50.841 1.00 98.00 320 GLN A N 1
ATOM 2658 C CA . GLN A 1 320 ? 38.556 13.790 -51.358 1.00 98.00 320 GLN A CA 1
ATOM 2659 C C . GLN A 1 320 ? 40.055 13.823 -51.708 1.00 98.00 320 GLN A C 1
ATOM 2661 O O . GLN A 1 320 ? 40.445 14.379 -52.738 1.00 98.00 320 GLN A O 1
ATOM 2666 N N . SER A 1 321 ? 40.901 13.174 -50.901 1.00 97.88 321 SER A N 1
ATOM 2667 C CA . SER A 1 321 ? 42.334 13.013 -51.188 1.00 97.88 321 SER A CA 1
ATOM 2668 C C . SER A 1 321 ? 42.591 12.159 -52.441 1.00 97.88 321 SER A C 1
ATOM 2670 O O . SER A 1 321 ? 43.377 12.546 -53.311 1.00 97.88 321 SER A O 1
ATOM 2672 N N . VAL A 1 322 ? 41.883 11.032 -52.588 1.00 97.94 322 VAL A N 1
ATOM 2673 C CA . VAL A 1 322 ? 41.976 10.145 -53.763 1.00 97.94 322 VAL A CA 1
ATOM 2674 C C . VAL A 1 322 ? 41.463 10.829 -55.034 1.00 97.94 322 VAL A C 1
ATOM 2676 O O . VAL A 1 322 ? 42.132 10.756 -56.064 1.00 97.94 322 VAL A O 1
ATOM 2679 N N . LEU A 1 323 ? 40.334 11.542 -54.967 1.00 97.50 323 LEU A N 1
ATOM 2680 C CA . LEU A 1 323 ? 39.789 12.332 -56.077 1.00 97.50 323 LEU A CA 1
ATOM 2681 C C . LEU A 1 323 ? 40.795 13.391 -56.535 1.00 97.50 323 LEU A C 1
ATOM 2683 O O . LEU A 1 323 ? 41.182 13.398 -57.700 1.00 97.50 323 LEU A O 1
ATOM 2687 N N . LYS A 1 324 ? 41.334 14.192 -55.607 1.00 97.88 324 LYS A N 1
ATOM 2688 C CA . LYS A 1 324 ? 42.370 15.192 -55.906 1.00 97.88 324 LYS A CA 1
ATOM 2689 C C . LYS A 1 324 ? 43.634 14.572 -56.515 1.00 97.88 324 LYS A C 1
ATOM 2691 O O . LYS A 1 324 ? 44.242 15.161 -57.406 1.00 97.88 324 LYS A O 1
ATOM 2696 N N . SER A 1 325 ? 44.032 13.380 -56.065 1.00 96.94 325 SER A N 1
ATOM 2697 C CA . SER A 1 325 ? 45.146 12.634 -56.660 1.00 96.94 325 SER A CA 1
ATOM 2698 C C . SER A 1 325 ? 44.838 12.194 -58.098 1.00 96.94 325 SER A C 1
ATOM 2700 O O . SER A 1 325 ? 45.697 12.330 -58.970 1.00 96.94 325 SER A O 1
ATOM 2702 N N . LYS A 1 326 ? 43.606 11.747 -58.376 1.00 96.88 326 LYS A N 1
ATOM 2703 C CA . LYS A 1 326 ? 43.157 11.365 -59.722 1.00 96.88 326 LYS A CA 1
ATOM 2704 C C . LYS A 1 326 ? 42.970 12.558 -60.657 1.00 96.88 326 LYS A C 1
ATOM 2706 O O . LYS A 1 326 ? 43.338 12.447 -61.822 1.00 96.88 326 LYS A O 1
ATOM 2711 N N . ASP A 1 327 ? 42.519 13.709 -60.167 1.00 97.12 327 ASP A N 1
ATOM 2712 C CA . ASP A 1 327 ? 42.486 14.951 -60.948 1.00 97.12 327 ASP A CA 1
ATOM 2713 C C . ASP A 1 327 ? 43.893 15.400 -61.360 1.00 97.12 327 ASP A C 1
ATOM 2715 O O . ASP A 1 327 ? 44.111 15.766 -62.515 1.00 97.12 327 ASP A O 1
ATOM 2719 N N . LEU A 1 328 ? 44.872 15.319 -60.452 1.00 96.62 328 LEU A N 1
ATOM 2720 C CA . LEU A 1 328 ? 46.276 15.607 -60.764 1.00 96.62 328 LEU A CA 1
ATOM 2721 C C . LEU A 1 328 ? 46.864 14.596 -61.762 1.00 96.62 328 LEU A C 1
ATOM 2723 O O . LEU A 1 328 ? 47.595 14.989 -62.672 1.00 96.62 328 LEU A O 1
ATOM 2727 N N . GLU A 1 329 ? 46.514 13.311 -61.647 1.00 95.81 329 GLU A N 1
ATOM 2728 C CA . GLU A 1 329 ? 46.900 12.288 -62.624 1.00 95.81 329 GLU A CA 1
ATOM 2729 C C . GLU A 1 329 ? 46.296 12.575 -64.011 1.00 95.81 329 GLU A C 1
ATOM 2731 O O . GLU A 1 329 ? 47.014 12.553 -65.010 1.00 95.81 329 GLU A O 1
ATOM 2736 N N . LEU A 1 330 ? 45.007 12.925 -64.081 1.00 96.81 330 LEU A N 1
ATOM 2737 C CA . LEU A 1 330 ? 44.319 13.292 -65.321 1.00 96.81 330 LEU A CA 1
ATOM 2738 C C . LEU A 1 330 ? 44.886 14.576 -65.941 1.00 96.81 330 LEU A C 1
ATOM 2740 O O . LEU A 1 330 ? 45.057 14.636 -67.158 1.00 96.81 330 LEU A O 1
ATOM 2744 N N . GLN A 1 331 ? 45.223 15.591 -65.140 1.00 96.44 331 GLN A N 1
ATOM 2745 C CA . GLN A 1 331 ? 45.908 16.799 -65.615 1.00 96.44 331 GLN A CA 1
ATOM 2746 C C . GLN A 1 331 ? 47.282 16.457 -66.209 1.00 96.44 331 GLN A C 1
ATOM 2748 O O . GLN A 1 331 ? 47.599 16.882 -67.320 1.00 96.44 331 GLN A O 1
ATOM 2753 N N . LEU A 1 332 ? 48.069 15.623 -65.524 1.00 96.56 332 LEU A N 1
ATOM 2754 C CA . LEU A 1 332 ? 49.372 15.157 -65.999 1.00 96.56 332 LEU A CA 1
ATOM 2755 C C . LEU A 1 332 ? 49.263 14.322 -67.288 1.00 96.56 332 LEU A C 1
ATOM 2757 O O . LEU A 1 332 ? 50.089 14.482 -68.189 1.00 96.56 332 LEU A O 1
ATOM 2761 N N . GLN A 1 333 ? 48.240 13.473 -67.420 1.00 95.12 333 GLN A N 1
ATOM 2762 C CA . GLN A 1 333 ? 47.962 12.730 -68.654 1.00 95.12 333 GLN A CA 1
ATOM 2763 C C . GLN A 1 333 ? 47.546 13.666 -69.804 1.00 95.12 333 GLN A C 1
ATOM 2765 O O . GLN A 1 333 ? 48.072 13.531 -70.909 1.00 95.12 333 GLN A O 1
ATOM 2770 N N . ARG A 1 334 ? 46.682 14.662 -69.553 1.00 95.38 334 ARG A N 1
ATOM 2771 C CA . ARG A 1 334 ? 46.294 15.684 -70.548 1.00 95.38 334 ARG A CA 1
ATOM 2772 C C . ARG A 1 334 ? 47.502 16.474 -71.056 1.00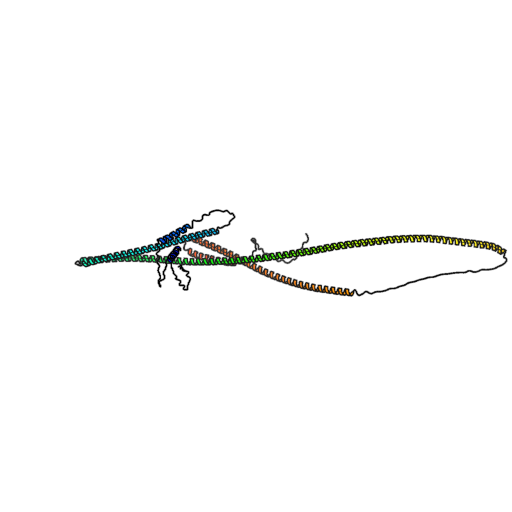 95.38 334 ARG A C 1
ATOM 2774 O O . ARG A 1 334 ? 47.667 16.597 -72.265 1.00 95.38 334 ARG A O 1
ATOM 2781 N N . VAL A 1 335 ? 48.380 16.936 -70.161 1.00 95.62 335 VAL A N 1
ATOM 2782 C CA . VAL A 1 335 ? 49.604 17.679 -70.525 1.00 95.62 335 VAL A CA 1
ATOM 2783 C C . VAL A 1 335 ? 50.584 16.814 -71.329 1.00 95.62 335 VAL A C 1
ATOM 2785 O O . VAL A 1 335 ? 51.219 17.316 -72.258 1.00 95.62 335 VAL A O 1
ATOM 2788 N N . ARG A 1 336 ? 50.694 15.508 -71.035 1.00 94.50 336 ARG A N 1
ATOM 2789 C CA . ARG A 1 336 ? 51.471 14.570 -71.869 1.00 94.50 336 ARG A CA 1
ATOM 2790 C C . ARG A 1 336 ? 50.882 14.454 -73.276 1.00 94.50 336 ARG A C 1
ATOM 2792 O O . ARG A 1 336 ? 51.595 14.707 -74.239 1.00 94.50 336 ARG A O 1
ATOM 2799 N N . LEU A 1 337 ? 49.581 14.177 -73.390 1.00 94.69 337 LEU A N 1
ATOM 2800 C CA . LEU A 1 337 ? 48.897 14.069 -74.683 1.00 94.69 337 LEU A CA 1
ATOM 2801 C C . LEU A 1 337 ? 49.002 15.360 -75.510 1.00 94.69 337 LEU A C 1
ATOM 2803 O O . LEU A 1 337 ? 49.235 15.293 -76.714 1.00 94.69 337 LEU A O 1
ATOM 2807 N N . GLU A 1 338 ? 48.886 16.534 -74.885 1.00 93.88 338 GLU A N 1
ATOM 2808 C CA . GLU A 1 338 ? 49.064 17.822 -75.562 1.00 93.88 338 GLU A CA 1
ATOM 2809 C C . GLU A 1 338 ? 50.507 18.027 -76.052 1.00 93.88 338 GLU A C 1
ATOM 2811 O O . GLU A 1 338 ? 50.716 18.447 -77.195 1.00 93.88 338 GLU A O 1
ATOM 2816 N N . LYS A 1 339 ? 51.508 17.679 -75.232 1.00 93.62 339 LYS A N 1
ATOM 2817 C CA . LYS A 1 339 ? 52.926 17.718 -75.619 1.00 93.62 339 LYS A CA 1
ATOM 2818 C C . LYS A 1 339 ? 53.206 16.797 -76.808 1.00 93.62 339 LYS A C 1
ATOM 2820 O O . LYS A 1 339 ? 53.833 17.235 -77.772 1.00 93.62 339 LYS A O 1
ATOM 2825 N N . ASP A 1 340 ? 52.733 15.557 -76.759 1.00 92.00 340 ASP A N 1
ATOM 2826 C CA . ASP A 1 340 ? 52.984 14.554 -77.796 1.00 92.00 340 ASP A CA 1
ATOM 2827 C C . ASP A 1 340 ? 52.285 14.950 -79.109 1.00 92.00 340 ASP A C 1
ATOM 2829 O O . ASP A 1 340 ? 52.901 14.955 -80.176 1.00 92.00 340 ASP A O 1
ATOM 2833 N N . LEU A 1 341 ? 51.042 15.435 -79.026 1.00 93.06 341 LEU A N 1
ATOM 2834 C CA . LEU A 1 341 ? 50.286 15.994 -80.151 1.00 93.06 341 LEU A CA 1
ATOM 2835 C C . LEU A 1 341 ? 50.945 17.264 -80.730 1.00 93.06 341 LEU A C 1
ATOM 2837 O O . LEU A 1 341 ? 50.883 17.501 -81.939 1.00 93.06 341 LEU A O 1
ATOM 2841 N N . SER A 1 342 ? 51.618 18.068 -79.903 1.00 90.50 342 SER A N 1
ATOM 2842 C CA . SER A 1 342 ? 52.438 19.205 -80.344 1.00 90.50 342 SER A CA 1
ATOM 2843 C C . SER A 1 342 ? 53.728 18.752 -81.049 1.00 90.50 342 SER A C 1
ATOM 2845 O O . SER A 1 342 ? 54.071 19.302 -82.100 1.00 90.50 342 SER A O 1
ATOM 2847 N N . SER A 1 343 ? 54.393 17.699 -80.552 1.00 90.12 343 SER A N 1
ATOM 2848 C CA . SER A 1 343 ? 55.555 17.075 -81.209 1.00 90.12 343 SER A CA 1
ATOM 2849 C C . SER A 1 343 ? 55.183 16.518 -82.582 1.00 90.12 343 SER A C 1
ATOM 2851 O O . SER A 1 343 ? 55.795 16.889 -83.582 1.00 90.12 343 SER A O 1
ATOM 2853 N N . HIS A 1 344 ? 54.101 15.742 -82.673 1.00 89.69 344 HIS A N 1
ATOM 2854 C CA . HIS A 1 344 ? 53.613 15.195 -83.941 1.00 89.69 344 HIS A CA 1
ATOM 2855 C C . HIS A 1 344 ? 53.188 16.303 -84.925 1.00 89.69 344 HIS A C 1
ATOM 2857 O O . HIS A 1 344 ? 53.476 16.221 -86.120 1.00 89.69 344 HIS A O 1
ATOM 2863 N N . LYS A 1 345 ? 52.590 17.409 -84.448 1.00 90.81 345 LYS A N 1
ATOM 2864 C CA . LYS A 1 345 ? 52.344 18.609 -85.277 1.00 90.81 345 LYS A CA 1
ATOM 2865 C C . LYS A 1 345 ? 53.642 19.250 -85.789 1.00 90.81 345 LYS A C 1
ATOM 2867 O O . LYS A 1 345 ? 53.659 19.766 -86.908 1.00 90.81 345 LYS A O 1
ATOM 2872 N N . LEU A 1 346 ? 54.721 19.255 -85.004 1.00 91.44 346 LEU A N 1
ATOM 2873 C CA . LEU A 1 346 ? 56.029 19.775 -85.418 1.00 91.44 346 LEU A CA 1
ATOM 2874 C C . LEU A 1 346 ? 56.724 18.844 -86.425 1.00 91.44 346 LEU A C 1
ATOM 2876 O O . LEU A 1 346 ? 57.244 19.316 -87.436 1.00 91.44 346 LEU A O 1
ATOM 2880 N N . GLU A 1 347 ? 56.674 17.534 -86.197 1.00 91.00 347 GLU A N 1
ATOM 2881 C CA . GLU A 1 347 ? 57.152 16.501 -87.120 1.00 91.00 347 GLU A CA 1
ATOM 2882 C C . GLU A 1 347 ? 56.423 16.581 -88.463 1.00 91.00 347 GLU A C 1
ATOM 2884 O O . GLU A 1 347 ? 57.080 16.678 -89.498 1.00 91.00 347 GLU A O 1
ATOM 2889 N N . LEU A 1 348 ? 55.089 16.665 -88.459 1.00 91.19 348 LEU A N 1
ATOM 2890 C CA . LEU A 1 348 ? 54.275 16.814 -89.668 1.00 91.19 348 LEU A CA 1
ATOM 2891 C C . LEU A 1 348 ? 54.616 18.102 -90.436 1.00 91.19 348 LEU A C 1
ATOM 2893 O O . LEU A 1 348 ? 54.756 18.070 -91.658 1.00 91.19 348 LEU A O 1
ATOM 2897 N N . ARG A 1 349 ? 54.836 19.231 -89.742 1.00 89.12 349 ARG A N 1
ATOM 2898 C CA . ARG A 1 349 ? 55.334 20.478 -90.362 1.00 89.12 349 ARG A CA 1
ATOM 2899 C C . ARG A 1 349 ? 56.717 20.297 -90.993 1.00 89.12 349 ARG A C 1
ATOM 2901 O O . ARG A 1 349 ? 56.968 20.832 -92.071 1.00 89.12 349 ARG A O 1
ATOM 2908 N N . ASN A 1 350 ? 57.619 19.565 -90.342 1.00 89.81 350 ASN A N 1
ATOM 2909 C CA . ASN A 1 350 ? 58.966 19.310 -90.854 1.00 89.81 350 ASN A CA 1
ATOM 2910 C C . ASN A 1 350 ? 58.956 18.328 -92.037 1.00 89.81 350 ASN A C 1
ATOM 2912 O O . ASN A 1 350 ? 59.698 18.525 -92.999 1.00 89.81 350 ASN A O 1
ATOM 2916 N N . LEU A 1 351 ? 58.076 17.326 -92.015 1.00 91.31 351 LEU A N 1
ATOM 2917 C CA . LEU A 1 351 ? 57.843 16.410 -93.127 1.00 91.31 351 LEU A CA 1
ATOM 2918 C C . LEU A 1 351 ? 57.250 17.158 -94.331 1.00 91.31 351 LEU A C 1
ATOM 2920 O O . LEU A 1 351 ? 57.759 17.031 -95.439 1.00 91.31 351 LEU A O 1
ATOM 2924 N N . LEU A 1 352 ? 56.261 18.031 -94.108 1.00 92.56 352 LEU A N 1
ATOM 2925 C CA . LEU A 1 352 ? 55.669 18.885 -95.141 1.00 92.56 352 LEU A CA 1
ATOM 2926 C C . LEU A 1 352 ? 56.695 19.849 -95.767 1.00 92.56 352 LEU A C 1
ATOM 2928 O O . LEU A 1 352 ? 56.685 20.046 -96.980 1.00 92.56 352 LEU A O 1
ATOM 2932 N N . LYS A 1 353 ? 57.622 20.412 -94.974 1.00 91.19 353 LYS A N 1
ATOM 2933 C CA . LYS A 1 353 ? 58.762 21.191 -95.499 1.00 91.19 353 LYS A CA 1
ATOM 2934 C C . LYS A 1 353 ? 59.671 20.341 -96.396 1.00 91.19 353 LYS A C 1
ATOM 2936 O O . LYS A 1 353 ? 60.045 20.801 -97.471 1.00 91.19 353 LYS A O 1
ATOM 2941 N N . LYS A 1 354 ? 60.006 19.110 -95.982 1.00 91.19 354 LYS A N 1
ATOM 2942 C CA . LYS A 1 354 ? 60.808 18.172 -96.792 1.00 91.19 354 LYS A CA 1
ATOM 2943 C C . LYS A 1 354 ? 60.101 17.802 -98.099 1.00 91.19 354 LYS A C 1
ATOM 2945 O O . LYS A 1 354 ? 60.740 17.845 -99.145 1.00 91.19 354 LYS A O 1
ATOM 2950 N N . PHE A 1 355 ? 58.797 17.517 -98.057 1.00 90.88 355 PHE A N 1
ATOM 2951 C CA . PHE A 1 355 ? 57.998 17.251 -99.256 1.00 90.88 355 PHE A CA 1
ATOM 2952 C C . PHE A 1 355 ? 57.991 18.442 -100.217 1.00 90.88 355 PHE A C 1
ATOM 2954 O O . PHE A 1 355 ? 58.324 18.252 -101.379 1.00 90.88 355 PHE A O 1
ATOM 2961 N N . LYS A 1 356 ? 57.737 19.670 -99.740 1.00 91.06 356 LYS A N 1
ATOM 2962 C CA . LYS A 1 356 ? 57.790 20.876 -100.589 1.00 91.06 356 LYS A CA 1
ATOM 2963 C C . LYS A 1 356 ? 59.171 21.127 -101.202 1.00 91.06 356 LYS A C 1
ATOM 2965 O O . LYS A 1 356 ? 59.263 21.591 -102.332 1.00 91.06 356 LYS A O 1
ATOM 2970 N N . PHE A 1 357 ? 60.253 20.808 -100.489 1.00 90.00 357 PHE A N 1
ATOM 2971 C CA . PHE A 1 357 ? 61.604 20.893 -101.050 1.00 90.00 357 PHE A CA 1
ATOM 2972 C C . PHE A 1 357 ? 61.850 19.823 -102.128 1.00 90.00 357 PHE A C 1
ATOM 2974 O O . PHE A 1 357 ? 62.407 20.131 -103.178 1.00 90.00 357 PHE A O 1
ATOM 2981 N N . ALA A 1 358 ? 61.408 18.582 -101.905 1.00 88.56 358 ALA A N 1
ATOM 2982 C CA . ALA A 1 358 ? 61.505 17.513 -102.900 1.00 88.56 358 ALA A CA 1
ATOM 2983 C C . ALA A 1 358 ? 60.658 17.813 -104.151 1.00 88.56 358 ALA A C 1
ATOM 2985 O O . ALA A 1 358 ? 61.145 17.663 -105.265 1.00 88.56 358 ALA A O 1
ATOM 2986 N N . GLU A 1 359 ? 59.437 18.316 -103.967 1.00 89.56 359 GLU A N 1
ATOM 2987 C CA . GLU A 1 359 ? 58.541 18.820 -105.013 1.00 89.56 359 GLU A CA 1
ATOM 2988 C C . GLU A 1 359 ? 59.217 19.926 -105.840 1.00 89.56 359 GLU A C 1
ATOM 2990 O O . GLU A 1 359 ? 59.323 19.800 -107.056 1.00 89.56 359 GLU A O 1
ATOM 2995 N N . GLN A 1 360 ? 59.782 20.955 -105.197 1.00 89.88 360 GLN A N 1
ATOM 2996 C CA . GLN A 1 360 ? 60.540 22.013 -105.881 1.00 89.88 360 GLN A CA 1
ATOM 2997 C C . GLN A 1 360 ? 61.780 21.493 -106.625 1.00 89.88 360 GLN A C 1
ATOM 2999 O O . GLN A 1 360 ? 62.126 22.025 -107.679 1.00 89.88 360 GLN A O 1
ATOM 3004 N N . THR A 1 361 ? 62.458 20.469 -106.105 1.00 88.12 361 THR A N 1
ATOM 3005 C CA . THR A 1 361 ? 63.595 19.828 -106.786 1.00 88.12 361 THR A CA 1
ATOM 3006 C C . THR A 1 361 ? 63.146 19.004 -107.992 1.00 88.12 361 THR A C 1
ATOM 3008 O O . THR A 1 361 ? 63.800 19.047 -109.032 1.00 88.12 361 THR A O 1
ATOM 3011 N N . LEU A 1 362 ? 62.010 18.307 -107.898 1.00 89.19 362 LEU A N 1
ATOM 3012 C CA . LEU A 1 362 ? 61.417 17.563 -109.011 1.00 89.19 362 LEU A CA 1
ATOM 3013 C C . LEU A 1 362 ? 60.886 18.495 -110.106 1.00 89.19 362 LEU A C 1
ATOM 3015 O O . LEU A 1 362 ? 61.106 18.210 -111.278 1.00 89.19 362 LEU A O 1
ATOM 3019 N N . VAL A 1 363 ? 60.268 19.627 -109.747 1.00 90.50 363 VAL A N 1
ATOM 3020 C CA . VAL A 1 363 ? 59.885 20.678 -110.707 1.00 90.50 363 VAL A CA 1
ATOM 3021 C C . VAL A 1 363 ? 61.122 21.179 -111.453 1.00 90.50 363 VAL A C 1
ATOM 3023 O O . VAL A 1 363 ? 61.168 21.042 -112.668 1.00 90.50 363 VAL A O 1
ATOM 3026 N N . LYS A 1 364 ? 62.184 21.595 -110.748 1.00 89.88 364 LYS A N 1
ATOM 3027 C CA . LYS A 1 364 ? 63.450 22.022 -111.380 1.00 89.88 364 LYS A CA 1
ATOM 3028 C C . LYS A 1 364 ? 64.074 20.945 -112.274 1.00 89.88 364 LYS A C 1
ATOM 3030 O O . LYS A 1 364 ? 64.606 21.258 -113.334 1.00 89.88 364 LYS A O 1
ATOM 3035 N N . SER A 1 365 ? 64.020 19.675 -111.868 1.00 86.12 365 SER A N 1
ATOM 3036 C CA . SER A 1 365 ? 64.532 18.566 -112.682 1.00 86.12 365 SER A CA 1
ATOM 3037 C C . SER A 1 365 ? 63.670 18.298 -113.918 1.00 86.12 365 SER A C 1
ATOM 3039 O O . SER A 1 365 ? 64.211 17.907 -114.950 1.00 86.12 365 SER A O 1
ATOM 3041 N N . ASN A 1 366 ? 62.355 18.520 -113.838 1.00 89.25 366 ASN A N 1
ATOM 3042 C CA . ASN A 1 366 ? 61.461 18.501 -114.992 1.00 89.25 366 ASN A CA 1
ATOM 3043 C C . ASN A 1 366 ? 61.716 19.702 -115.910 1.00 89.25 366 ASN A C 1
ATOM 3045 O O . ASN A 1 366 ? 61.798 19.501 -117.116 1.00 89.25 366 ASN A O 1
ATOM 3049 N N . ASP A 1 367 ? 61.914 20.910 -115.375 1.00 87.69 367 ASP A N 1
ATOM 3050 C CA . ASP A 1 367 ? 62.266 22.103 -116.156 1.00 87.69 367 ASP A CA 1
ATOM 3051 C C . ASP A 1 367 ? 63.530 21.831 -116.989 1.00 87.69 367 ASP A C 1
ATOM 3053 O O . ASP A 1 367 ? 63.474 21.891 -118.220 1.00 87.69 367 ASP A O 1
ATOM 3057 N N . ILE A 1 368 ? 64.611 21.378 -116.336 1.00 87.69 368 ILE A N 1
ATOM 3058 C CA . ILE A 1 368 ? 65.870 20.951 -116.974 1.00 87.69 368 ILE A CA 1
ATOM 3059 C C . ILE A 1 368 ? 65.629 19.837 -118.006 1.00 87.69 368 ILE A C 1
ATOM 3061 O O . ILE A 1 368 ? 66.204 19.866 -119.091 1.00 87.69 368 ILE A O 1
ATOM 3065 N N . PHE A 1 369 ? 64.760 18.862 -117.725 1.00 87.56 369 PHE A N 1
ATOM 3066 C CA . PHE A 1 369 ? 64.444 17.796 -118.681 1.00 87.56 369 PHE A CA 1
ATOM 3067 C C . PHE A 1 369 ? 63.632 18.293 -119.891 1.00 87.56 369 PHE A C 1
ATOM 3069 O O . PHE A 1 369 ? 63.830 17.797 -121.001 1.00 87.56 369 PHE A O 1
ATOM 3076 N N . THR A 1 370 ? 62.752 19.290 -119.731 1.00 84.75 370 THR A N 1
ATOM 3077 C CA . THR A 1 370 ? 62.078 19.936 -120.871 1.00 84.75 370 THR A CA 1
ATOM 3078 C C . THR A 1 370 ? 63.033 20.809 -121.677 1.00 84.75 370 THR A C 1
ATOM 3080 O O . THR A 1 370 ? 62.904 20.873 -122.896 1.00 84.75 370 THR A O 1
ATOM 3083 N N . GLU A 1 371 ? 64.009 21.446 -121.032 1.00 85.25 371 GLU A N 1
ATOM 3084 C CA . GLU A 1 371 ? 65.064 22.219 -121.687 1.00 85.25 371 GLU A CA 1
ATOM 3085 C C . GLU A 1 371 ? 65.991 21.303 -122.494 1.00 85.25 371 GLU A C 1
ATOM 3087 O O . GLU A 1 371 ? 66.130 21.488 -123.701 1.00 85.25 371 GLU A O 1
ATOM 3092 N N . PHE A 1 372 ? 66.464 20.208 -121.898 1.00 85.25 372 PHE A N 1
ATOM 3093 C CA . PHE A 1 372 ? 67.227 19.172 -122.596 1.00 85.25 372 PHE A CA 1
ATOM 3094 C C . PHE A 1 372 ? 66.424 18.506 -123.730 1.00 85.25 372 PHE A C 1
ATOM 3096 O O . PHE A 1 372 ? 66.982 18.158 -124.770 1.00 85.25 372 PHE A O 1
ATOM 3103 N N . GLN A 1 373 ? 65.098 18.358 -123.597 1.00 83.31 373 GLN A N 1
ATOM 3104 C CA . GLN A 1 373 ? 64.251 17.930 -124.717 1.00 83.31 373 GLN A CA 1
ATOM 3105 C C . GLN A 1 373 ? 64.149 18.985 -125.828 1.00 83.31 373 GLN A C 1
ATOM 3107 O O . GLN A 1 373 ? 64.176 18.602 -126.998 1.00 83.31 373 GLN A O 1
ATOM 3112 N N . LYS A 1 374 ? 64.066 20.284 -125.505 1.00 84.25 374 LYS A N 1
ATOM 3113 C CA . LYS A 1 374 ? 64.115 21.367 -126.506 1.00 84.25 374 LYS A CA 1
ATOM 3114 C C . LYS A 1 374 ? 65.457 21.368 -127.236 1.00 84.25 374 LYS A C 1
ATOM 3116 O O . LYS A 1 374 ? 65.452 21.399 -128.461 1.00 84.25 374 LYS A O 1
ATOM 3121 N N . GLU A 1 375 ? 66.578 21.243 -126.523 1.00 82.25 375 GLU A N 1
ATOM 3122 C CA . GLU A 1 375 ? 67.908 21.106 -127.132 1.00 82.25 375 GLU A CA 1
ATOM 3123 C C . GLU A 1 375 ? 67.996 19.864 -128.021 1.00 82.25 375 GLU A C 1
ATOM 3125 O O . GLU A 1 375 ? 68.383 19.961 -129.183 1.00 82.25 375 GLU A O 1
ATOM 3130 N N . ARG A 1 376 ? 67.572 18.692 -127.529 1.00 80.62 376 ARG A N 1
ATOM 3131 C CA . ARG A 1 376 ? 67.591 17.444 -128.307 1.00 80.62 376 ARG A CA 1
ATOM 3132 C C . ARG A 1 376 ? 66.719 17.533 -129.561 1.00 80.62 376 ARG A C 1
ATOM 3134 O O . ARG A 1 376 ? 67.091 16.990 -130.599 1.00 80.62 376 ARG A O 1
ATOM 3141 N N . ASN A 1 377 ? 65.574 18.209 -129.481 1.00 79.88 377 ASN A N 1
ATOM 3142 C CA . ASN A 1 377 ? 64.702 18.431 -130.630 1.00 79.88 377 ASN A CA 1
ATOM 3143 C C . ASN A 1 377 ? 65.320 19.449 -131.599 1.00 79.88 377 ASN A C 1
ATOM 3145 O O . ASN A 1 377 ? 65.423 19.132 -132.775 1.00 79.88 377 ASN A O 1
ATOM 3149 N N . GLY A 1 378 ? 65.888 20.560 -131.120 1.00 80.19 378 GLY A N 1
ATOM 3150 C CA . GLY A 1 378 ? 66.649 21.500 -131.951 1.00 80.19 378 GLY A CA 1
ATOM 3151 C C . GLY A 1 378 ? 67.873 20.866 -132.629 1.00 80.19 378 GLY A C 1
ATOM 3152 O O . GLY A 1 378 ? 68.172 21.175 -133.778 1.00 80.19 378 GLY A O 1
ATOM 3153 N N . ILE A 1 379 ? 68.541 19.909 -131.976 1.00 79.81 379 ILE A N 1
ATOM 3154 C CA . ILE A 1 379 ? 69.603 19.079 -132.570 1.00 79.81 379 ILE A CA 1
ATOM 3155 C C . ILE A 1 379 ? 69.035 18.143 -133.647 1.00 79.81 379 ILE A C 1
ATOM 3157 O O . ILE A 1 379 ? 69.668 17.962 -134.687 1.00 79.81 379 ILE A O 1
ATOM 3161 N N . ASN A 1 380 ? 67.847 17.563 -133.446 1.00 78.19 380 ASN A N 1
ATOM 3162 C CA . ASN A 1 380 ? 67.163 16.782 -134.483 1.00 78.19 380 ASN A CA 1
ATOM 3163 C C . ASN A 1 380 ? 66.729 17.666 -135.666 1.00 78.19 380 ASN A C 1
ATOM 3165 O O . ASN A 1 380 ? 66.879 17.249 -136.813 1.00 78.19 380 ASN A O 1
ATOM 3169 N N . ASP A 1 381 ? 66.275 18.893 -135.418 1.00 80.94 381 ASP A N 1
ATOM 3170 C CA . ASP A 1 381 ? 65.901 19.863 -136.448 1.00 80.94 381 ASP A CA 1
ATOM 3171 C C . ASP A 1 381 ? 67.138 20.320 -137.237 1.00 80.94 381 ASP A C 1
ATOM 3173 O O . ASP A 1 381 ? 67.144 20.242 -138.465 1.00 80.94 381 ASP A O 1
ATOM 3177 N N . LEU A 1 382 ? 68.252 20.648 -136.567 1.00 82.88 382 LEU A N 1
ATOM 3178 C CA . LEU A 1 382 ? 69.543 20.874 -137.230 1.00 82.88 382 LEU A CA 1
ATOM 3179 C C . LEU A 1 382 ? 70.011 19.644 -138.017 1.00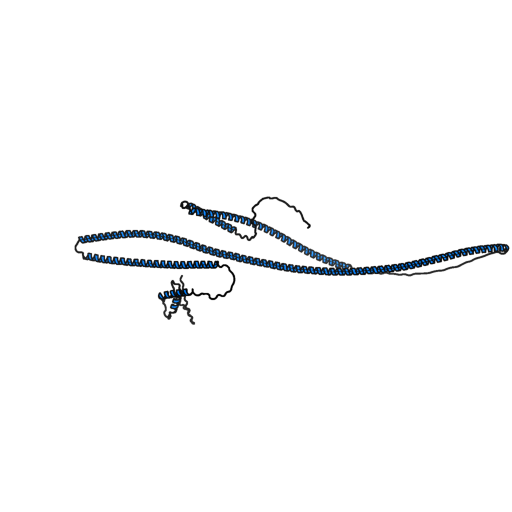 82.88 382 LEU A C 1
ATOM 3181 O O . LEU A 1 382 ? 70.567 19.792 -139.101 1.00 82.88 382 LEU A O 1
ATOM 3185 N N . LYS A 1 383 ? 69.784 18.428 -137.512 1.00 80.88 383 LYS A N 1
ATOM 3186 C CA . LYS A 1 383 ? 70.149 17.179 -138.197 1.00 80.88 383 LYS A CA 1
ATOM 3187 C C . LYS A 1 383 ? 69.269 16.909 -139.419 1.00 80.88 383 LYS A C 1
ATOM 3189 O O . LYS A 1 383 ? 69.781 16.413 -140.420 1.00 80.88 383 LYS A O 1
ATOM 3194 N N . THR A 1 384 ? 67.980 17.250 -139.389 1.00 79.88 384 THR A N 1
ATOM 3195 C CA . THR A 1 384 ? 67.113 17.168 -140.577 1.00 79.88 384 THR A CA 1
ATOM 3196 C C . THR A 1 384 ? 67.443 18.267 -141.581 1.00 79.88 384 THR A C 1
ATOM 3198 O O . THR A 1 384 ? 67.542 17.959 -142.764 1.00 79.88 384 THR A O 1
ATOM 3201 N N . ALA A 1 385 ? 67.731 19.494 -141.140 1.00 78.50 385 ALA A N 1
ATOM 3202 C CA . ALA A 1 385 ? 68.218 20.575 -141.995 1.00 78.50 385 ALA A CA 1
ATOM 3203 C C . ALA A 1 385 ? 69.574 20.234 -142.639 1.00 78.50 385 ALA A C 1
ATOM 3205 O O . ALA A 1 385 ? 69.742 20.423 -143.841 1.00 78.50 385 ALA A O 1
ATOM 3206 N N . LEU A 1 386 ? 70.510 19.649 -141.884 1.00 81.75 386 LEU A N 1
ATOM 3207 C CA . LEU A 1 386 ? 71.788 19.156 -142.399 1.00 81.75 386 LEU A CA 1
ATOM 3208 C C . LEU A 1 386 ? 71.589 17.995 -143.377 1.00 81.75 386 LEU A C 1
ATOM 3210 O O . LEU A 1 386 ? 72.212 17.994 -144.430 1.00 81.75 386 LEU A O 1
ATOM 3214 N N . ASN A 1 387 ? 70.695 17.042 -143.096 1.00 76.81 387 ASN A N 1
ATOM 3215 C CA . ASN A 1 387 ? 70.340 15.986 -144.052 1.00 76.81 387 ASN A CA 1
ATOM 3216 C C . ASN A 1 387 ? 69.690 16.559 -145.323 1.00 76.81 387 ASN A C 1
ATOM 3218 O O . ASN A 1 387 ? 69.976 16.084 -146.419 1.00 76.81 387 ASN A O 1
ATOM 3222 N N . LEU A 1 388 ? 68.857 17.597 -145.200 1.00 81.94 388 LEU A N 1
ATOM 3223 C CA . LEU A 1 388 ? 68.254 18.303 -146.330 1.00 81.94 388 LEU A CA 1
ATOM 3224 C C . LEU A 1 388 ? 69.319 19.044 -147.148 1.00 81.94 388 LEU A C 1
ATOM 3226 O O . LEU A 1 388 ? 69.253 19.047 -148.372 1.00 81.94 388 LEU A O 1
ATOM 3230 N N . GLU A 1 389 ? 70.320 19.635 -146.494 1.00 76.94 389 GLU A N 1
ATOM 3231 C CA . GLU A 1 389 ? 71.444 20.311 -147.143 1.00 76.94 389 GLU A CA 1
ATOM 3232 C C . GLU A 1 389 ? 72.448 19.316 -147.743 1.00 76.94 389 GLU A C 1
ATOM 3234 O O . GLU A 1 389 ? 73.016 19.578 -148.799 1.00 76.94 389 GLU A O 1
ATOM 3239 N N . VAL A 1 390 ? 72.603 18.128 -147.154 1.00 77.44 390 VAL A N 1
ATOM 3240 C CA . VAL A 1 390 ? 73.300 16.984 -147.757 1.00 77.44 390 VAL A CA 1
ATOM 3241 C C . VAL A 1 390 ? 72.524 16.471 -148.970 1.00 77.44 390 VAL A C 1
ATOM 3243 O O . VAL A 1 390 ? 73.149 16.183 -149.984 1.00 77.44 390 VAL A O 1
ATOM 3246 N N . GLU A 1 391 ? 71.189 16.432 -148.945 1.00 77.50 391 GLU A N 1
ATOM 3247 C CA . GLU A 1 391 ? 70.359 16.136 -150.123 1.00 77.50 391 GLU A CA 1
ATOM 3248 C C . GLU A 1 391 ? 70.424 17.249 -151.183 1.00 77.50 391 GLU A C 1
ATOM 3250 O O . GLU A 1 391 ? 70.503 16.942 -152.370 1.00 77.50 391 GLU A O 1
ATOM 3255 N N . LYS A 1 392 ? 70.490 18.536 -150.811 1.00 79.56 392 LYS A N 1
ATOM 3256 C CA . LYS A 1 392 ? 70.785 19.625 -151.763 1.00 79.56 392 LYS A CA 1
ATOM 3257 C C . LYS A 1 392 ? 72.183 19.474 -152.352 1.00 79.56 392 LYS A C 1
ATOM 3259 O O . LYS A 1 392 ? 72.324 19.552 -153.564 1.00 79.56 392 LYS A O 1
ATOM 3264 N N . ASN A 1 393 ? 73.197 19.168 -151.545 1.00 73.62 393 ASN A N 1
ATOM 3265 C CA . ASN A 1 393 ? 74.558 18.902 -152.013 1.00 73.62 393 ASN A CA 1
ATOM 3266 C C . ASN A 1 393 ? 74.666 17.598 -152.814 1.00 73.62 393 ASN A C 1
ATOM 3268 O O . ASN A 1 393 ? 75.532 17.485 -153.672 1.00 73.62 393 ASN A O 1
ATOM 3272 N N . LYS A 1 394 ? 73.780 16.624 -152.600 1.00 77.25 394 LYS A N 1
ATOM 3273 C CA . LYS A 1 394 ? 73.654 15.395 -153.394 1.00 77.25 394 LYS A CA 1
ATOM 3274 C C . LYS A 1 394 ? 72.943 15.670 -154.716 1.00 77.25 394 LYS A C 1
ATOM 3276 O O . LYS A 1 394 ? 73.401 15.181 -155.737 1.00 77.25 394 LYS A O 1
ATOM 3281 N N . LYS A 1 395 ? 71.922 16.532 -154.741 1.00 77.25 395 LYS A N 1
ATOM 3282 C CA . LYS A 1 395 ? 71.321 17.080 -155.971 1.00 77.25 395 LYS A CA 1
ATOM 3283 C C . LYS A 1 395 ? 72.312 17.950 -156.745 1.00 77.25 395 LYS A C 1
ATOM 3285 O O . LYS A 1 395 ? 72.403 17.805 -157.954 1.00 77.25 395 LYS A O 1
ATOM 3290 N N . LEU A 1 396 ? 73.119 18.765 -156.066 1.00 74.75 396 LEU A N 1
ATOM 3291 C CA . LEU A 1 396 ? 74.184 19.569 -156.668 1.00 74.75 396 LEU A CA 1
ATOM 3292 C C . LEU A 1 396 ? 75.332 18.683 -157.167 1.00 74.75 396 LEU A C 1
ATOM 3294 O O . LEU A 1 396 ? 75.794 18.878 -158.279 1.00 74.75 396 LEU A O 1
ATOM 3298 N N . ARG A 1 397 ? 75.730 17.641 -156.425 1.00 70.69 397 ARG A N 1
ATOM 3299 C CA . ARG A 1 397 ? 76.642 16.593 -156.916 1.00 70.69 397 ARG A CA 1
ATOM 3300 C C . ARG A 1 397 ? 76.045 15.816 -158.081 1.00 70.69 397 ARG A C 1
ATOM 3302 O O . ARG A 1 397 ? 76.805 15.444 -158.957 1.00 70.69 397 ARG A O 1
ATOM 3309 N N . ASN A 1 398 ? 74.734 15.590 -158.124 1.00 75.94 398 ASN A N 1
ATOM 3310 C CA . ASN A 1 398 ? 74.061 14.944 -159.250 1.00 75.94 398 ASN A CA 1
ATOM 3311 C C . ASN A 1 398 ? 73.936 15.885 -160.459 1.00 75.94 398 ASN A C 1
ATOM 3313 O O . ASN A 1 398 ? 74.013 15.408 -161.578 1.00 75.94 398 ASN A O 1
ATOM 3317 N N . LEU A 1 399 ? 73.832 17.202 -160.259 1.00 73.62 399 LEU A N 1
ATOM 3318 C CA . LEU A 1 399 ? 73.878 18.208 -161.324 1.00 73.62 399 LEU A CA 1
ATOM 3319 C C . LEU A 1 399 ? 75.309 18.397 -161.849 1.00 73.62 399 LEU A C 1
ATOM 3321 O O . LEU A 1 399 ? 75.531 18.416 -163.052 1.00 73.62 399 LEU A O 1
ATOM 3325 N N . CYS A 1 400 ? 76.304 18.457 -160.963 1.00 68.38 400 CYS A N 1
ATOM 3326 C CA . CYS A 1 400 ? 77.717 18.446 -161.330 1.00 68.38 400 CYS A CA 1
ATOM 3327 C C . CYS A 1 400 ? 78.141 17.104 -161.936 1.00 68.38 400 CYS A C 1
ATOM 3329 O O . CYS A 1 400 ? 79.016 17.105 -162.793 1.00 68.38 400 CYS A O 1
ATOM 3331 N N . LYS A 1 401 ? 77.524 15.980 -161.543 1.00 70.88 401 LYS A N 1
ATOM 3332 C CA . LYS A 1 401 ? 77.651 14.699 -162.245 1.00 70.88 401 LYS A CA 1
ATOM 3333 C C . LYS A 1 401 ? 76.993 14.769 -163.606 1.00 70.88 401 LYS A C 1
ATOM 3335 O O . LYS A 1 401 ? 77.705 14.493 -164.543 1.00 70.88 401 LYS A O 1
ATOM 3340 N N . ALA A 1 402 ? 75.751 15.234 -163.746 1.00 66.38 402 ALA A N 1
ATOM 3341 C CA . ALA A 1 402 ? 75.085 15.395 -165.040 1.00 66.38 402 ALA A CA 1
ATOM 3342 C C . ALA A 1 402 ? 75.907 16.273 -166.002 1.00 66.38 402 ALA A C 1
ATOM 3344 O O . ALA A 1 402 ? 76.163 15.872 -167.126 1.00 66.38 402 ALA A O 1
ATOM 3345 N N . LEU A 1 403 ? 76.452 17.400 -165.534 1.00 62.97 403 LEU A N 1
ATOM 3346 C CA . LEU A 1 403 ? 77.367 18.256 -166.305 1.00 62.97 403 LEU A CA 1
ATOM 3347 C C . LEU A 1 403 ? 78.745 17.607 -166.554 1.00 62.97 403 LEU A C 1
ATOM 3349 O O . LEU A 1 403 ? 79.412 17.917 -167.538 1.00 62.97 403 LEU A O 1
ATOM 3353 N N . GLN A 1 404 ? 79.199 16.698 -165.686 1.00 59.19 404 GLN A N 1
ATOM 3354 C CA . GLN A 1 404 ? 80.359 15.831 -165.938 1.00 59.19 404 GLN A CA 1
ATOM 3355 C C . GLN A 1 404 ? 80.007 14.582 -166.762 1.00 59.19 404 GLN A C 1
ATOM 3357 O O . GLN A 1 404 ? 80.923 13.906 -167.218 1.00 59.19 404 GLN A O 1
ATOM 3362 N N . GLU A 1 405 ? 78.728 14.273 -166.956 1.00 63.19 405 GLU A N 1
ATOM 3363 C CA . GLU A 1 405 ? 78.198 13.088 -167.625 1.00 63.19 405 GLU A CA 1
ATOM 3364 C C . GLU A 1 405 ? 77.790 13.442 -169.052 1.00 63.19 405 GLU A C 1
ATOM 3366 O O . GLU A 1 405 ? 78.207 12.706 -169.922 1.00 63.19 405 GLU A O 1
ATOM 3371 N N . GLU A 1 406 ? 77.257 14.632 -169.353 1.00 61.34 406 GLU A N 1
ATOM 3372 C CA . GLU A 1 406 ? 77.340 15.230 -170.700 1.00 61.34 406 GLU A CA 1
ATOM 3373 C C . GLU A 1 406 ? 78.810 15.335 -171.140 1.00 61.34 406 GLU A C 1
ATOM 3375 O O . GLU A 1 406 ? 79.200 14.902 -172.226 1.00 61.34 406 GLU A O 1
ATOM 3380 N N . ARG A 1 407 ? 79.681 15.845 -170.255 1.00 55.00 407 ARG A N 1
ATOM 3381 C CA . ARG A 1 407 ? 81.119 15.980 -170.533 1.00 55.00 407 ARG A CA 1
ATOM 3382 C C . ARG A 1 407 ? 81.847 14.632 -170.619 1.00 55.00 407 ARG A C 1
ATOM 3384 O O . ARG A 1 407 ? 82.908 14.580 -171.235 1.00 55.00 407 ARG A O 1
ATOM 3391 N N . LYS A 1 408 ? 81.295 13.546 -170.062 1.00 55.62 408 LYS A N 1
ATOM 3392 C CA . LYS A 1 408 ? 81.785 12.169 -170.258 1.00 55.62 408 LYS A CA 1
ATOM 3393 C C . LYS A 1 408 ? 81.090 11.456 -171.407 1.00 55.62 408 LYS A C 1
ATOM 3395 O O . LYS A 1 408 ? 81.733 10.635 -172.019 1.00 55.62 408 LYS A O 1
ATOM 3400 N N . GLU A 1 409 ? 79.870 11.776 -171.789 1.00 55.91 409 GLU A N 1
ATOM 3401 C CA . GLU A 1 409 ? 79.201 11.208 -172.963 1.00 55.91 409 GLU A CA 1
ATOM 3402 C C . GLU A 1 409 ? 79.834 11.773 -174.250 1.00 55.91 409 GLU A C 1
ATOM 3404 O O . GLU A 1 409 ? 80.033 11.058 -175.236 1.00 55.91 409 GLU A O 1
ATOM 3409 N N . LEU A 1 410 ? 80.332 13.016 -174.175 1.00 51.25 410 LEU A N 1
ATOM 3410 C CA . LEU A 1 410 ? 81.268 13.613 -175.132 1.00 51.25 410 LEU A CA 1
ATOM 3411 C C . LEU A 1 410 ? 82.684 12.995 -175.113 1.00 51.25 410 LEU A C 1
ATOM 3413 O O . LEU A 1 410 ? 83.343 12.989 -176.151 1.00 51.25 410 LEU A O 1
ATOM 3417 N N . MET A 1 411 ? 83.173 12.484 -173.974 1.00 40.19 411 MET A N 1
ATOM 3418 C CA . MET A 1 411 ? 84.576 12.040 -173.797 1.00 40.19 411 MET A CA 1
ATOM 3419 C C . MET A 1 411 ? 84.755 10.508 -173.680 1.00 40.19 411 MET A C 1
ATOM 3421 O O . MET A 1 411 ? 85.877 10.004 -173.703 1.00 40.19 411 MET A O 1
ATOM 3425 N N . MET A 1 412 ? 83.659 9.760 -173.557 1.00 43.41 412 MET A N 1
ATOM 3426 C CA . MET A 1 412 ? 83.578 8.330 -173.266 1.00 43.41 412 MET A CA 1
ATOM 3427 C C . MET A 1 412 ? 82.210 7.746 -173.716 1.00 43.41 412 MET A C 1
ATOM 3429 O O . MET A 1 412 ? 81.271 7.699 -172.935 1.00 43.41 412 MET A O 1
ATOM 3433 N N . LYS A 1 413 ? 81.982 7.193 -174.918 1.00 48.25 413 LYS A N 1
ATOM 3434 C CA . LYS A 1 413 ? 82.821 6.885 -176.102 1.00 48.25 413 LYS A CA 1
ATOM 3435 C C . LYS A 1 413 ? 84.132 6.108 -175.884 1.00 48.25 413 LYS A C 1
ATOM 3437 O O . LYS A 1 413 ? 84.864 5.866 -176.834 1.00 48.25 413 LYS A O 1
ATOM 3442 N N . LEU A 1 414 ? 84.382 5.646 -174.657 1.00 35.28 414 LEU A N 1
ATOM 3443 C CA . LEU A 1 414 ? 85.584 4.953 -174.178 1.00 35.28 414 LEU A CA 1
ATOM 3444 C C . LEU A 1 414 ? 85.249 4.361 -172.791 1.00 35.28 414 LEU A C 1
ATOM 3446 O O . LEU A 1 414 ? 84.983 5.129 -171.886 1.00 35.28 414 LEU A O 1
ATOM 3450 N N . LYS A 1 415 ? 85.282 3.028 -172.614 1.00 33.03 415 LYS A N 1
ATOM 3451 C CA . LYS A 1 415 ? 85.289 2.282 -171.316 1.00 33.03 415 LYS A CA 1
ATOM 3452 C C . LYS A 1 415 ? 84.268 2.732 -170.225 1.00 33.03 415 LYS A C 1
ATOM 3454 O O . LYS A 1 415 ? 84.507 3.687 -169.506 1.00 33.03 415 LYS A O 1
ATOM 3459 N N . LYS A 1 416 ? 83.091 2.106 -170.074 1.00 29.11 416 LYS A N 1
ATOM 3460 C CA . LYS A 1 416 ? 82.783 0.794 -169.426 1.00 29.11 416 LYS A CA 1
ATOM 3461 C C . LYS A 1 416 ? 83.063 0.651 -167.901 1.00 29.11 416 LYS A C 1
ATOM 3463 O O . LYS A 1 416 ? 84.190 0.835 -167.462 1.00 29.11 416 LYS A O 1
ATOM 3468 N N . SER A 1 417 ? 82.039 0.096 -167.217 1.00 27.36 417 SER A N 1
ATOM 3469 C CA . SER A 1 417 ? 82.021 -0.959 -166.154 1.00 27.36 417 SER A CA 1
ATOM 3470 C C . SER A 1 417 ? 82.286 -0.697 -164.643 1.00 27.36 417 SER A C 1
ATOM 3472 O O . SER A 1 417 ? 83.422 -0.409 -164.290 1.00 27.36 417 SER A O 1
ATOM 3474 N N . LYS A 1 418 ? 81.284 -1.096 -163.808 1.00 28.95 418 LYS A N 1
ATOM 3475 C CA . LYS A 1 418 ? 81.347 -1.844 -162.500 1.00 28.95 418 LYS A CA 1
ATOM 3476 C C . LYS A 1 418 ? 81.952 -1.134 -161.244 1.00 28.95 418 LYS A C 1
ATOM 3478 O O . LYS A 1 418 ? 82.608 -0.122 -161.430 1.00 28.95 418 LYS A O 1
ATOM 3483 N N . GLU A 1 419 ? 81.938 -1.578 -159.963 1.00 28.36 419 GLU A N 1
ATOM 3484 C CA . GLU A 1 419 ? 81.062 -2.262 -158.935 1.00 28.36 419 GLU A CA 1
ATOM 3485 C C . GLU A 1 419 ? 81.927 -2.388 -157.617 1.00 28.36 419 GLU A C 1
ATOM 3487 O O . GLU A 1 419 ? 83.136 -2.191 -157.716 1.00 28.36 419 GLU A O 1
ATOM 3492 N N . GLU A 1 420 ? 81.510 -2.825 -156.406 1.00 28.44 420 GLU A N 1
ATOM 3493 C CA . GLU A 1 420 ? 80.500 -2.351 -155.408 1.00 28.44 420 GLU A CA 1
ATOM 3494 C C . GLU A 1 420 ? 80.834 -2.953 -153.975 1.00 28.44 420 GLU A C 1
ATOM 3496 O O . GLU A 1 420 ? 81.921 -3.515 -153.854 1.00 28.44 420 GLU A O 1
ATOM 3501 N N . ILE A 1 421 ? 79.942 -2.919 -152.937 1.00 32.72 421 ILE A N 1
ATOM 3502 C CA . ILE A 1 421 ? 79.919 -3.796 -151.686 1.00 32.72 421 ILE A CA 1
ATOM 3503 C C . ILE A 1 421 ? 81.012 -3.499 -150.566 1.00 32.72 421 ILE A C 1
ATOM 3505 O O . ILE A 1 421 ? 81.986 -2.851 -150.947 1.00 32.72 421 ILE A O 1
ATOM 3509 N N . PRO A 1 422 ? 81.005 -3.890 -149.223 1.00 49.47 422 PRO A N 1
ATOM 3510 C CA . PRO A 1 422 ? 80.029 -4.380 -148.166 1.00 49.47 422 PRO A CA 1
ATOM 3511 C C . PRO A 1 422 ? 80.025 -3.652 -146.734 1.00 49.47 422 PRO A C 1
ATOM 3513 O O . PRO A 1 422 ? 80.826 -2.743 -146.525 1.00 49.47 422 PRO A O 1
ATOM 3516 N N . PRO A 1 423 ? 79.197 -4.061 -145.707 1.00 58.66 423 PRO A N 1
ATOM 3517 C CA . PRO A 1 423 ? 79.210 -3.556 -144.278 1.00 58.66 423 PRO A CA 1
ATOM 3518 C C . PRO A 1 423 ? 79.020 -4.566 -143.060 1.00 58.66 423 PRO A C 1
ATOM 3520 O O . PRO A 1 423 ? 78.402 -5.606 -143.248 1.00 58.66 423 PRO A O 1
ATOM 3523 N N . GLU A 1 424 ? 79.436 -4.238 -141.796 1.00 33.69 424 GLU A N 1
ATOM 3524 C CA . GLU A 1 424 ? 79.219 -4.940 -140.453 1.00 33.69 424 GLU A CA 1
ATOM 3525 C C . GLU A 1 424 ? 79.596 -4.002 -139.221 1.00 33.69 424 GLU A C 1
ATOM 3527 O O . GLU A 1 424 ? 80.027 -2.895 -139.533 1.00 33.69 424 GLU A O 1
ATOM 3532 N N . LYS A 1 425 ? 79.546 -4.188 -137.853 1.00 45.78 425 LYS A N 1
ATOM 3533 C CA . LYS A 1 425 ? 79.134 -5.124 -136.712 1.00 45.78 425 LYS A CA 1
ATOM 3534 C C . LYS A 1 425 ? 79.213 -4.330 -135.323 1.00 45.78 425 LYS A C 1
ATOM 3536 O O . LYS A 1 425 ? 79.578 -3.163 -135.391 1.00 45.78 425 LYS A O 1
ATOM 3541 N N . ILE A 1 426 ? 79.103 -4.823 -134.047 1.00 40.00 426 ILE A N 1
ATOM 3542 C CA . ILE A 1 426 ? 77.988 -5.435 -133.226 1.00 40.00 426 ILE A CA 1
ATOM 3543 C C . ILE A 1 426 ? 78.252 -5.519 -131.650 1.00 40.00 426 ILE A C 1
ATOM 3545 O O . ILE A 1 426 ? 79.393 -5.737 -131.255 1.00 40.00 426 ILE A O 1
ATOM 3549 N N . SER A 1 427 ? 77.210 -5.505 -130.765 1.00 42.06 427 SER A N 1
ATOM 3550 C CA . SER A 1 427 ? 77.104 -6.023 -129.326 1.00 42.06 427 SER A CA 1
ATOM 3551 C C . SER A 1 427 ? 77.667 -5.214 -128.085 1.00 42.06 427 SER A C 1
ATOM 3553 O O . SER A 1 427 ? 78.349 -4.228 -128.334 1.00 42.06 427 SER A O 1
ATOM 3555 N N . ASN A 1 428 ? 77.433 -5.471 -126.749 1.00 35.28 428 ASN A N 1
ATOM 3556 C CA . ASN A 1 428 ? 76.792 -6.570 -125.924 1.00 35.28 428 ASN A CA 1
ATOM 3557 C C . ASN A 1 428 ? 76.364 -6.219 -124.411 1.00 35.28 428 ASN A C 1
ATOM 3559 O O . ASN A 1 428 ? 76.430 -5.047 -124.052 1.00 35.28 428 ASN A O 1
ATOM 3563 N N . SER A 1 429 ? 75.938 -7.187 -123.528 1.00 39.16 429 SER A N 1
ATOM 3564 C CA . SER A 1 429 ? 75.337 -7.071 -122.115 1.00 39.16 429 SER A CA 1
ATOM 3565 C C . SER A 1 429 ? 75.990 -7.960 -120.965 1.00 39.16 429 SER A C 1
ATOM 3567 O O . SER A 1 429 ? 77.009 -8.561 -121.283 1.00 39.16 429 SER A O 1
ATOM 3569 N N . CYS A 1 430 ? 75.603 -8.182 -119.655 1.00 30.41 430 CYS A N 1
ATOM 3570 C CA . CYS A 1 430 ? 74.388 -8.063 -118.746 1.00 30.41 430 CYS A CA 1
ATOM 3571 C C . CYS A 1 430 ? 74.658 -7.543 -117.255 1.00 30.41 430 CYS A C 1
ATOM 3573 O O . CYS A 1 430 ? 75.261 -6.479 -117.206 1.00 30.41 430 CYS A O 1
ATOM 3575 N N . THR A 1 431 ? 74.278 -8.010 -116.008 1.00 32.25 431 THR A N 1
ATOM 3576 C CA . THR A 1 431 ? 73.781 -9.270 -115.293 1.00 32.25 431 THR A CA 1
ATOM 3577 C C . THR A 1 431 ? 73.189 -8.986 -113.822 1.00 32.25 431 THR A C 1
ATOM 3579 O O . THR A 1 431 ? 72.993 -7.817 -113.513 1.00 32.25 431 THR A O 1
ATOM 3582 N N . SER A 1 432 ? 72.860 -9.963 -112.906 1.00 40.34 432 SER A N 1
ATOM 3583 C CA . SER A 1 432 ? 72.276 -9.847 -111.483 1.00 40.34 432 SER A CA 1
ATOM 3584 C C . SER A 1 432 ? 72.469 -11.157 -110.593 1.00 40.34 432 SER A C 1
ATOM 3586 O O . SER A 1 432 ? 73.316 -11.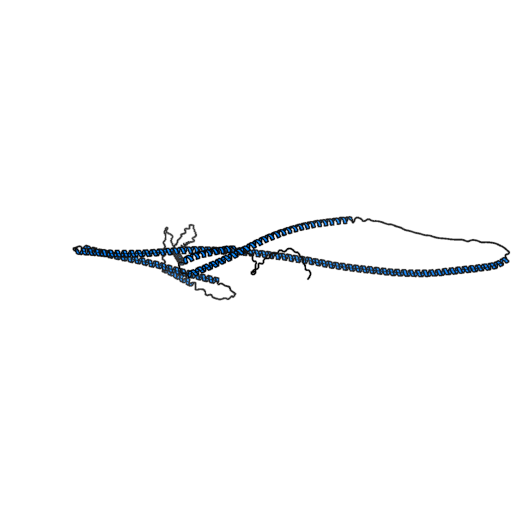912 -111.082 1.00 40.34 432 SER A O 1
ATOM 3588 N N . PRO A 1 433 ? 71.806 -11.588 -109.432 1.00 42.41 433 PRO A N 1
ATOM 3589 C CA . PRO A 1 433 ? 70.861 -11.055 -108.353 1.00 42.41 433 PRO A CA 1
ATOM 3590 C C . PRO A 1 433 ? 70.944 -11.622 -106.831 1.00 42.41 433 PRO A C 1
ATOM 3592 O O . PRO A 1 433 ? 71.747 -12.506 -106.549 1.00 42.41 433 PRO A O 1
ATOM 3595 N N . SER A 1 434 ? 70.001 -11.262 -105.889 1.00 37.41 434 SER A N 1
ATOM 3596 C CA . SER A 1 434 ? 69.318 -12.077 -104.765 1.00 37.41 434 SER A CA 1
ATOM 3597 C C . SER A 1 434 ? 69.749 -12.218 -103.240 1.00 37.41 434 SER A C 1
ATOM 3599 O O . SER A 1 434 ? 70.943 -12.216 -102.971 1.00 37.41 434 SER A O 1
ATOM 3601 N N . HIS A 1 435 ? 68.787 -12.462 -102.272 1.00 35.84 435 HIS A N 1
ATOM 3602 C CA . HIS A 1 435 ? 68.754 -13.464 -101.107 1.00 35.84 435 HIS A CA 1
ATOM 3603 C C . HIS A 1 435 ? 67.597 -13.326 -100.011 1.00 35.84 435 HIS A C 1
ATOM 3605 O O . HIS A 1 435 ? 66.869 -12.339 -100.062 1.00 35.84 435 HIS A O 1
ATOM 3611 N N . ALA A 1 436 ? 67.361 -14.305 -99.069 1.00 37.19 436 ALA A N 1
ATOM 3612 C CA . ALA A 1 436 ? 66.187 -14.412 -98.105 1.00 37.19 436 ALA A CA 1
ATOM 3613 C C . ALA A 1 436 ? 66.318 -15.385 -96.848 1.00 37.19 436 ALA A C 1
ATOM 3615 O O . ALA A 1 436 ? 67.258 -16.180 -96.879 1.00 37.19 436 ALA A O 1
ATOM 3616 N N . LYS A 1 437 ? 65.396 -15.364 -95.812 1.00 36.12 437 LYS A N 1
ATOM 3617 C CA . LYS A 1 437 ? 65.012 -16.382 -94.711 1.00 36.12 437 LYS A CA 1
ATOM 3618 C C . LYS A 1 437 ? 64.490 -15.742 -93.358 1.00 36.12 437 LYS A C 1
ATOM 3620 O O . LYS A 1 437 ? 64.724 -14.550 -93.223 1.00 36.12 437 LYS A O 1
ATOM 3625 N N . ASN A 1 438 ? 63.911 -16.367 -92.279 1.00 35.75 438 ASN A N 1
ATOM 3626 C CA . ASN A 1 438 ? 62.941 -17.495 -91.996 1.00 35.75 438 ASN A CA 1
ATOM 3627 C C . ASN A 1 438 ? 62.488 -17.595 -90.466 1.00 35.75 438 ASN A C 1
ATOM 3629 O O . ASN A 1 438 ? 63.169 -17.023 -89.623 1.00 35.75 438 ASN A O 1
ATOM 3633 N N . ASN A 1 439 ? 61.460 -18.419 -90.112 1.00 35.62 439 ASN A N 1
ATOM 3634 C CA . ASN A 1 439 ? 61.112 -19.080 -88.789 1.00 35.62 439 ASN A CA 1
ATOM 3635 C C . ASN A 1 439 ? 60.220 -18.434 -87.654 1.00 35.62 439 ASN A C 1
ATOM 3637 O O . ASN A 1 439 ? 59.559 -17.433 -87.910 1.00 35.62 439 ASN A O 1
ATOM 3641 N N . VAL A 1 440 ? 59.996 -19.176 -86.526 1.00 38.53 440 VAL A N 1
ATOM 3642 C CA . VAL A 1 440 ? 58.675 -19.596 -85.911 1.00 38.53 440 VAL A CA 1
ATOM 3643 C C . VAL A 1 440 ? 58.819 -20.306 -84.508 1.00 38.53 440 VAL A C 1
ATOM 3645 O O . VAL A 1 440 ? 59.845 -20.966 -84.370 1.00 38.53 440 VAL A O 1
ATOM 3648 N N . ASP A 1 441 ? 57.839 -20.280 -83.545 1.00 37.81 441 ASP A N 1
ATOM 3649 C CA . ASP A 1 441 ? 57.769 -21.153 -82.299 1.00 37.81 441 ASP A CA 1
ATOM 3650 C C . ASP A 1 441 ? 56.407 -21.189 -81.477 1.00 37.81 441 ASP A C 1
ATOM 3652 O O . ASP A 1 441 ? 55.447 -20.535 -81.891 1.00 37.81 441 ASP A O 1
ATOM 3656 N N . SER A 1 442 ? 56.257 -21.945 -80.347 1.00 39.47 442 SER A N 1
ATOM 3657 C CA . SER A 1 442 ? 55.000 -22.083 -79.505 1.00 39.47 442 SER A CA 1
ATOM 3658 C C . SER A 1 442 ? 55.161 -22.502 -78.001 1.00 39.47 442 SER A C 1
ATOM 3660 O O . SER A 1 442 ? 56.104 -23.216 -77.681 1.00 39.47 442 SER A O 1
ATOM 3662 N N . ILE A 1 443 ? 54.226 -22.139 -77.078 1.00 36.59 443 ILE A N 1
ATOM 3663 C CA . ILE A 1 443 ? 54.199 -22.515 -75.619 1.00 36.59 443 ILE A CA 1
ATOM 3664 C C . ILE A 1 443 ? 52.752 -22.720 -75.064 1.00 36.59 443 ILE A C 1
ATOM 3666 O O . ILE A 1 443 ? 51.823 -22.070 -75.538 1.00 36.59 443 ILE A O 1
ATOM 3670 N N . ASN A 1 444 ? 52.570 -23.584 -74.043 1.00 42.47 444 ASN A N 1
ATOM 3671 C CA . ASN A 1 444 ? 51.296 -23.907 -73.353 1.00 42.47 444 ASN A CA 1
ATOM 3672 C C . ASN A 1 444 ? 51.086 -23.154 -72.011 1.00 42.47 444 ASN A C 1
ATOM 3674 O O . ASN A 1 444 ? 52.033 -23.058 -71.235 1.00 42.47 444 ASN A O 1
ATOM 3678 N N . GLU A 1 445 ? 49.837 -22.811 -71.649 1.00 44.06 445 GLU A N 1
ATOM 3679 C CA . GLU A 1 445 ? 49.399 -22.530 -70.257 1.00 44.06 445 GLU A CA 1
ATOM 3680 C C . GLU A 1 445 ? 47.913 -22.918 -70.027 1.00 44.06 445 GLU A C 1
ATOM 3682 O O . GLU A 1 445 ? 47.021 -22.160 -70.400 1.00 44.06 445 GLU A O 1
ATOM 3687 N N . GLU A 1 446 ? 47.607 -24.056 -69.378 1.00 49.44 446 GLU A N 1
ATOM 3688 C CA . GLU A 1 446 ? 46.206 -24.430 -69.056 1.00 49.44 446 GLU A CA 1
ATOM 3689 C C . GLU A 1 446 ? 46.033 -25.252 -67.752 1.00 49.44 446 GLU A C 1
ATOM 3691 O O . GLU A 1 446 ? 45.433 -26.320 -67.749 1.00 49.44 446 GLU A O 1
ATOM 3696 N N . ASP A 1 447 ? 46.524 -24.751 -66.606 1.00 50.75 447 ASP A N 1
ATOM 3697 C CA . ASP A 1 447 ? 46.358 -25.443 -65.298 1.00 50.75 447 ASP A CA 1
ATOM 3698 C C . ASP A 1 447 ? 45.873 -24.555 -64.121 1.00 50.75 447 ASP A C 1
ATOM 3700 O O . ASP A 1 447 ? 45.486 -25.042 -63.059 1.00 50.75 447 ASP A O 1
ATOM 3704 N N . ASN A 1 448 ? 45.818 -23.225 -64.278 1.00 48.97 448 ASN A N 1
ATOM 3705 C CA . ASN A 1 448 ? 45.522 -22.295 -63.164 1.00 48.97 448 ASN A CA 1
ATOM 3706 C C . ASN A 1 448 ? 44.008 -22.036 -62.941 1.00 48.97 448 ASN A C 1
ATOM 3708 O O . ASN A 1 448 ? 43.611 -21.420 -61.948 1.00 48.97 448 ASN A O 1
ATOM 3712 N N . PHE A 1 449 ? 43.131 -22.484 -63.849 1.00 52.16 449 PHE A N 1
ATOM 3713 C CA . PHE A 1 449 ? 41.702 -22.124 -63.815 1.00 52.16 449 PHE A CA 1
ATOM 3714 C C . PHE A 1 449 ? 40.838 -23.079 -62.970 1.00 52.16 449 PHE A C 1
ATOM 3716 O O . PHE A 1 449 ? 39.961 -22.638 -62.220 1.00 52.16 449 PHE A O 1
ATOM 3723 N N . ASN A 1 450 ? 41.104 -24.389 -63.030 1.00 55.72 450 ASN A N 1
ATOM 3724 C CA . ASN A 1 450 ? 40.277 -25.401 -62.359 1.00 55.72 450 ASN A CA 1
ATOM 3725 C C . ASN A 1 450 ? 40.410 -25.379 -60.826 1.00 55.72 450 ASN A C 1
ATOM 3727 O O . ASN A 1 450 ? 39.409 -25.529 -60.121 1.00 55.72 450 ASN A O 1
ATOM 3731 N N . LEU A 1 451 ? 41.608 -25.115 -60.289 1.00 55.22 451 LEU A N 1
ATOM 3732 C CA . LEU A 1 451 ? 41.829 -25.071 -58.837 1.00 55.22 451 LEU A CA 1
ATOM 3733 C C . LEU A 1 451 ? 41.078 -23.903 -58.170 1.00 55.22 451 LEU A C 1
ATOM 3735 O O . LEU A 1 451 ? 40.438 -24.083 -57.132 1.00 55.22 451 LEU A O 1
ATOM 3739 N N . LYS A 1 452 ? 41.073 -22.721 -58.804 1.00 57.47 452 LYS A N 1
ATOM 3740 C CA . LYS A 1 452 ? 40.311 -21.549 -58.334 1.00 57.47 452 LYS A CA 1
ATOM 3741 C C . LYS A 1 452 ? 38.803 -21.804 -58.374 1.00 57.47 452 LYS A C 1
ATOM 3743 O O . LYS A 1 452 ? 38.117 -21.518 -57.395 1.00 57.47 452 LYS A O 1
ATOM 3748 N N . LYS A 1 453 ? 38.301 -22.409 -59.458 1.00 63.81 453 LYS A N 1
ATOM 3749 C CA . LYS A 1 453 ? 36.884 -22.780 -59.615 1.00 63.81 453 LYS A CA 1
ATOM 3750 C C . LYS A 1 453 ? 36.428 -23.787 -58.548 1.00 63.81 453 LYS A C 1
ATOM 3752 O O . LYS A 1 453 ? 35.356 -23.617 -57.975 1.00 63.81 453 LYS A O 1
ATOM 3757 N N . SER A 1 454 ? 37.260 -24.782 -58.230 1.00 67.88 454 SER A N 1
ATOM 3758 C CA . SER A 1 454 ? 36.999 -25.768 -57.168 1.00 67.88 454 SER A CA 1
ATOM 3759 C C . SER A 1 454 ? 36.859 -25.116 -55.785 1.00 67.88 454 SER A C 1
ATOM 3761 O O . SER A 1 454 ? 35.878 -25.360 -55.079 1.00 67.88 454 SER A O 1
ATOM 3763 N N . ASN A 1 455 ? 37.786 -24.224 -55.420 1.00 69.81 455 ASN A N 1
ATOM 3764 C CA . ASN A 1 455 ? 37.757 -23.552 -54.118 1.00 69.81 455 ASN A CA 1
ATOM 3765 C C . ASN A 1 455 ? 36.579 -22.571 -53.984 1.00 69.81 455 ASN A C 1
ATOM 3767 O O . ASN A 1 455 ? 35.926 -22.559 -52.943 1.00 69.81 455 ASN A O 1
ATOM 3771 N N . PHE A 1 456 ? 36.235 -21.821 -55.039 1.00 72.62 456 PHE A N 1
ATOM 3772 C CA . PHE A 1 456 ? 35.054 -20.945 -55.031 1.00 72.62 456 PHE A CA 1
ATOM 3773 C C . PHE A 1 456 ? 33.746 -21.728 -54.825 1.00 72.62 456 PHE A C 1
ATOM 3775 O O . PHE A 1 456 ? 32.892 -21.321 -54.041 1.00 72.62 456 PHE A O 1
ATOM 3782 N N . ILE A 1 457 ? 33.607 -22.893 -55.472 1.00 75.81 457 ILE A N 1
ATOM 3783 C CA . ILE A 1 457 ? 32.425 -23.760 -55.326 1.00 75.81 457 ILE A CA 1
ATOM 3784 C C . ILE A 1 457 ? 32.319 -24.352 -53.909 1.00 75.81 457 ILE A C 1
ATOM 3786 O O . ILE A 1 457 ? 31.205 -24.584 -53.440 1.00 75.81 457 ILE A O 1
ATOM 3790 N N . LYS A 1 458 ? 33.438 -24.582 -53.206 1.00 78.62 458 LYS A N 1
ATOM 3791 C CA . LYS A 1 458 ? 33.411 -24.989 -51.789 1.00 78.62 458 LYS A CA 1
ATOM 3792 C C . LYS A 1 458 ? 32.922 -23.863 -50.880 1.00 78.62 458 LYS A C 1
ATOM 3794 O O . LYS A 1 458 ? 31.985 -24.090 -50.125 1.00 78.62 458 LYS A O 1
ATOM 3799 N N . ILE A 1 459 ? 33.486 -22.659 -51.013 1.00 80.12 459 ILE A N 1
ATOM 3800 C CA . ILE A 1 459 ? 33.107 -21.491 -50.196 1.00 80.12 459 ILE A CA 1
ATOM 3801 C C . ILE A 1 459 ? 31.605 -21.203 -50.337 1.00 80.12 459 ILE A C 1
ATOM 3803 O O . ILE A 1 459 ? 30.898 -21.184 -49.334 1.00 80.12 459 ILE A O 1
ATOM 3807 N N . ILE A 1 460 ? 31.091 -21.129 -51.572 1.00 80.25 460 ILE A N 1
ATOM 3808 C CA . ILE A 1 460 ? 29.658 -20.905 -51.838 1.00 80.25 460 ILE A CA 1
ATOM 3809 C C . ILE A 1 460 ? 28.779 -21.998 -51.202 1.00 80.25 460 ILE A C 1
ATOM 3811 O O . ILE A 1 460 ? 27.701 -21.707 -50.688 1.00 80.25 460 ILE A O 1
ATOM 3815 N N . LYS A 1 461 ? 29.217 -23.266 -51.200 1.00 82.50 461 LYS A N 1
ATOM 3816 C CA . LYS A 1 461 ? 28.470 -24.356 -50.546 1.00 82.50 461 LYS A CA 1
ATOM 3817 C C . LYS A 1 461 ? 28.481 -24.245 -49.022 1.00 82.50 461 LYS A C 1
ATOM 3819 O O . LYS A 1 461 ? 27.456 -24.512 -48.403 1.00 82.50 461 LYS A O 1
ATOM 3824 N N . GLU A 1 462 ? 29.598 -23.848 -48.421 1.00 82.12 462 GLU A N 1
ATOM 3825 C CA . GLU A 1 462 ? 29.706 -23.653 -46.970 1.00 82.12 462 GLU A CA 1
ATOM 3826 C C . GLU A 1 462 ? 28.930 -22.419 -46.485 1.00 82.12 462 GLU A C 1
ATOM 3828 O O . GLU A 1 462 ? 28.340 -22.459 -45.407 1.00 82.12 462 GLU A O 1
ATOM 3833 N N . GLU A 1 463 ? 28.884 -21.340 -47.270 1.00 83.12 463 GLU A N 1
ATOM 3834 C CA . GLU A 1 463 ? 28.064 -20.155 -46.982 1.00 83.12 463 GLU A CA 1
ATOM 3835 C C . GLU A 1 463 ? 26.567 -20.445 -47.142 1.00 83.12 463 GLU A C 1
ATOM 3837 O O . GLU A 1 463 ? 25.794 -20.143 -46.233 1.00 83.12 463 GLU A O 1
ATOM 3842 N N . ASN A 1 464 ? 26.159 -21.130 -48.217 1.00 81.94 464 ASN A N 1
ATOM 3843 C CA . ASN A 1 464 ? 24.769 -21.563 -48.389 1.00 81.94 464 ASN A CA 1
ATOM 3844 C C . ASN A 1 464 ? 24.311 -22.502 -47.261 1.00 81.94 464 ASN A C 1
ATOM 3846 O O . ASN A 1 464 ? 23.192 -22.361 -46.776 1.00 81.94 464 ASN A O 1
ATOM 3850 N N . LEU A 1 465 ? 25.170 -23.418 -46.792 1.00 87.25 465 LEU A N 1
ATOM 3851 C CA . LEU A 1 465 ? 24.840 -24.296 -45.664 1.00 87.25 465 LEU A CA 1
ATOM 3852 C C . LEU A 1 465 ? 24.664 -23.503 -44.356 1.00 87.25 465 LEU A C 1
ATOM 3854 O O . LEU A 1 465 ? 23.740 -23.781 -43.592 1.00 87.25 465 LEU A O 1
ATOM 3858 N N . LYS A 1 466 ? 25.508 -22.490 -44.104 1.00 86.50 466 LYS A N 1
ATOM 3859 C CA . LYS A 1 466 ? 25.362 -21.588 -42.945 1.00 86.50 466 LYS A CA 1
ATOM 3860 C C . LYS A 1 466 ? 24.035 -20.833 -43.012 1.00 86.50 466 LYS A C 1
ATOM 3862 O O . LYS A 1 466 ? 23.256 -20.944 -42.068 1.00 86.50 466 LYS A O 1
ATOM 3867 N N . LEU A 1 467 ? 23.739 -20.189 -44.144 1.00 84.00 467 LEU A N 1
ATOM 3868 C CA . LEU A 1 467 ? 22.467 -19.501 -44.400 1.00 84.00 467 LEU A CA 1
ATOM 3869 C C . LEU A 1 467 ? 21.259 -20.428 -44.193 1.00 84.00 467 LEU A C 1
ATOM 3871 O O . LEU A 1 467 ? 20.290 -20.042 -43.547 1.00 84.00 467 LEU A O 1
ATOM 3875 N N . GLU A 1 468 ? 21.322 -21.679 -44.655 1.00 85.31 468 GLU A N 1
ATOM 3876 C CA . GLU A 1 468 ? 20.247 -22.654 -44.438 1.00 85.31 468 GLU A CA 1
ATOM 3877 C C . GLU A 1 468 ? 20.070 -23.008 -42.946 1.00 85.31 468 GLU A C 1
ATOM 3879 O O . GLU A 1 468 ? 18.940 -23.160 -42.475 1.00 85.31 468 GLU A O 1
ATOM 3884 N N . THR A 1 469 ? 21.156 -23.096 -42.166 1.00 88.25 469 THR A N 1
ATOM 3885 C CA . THR A 1 469 ? 21.064 -23.300 -40.707 1.00 88.25 469 THR A CA 1
ATOM 3886 C C . THR A 1 469 ? 20.593 -22.063 -39.942 1.00 88.25 469 THR A C 1
ATOM 3888 O O . THR A 1 469 ? 19.914 -22.212 -38.926 1.00 88.25 469 THR A O 1
ATOM 3891 N N . GLU A 1 470 ? 20.904 -20.854 -40.409 1.00 88.56 470 GLU A N 1
ATOM 3892 C CA . GLU A 1 470 ? 20.417 -19.609 -39.804 1.00 88.56 470 GLU A CA 1
ATOM 3893 C C . GLU A 1 470 ? 18.936 -19.384 -40.112 1.00 88.56 470 GLU A C 1
ATOM 3895 O O . GLU A 1 470 ? 18.173 -19.115 -39.188 1.00 88.56 470 GLU A O 1
ATOM 3900 N N . ASN A 1 471 ? 18.489 -19.646 -41.343 1.00 86.25 471 ASN A N 1
ATOM 3901 C CA . ASN A 1 471 ? 17.069 -19.644 -41.702 1.00 86.25 471 ASN A CA 1
ATOM 3902 C C . ASN A 1 471 ? 16.270 -20.671 -40.877 1.00 86.25 471 ASN A C 1
ATOM 3904 O O . ASN A 1 471 ? 15.191 -20.359 -40.383 1.00 86.25 471 ASN A O 1
ATOM 3908 N N . LYS A 1 472 ? 16.811 -21.874 -40.634 1.00 90.75 472 LYS A N 1
ATOM 3909 C CA . LYS A 1 472 ? 16.163 -22.866 -39.750 1.00 90.75 472 LYS A CA 1
ATOM 3910 C C . LYS A 1 472 ? 16.074 -22.398 -38.293 1.00 90.75 472 LYS A C 1
ATOM 3912 O O . LYS A 1 472 ? 15.051 -22.626 -37.657 1.00 90.75 472 LYS A O 1
ATOM 3917 N N . LYS A 1 473 ? 17.098 -21.713 -37.768 1.00 89.44 473 LYS A N 1
ATOM 3918 C CA . LYS A 1 473 ? 17.044 -21.084 -36.432 1.00 89.44 473 LYS A CA 1
ATOM 3919 C C . LYS A 1 473 ? 16.044 -19.928 -36.376 1.00 89.44 473 LYS A C 1
ATOM 3921 O O . LYS A 1 473 ? 15.366 -19.776 -35.365 1.00 89.44 473 LYS A O 1
ATOM 3926 N N . PHE A 1 474 ? 15.956 -19.126 -37.437 1.00 91.00 474 PHE A N 1
ATOM 3927 C CA . PHE A 1 474 ? 14.999 -18.027 -37.538 1.00 91.00 474 PHE A CA 1
ATOM 3928 C C . PHE A 1 474 ? 13.562 -18.553 -37.527 1.00 91.00 474 PHE A C 1
ATOM 3930 O O . PHE A 1 474 ? 12.771 -18.100 -36.708 1.00 91.00 474 PHE A O 1
ATOM 3937 N N . ASN A 1 475 ? 13.258 -19.565 -38.346 1.00 87.19 475 ASN A N 1
ATOM 3938 C CA . ASN A 1 475 ? 11.933 -20.185 -38.395 1.00 87.19 475 ASN A CA 1
ATOM 3939 C C . ASN A 1 475 ? 11.539 -20.789 -37.039 1.00 87.19 475 ASN A C 1
ATOM 3941 O O . ASN A 1 475 ? 10.482 -20.452 -36.527 1.00 87.19 475 ASN A O 1
ATOM 3945 N N . LEU A 1 476 ? 12.418 -21.565 -36.389 1.00 90.75 476 LEU A N 1
ATOM 3946 C CA . LEU A 1 476 ? 12.138 -22.110 -35.049 1.00 90.75 476 LEU A CA 1
ATOM 3947 C C . LEU A 1 476 ? 11.831 -21.015 -34.011 1.00 90.75 476 LEU A C 1
ATOM 3949 O O . LEU A 1 476 ? 10.954 -21.191 -33.170 1.00 90.75 476 LEU A O 1
ATOM 3953 N N . LYS A 1 477 ? 12.528 -19.874 -34.079 1.00 91.62 477 LYS A N 1
ATOM 3954 C CA . LYS A 1 477 ? 12.269 -18.725 -33.200 1.00 91.62 477 LYS A CA 1
ATOM 3955 C C . LYS A 1 477 ? 10.985 -17.971 -33.573 1.00 91.62 477 LYS A C 1
ATOM 3957 O O . LYS A 1 477 ? 10.354 -17.377 -32.703 1.00 91.62 477 LYS A O 1
ATOM 3962 N N . PHE A 1 478 ? 10.596 -17.984 -34.845 1.00 91.12 478 PHE A N 1
ATOM 3963 C CA . PHE A 1 478 ? 9.330 -17.433 -35.326 1.00 91.12 478 PHE A CA 1
ATOM 3964 C C . PHE A 1 478 ? 8.142 -18.294 -34.865 1.00 91.12 478 PHE A C 1
ATOM 3966 O O . PHE A 1 478 ? 7.176 -17.749 -34.338 1.00 91.12 478 PHE A O 1
ATOM 3973 N N . ASP A 1 479 ? 8.262 -19.623 -34.952 1.00 91.00 479 ASP A N 1
ATOM 3974 C CA . ASP A 1 479 ? 7.278 -20.592 -34.452 1.00 91.00 479 ASP A CA 1
ATOM 3975 C C . ASP A 1 479 ? 7.094 -20.471 -32.923 1.00 91.00 479 ASP A C 1
ATOM 3977 O O . ASP A 1 479 ? 5.970 -20.437 -32.419 1.00 91.00 479 ASP A O 1
ATOM 3981 N N . GLU A 1 480 ? 8.197 -20.338 -32.174 1.00 92.00 480 GLU A N 1
ATOM 3982 C CA . GLU A 1 480 ? 8.194 -20.090 -30.724 1.00 92.00 480 GLU A CA 1
ATOM 3983 C C . GLU A 1 480 ? 7.494 -18.765 -30.366 1.00 92.00 480 GLU A C 1
ATOM 3985 O O . GLU A 1 480 ? 6.688 -18.710 -29.435 1.00 92.00 480 GLU A O 1
ATOM 3990 N N . LEU A 1 481 ? 7.747 -17.699 -31.133 1.00 90.94 481 LEU A N 1
ATOM 3991 C CA . LEU A 1 481 ? 7.130 -16.389 -30.920 1.00 90.94 481 LEU A CA 1
ATOM 3992 C C . LEU A 1 481 ? 5.630 -16.396 -31.269 1.00 90.94 481 LEU A C 1
ATOM 3994 O O . LEU A 1 481 ? 4.842 -15.799 -30.536 1.00 90.94 481 LEU A O 1
ATOM 3998 N N . HIS A 1 482 ? 5.221 -17.134 -32.307 1.00 90.56 482 HIS A N 1
ATOM 3999 C CA . HIS A 1 482 ? 3.810 -17.382 -32.623 1.00 90.56 482 HIS A CA 1
ATOM 4000 C C . HIS A 1 482 ? 3.087 -18.131 -31.498 1.00 90.56 482 HIS A C 1
ATOM 4002 O O . HIS A 1 482 ? 2.028 -17.691 -31.055 1.00 90.56 482 HIS A O 1
ATOM 4008 N N . LYS A 1 483 ? 3.681 -19.209 -30.972 1.00 91.81 483 LYS A N 1
ATOM 4009 C CA . LYS A 1 483 ? 3.107 -19.963 -29.847 1.00 91.81 483 LYS A CA 1
ATOM 4010 C C . LYS A 1 483 ? 2.915 -19.084 -28.605 1.00 91.81 483 LYS A C 1
ATOM 4012 O O . LYS A 1 483 ? 1.868 -19.148 -27.964 1.00 91.81 483 LYS A O 1
ATOM 4017 N N . ASN A 1 484 ? 3.890 -18.229 -28.293 1.00 90.62 484 ASN A N 1
ATOM 4018 C CA . ASN A 1 484 ? 3.783 -17.282 -27.181 1.00 90.62 484 ASN A CA 1
ATOM 4019 C C . ASN A 1 484 ? 2.674 -16.235 -27.421 1.00 90.62 484 ASN A C 1
ATOM 4021 O O . ASN A 1 484 ? 1.973 -15.856 -26.484 1.00 90.62 484 ASN A O 1
ATOM 4025 N N . PHE A 1 485 ? 2.472 -15.790 -28.666 1.00 91.56 485 PHE A N 1
ATOM 4026 C CA . PHE A 1 485 ? 1.376 -14.886 -29.032 1.00 91.56 485 PHE A CA 1
ATOM 4027 C C . PHE A 1 485 ? -0.006 -15.546 -28.878 1.00 91.56 485 PHE A C 1
ATOM 4029 O O . PHE A 1 485 ? -0.921 -14.928 -28.327 1.00 91.56 485 PHE A O 1
ATOM 4036 N N . ASP A 1 486 ? -0.152 -16.809 -29.290 1.00 91.81 486 ASP A N 1
ATOM 4037 C CA . ASP A 1 486 ? -1.390 -17.581 -29.116 1.00 91.81 486 ASP A CA 1
ATOM 4038 C C . ASP A 1 486 ? -1.723 -17.806 -27.630 1.00 91.81 486 ASP A C 1
ATOM 4040 O O . ASP A 1 486 ? -2.888 -17.710 -27.232 1.00 91.81 486 ASP A O 1
ATOM 4044 N N . GLU A 1 487 ? -0.715 -18.057 -26.790 1.00 92.56 487 GLU A N 1
ATOM 4045 C CA . GLU A 1 487 ? -0.878 -18.175 -25.334 1.00 92.56 487 GLU A CA 1
ATOM 4046 C C . GLU A 1 487 ? -1.335 -16.845 -24.708 1.00 92.56 487 GLU A C 1
ATOM 4048 O O . GLU A 1 487 ? -2.346 -16.823 -23.999 1.00 92.56 487 GLU A O 1
ATOM 4053 N N . ILE A 1 488 ? -0.704 -15.719 -25.067 1.00 88.69 488 ILE A N 1
ATOM 4054 C CA . ILE A 1 488 ? -1.125 -14.370 -24.642 1.00 88.69 488 ILE A CA 1
ATOM 4055 C C . ILE A 1 488 ? -2.563 -14.061 -25.094 1.00 88.69 488 ILE A C 1
ATOM 4057 O O . ILE A 1 488 ? -3.349 -13.496 -24.326 1.00 88.69 488 ILE A O 1
ATOM 4061 N N . CYS A 1 489 ? -2.955 -14.453 -26.310 1.00 90.38 489 CYS A N 1
ATOM 4062 C CA . CYS A 1 489 ? -4.324 -14.273 -26.800 1.00 90.38 489 CYS A CA 1
ATOM 4063 C C . CYS A 1 489 ? -5.344 -15.113 -26.013 1.00 90.38 489 CYS A C 1
ATOM 4065 O O . CYS A 1 489 ? -6.440 -14.629 -25.712 1.00 90.38 489 CYS A O 1
ATOM 4067 N N . GLN A 1 490 ? -4.992 -16.342 -25.623 1.00 91.94 490 GLN A N 1
ATOM 4068 C CA . GLN A 1 490 ? -5.844 -17.184 -24.778 1.00 91.94 490 GLN A CA 1
ATOM 4069 C C . GLN A 1 490 ? -5.987 -16.632 -23.354 1.00 91.94 490 GLN A C 1
ATOM 4071 O O . GLN A 1 490 ? -7.093 -16.642 -22.810 1.00 91.94 490 GLN A O 1
ATOM 4076 N N . GLU A 1 491 ? -4.916 -16.118 -22.747 1.00 89.50 491 GLU A N 1
ATOM 4077 C CA . GLU A 1 491 ? -4.992 -15.456 -21.437 1.00 89.50 491 GLU A CA 1
ATOM 4078 C C . GLU A 1 491 ? -5.810 -14.163 -21.505 1.00 89.50 491 GLU A C 1
ATOM 4080 O O . GLU A 1 491 ? -6.716 -13.968 -20.696 1.00 89.50 491 GLU A O 1
ATOM 4085 N N . THR A 1 492 ? -5.598 -13.342 -22.538 1.00 89.81 492 THR A N 1
ATOM 4086 C CA . THR A 1 492 ? -6.379 -12.118 -22.798 1.00 89.81 492 THR A CA 1
ATOM 4087 C C . THR A 1 492 ? -7.873 -12.404 -22.992 1.00 89.81 492 THR A C 1
ATOM 4089 O O . THR A 1 492 ? -8.719 -11.571 -22.659 1.00 89.81 492 THR A O 1
ATOM 4092 N N . LYS A 1 493 ? -8.235 -13.584 -23.511 1.00 92.81 493 LYS A N 1
ATOM 4093 C CA . LYS A 1 493 ? -9.634 -14.020 -23.587 1.00 92.81 493 LYS A CA 1
ATOM 4094 C C . LYS A 1 493 ? -10.185 -14.397 -22.204 1.00 92.81 493 LYS A C 1
ATOM 4096 O O . LYS A 1 493 ? -11.239 -13.891 -21.824 1.00 92.81 493 LYS A O 1
ATOM 4101 N N . LYS A 1 494 ? -9.454 -15.206 -21.426 1.00 93.00 494 LYS A N 1
ATOM 4102 C CA . LYS A 1 494 ? -9.848 -15.621 -20.063 1.00 93.00 494 LYS A CA 1
ATOM 4103 C C . LYS A 1 494 ? -10.031 -14.428 -19.117 1.00 93.00 494 LYS A C 1
ATOM 4105 O O . LYS A 1 494 ? -10.994 -14.400 -18.354 1.00 93.00 494 LYS A O 1
ATOM 4110 N N . THR A 1 495 ? -9.152 -13.425 -19.173 1.00 88.31 495 THR A N 1
ATOM 4111 C CA . THR A 1 495 ? -9.261 -12.218 -18.330 1.00 88.31 495 THR A CA 1
ATOM 4112 C C . THR A 1 495 ? -10.464 -11.351 -18.708 1.00 88.31 495 THR A C 1
ATOM 4114 O O . THR A 1 495 ? -11.157 -10.862 -17.817 1.00 88.31 495 THR A O 1
ATOM 4117 N N . LYS A 1 496 ? -10.791 -11.223 -20.003 1.00 91.25 496 LYS A N 1
ATOM 4118 C CA . LYS A 1 496 ? -12.028 -10.559 -20.461 1.00 91.25 496 LYS A CA 1
ATOM 4119 C C . LYS A 1 496 ? -13.293 -11.290 -20.000 1.00 91.25 496 LYS A C 1
ATOM 4121 O O . LYS A 1 496 ? -14.259 -10.638 -19.607 1.00 91.25 496 LYS A O 1
ATOM 4126 N N . GLU A 1 497 ? -13.291 -12.622 -20.019 1.00 92.38 497 GLU A N 1
ATOM 4127 C CA . GLU A 1 497 ? -14.405 -13.440 -19.519 1.00 92.38 497 GLU A CA 1
ATOM 4128 C C . GLU A 1 497 ? -14.586 -13.271 -17.999 1.00 92.38 497 GLU A C 1
ATOM 4130 O O . GLU A 1 497 ? -15.694 -12.972 -17.551 1.00 92.38 497 GLU A O 1
ATOM 4135 N N . LEU A 1 498 ? -13.499 -13.341 -17.218 1.00 90.06 498 LEU A N 1
ATOM 4136 C CA . LEU A 1 498 ? -13.505 -13.074 -15.772 1.00 90.06 498 LEU A CA 1
ATOM 4137 C C . LEU A 1 498 ? -14.060 -11.680 -15.443 1.00 90.06 498 LEU A C 1
ATOM 4139 O O . LEU A 1 498 ? -15.037 -11.583 -14.696 1.00 90.06 498 LEU A O 1
ATOM 4143 N N . LEU A 1 499 ? -13.521 -10.627 -16.068 1.00 89.38 499 LEU A N 1
ATOM 4144 C CA . LEU A 1 499 ? -13.954 -9.237 -15.874 1.00 89.38 499 LEU A CA 1
ATOM 4145 C C . LEU A 1 499 ? -15.451 -9.040 -16.176 1.00 89.38 499 LEU A C 1
ATOM 4147 O O . LEU A 1 499 ? -16.126 -8.257 -15.508 1.00 89.38 499 LEU A O 1
ATOM 4151 N N . ASN A 1 500 ? -16.001 -9.761 -17.157 1.00 89.31 500 ASN A N 1
ATOM 4152 C CA . ASN A 1 500 ? -17.435 -9.721 -17.449 1.00 89.31 500 ASN A CA 1
ATOM 4153 C C . ASN A 1 500 ? -18.264 -10.383 -16.329 1.00 89.31 500 ASN A C 1
ATOM 4155 O O . ASN A 1 500 ? -19.271 -9.822 -15.894 1.00 89.31 500 ASN A O 1
ATOM 4159 N N . THR A 1 501 ? -17.826 -11.532 -15.794 1.00 91.00 501 THR A N 1
ATOM 4160 C CA . THR A 1 501 ? -18.510 -12.156 -14.641 1.00 91.00 501 THR A CA 1
ATOM 4161 C C . THR A 1 501 ? -18.455 -11.285 -13.384 1.00 91.00 501 THR A C 1
ATOM 4163 O O . THR A 1 501 ? -19.415 -11.254 -12.617 1.00 91.00 501 THR A O 1
ATOM 4166 N N . GLU A 1 502 ? -17.370 -10.537 -13.190 1.00 87.69 502 GLU A N 1
ATOM 4167 C CA . GLU A 1 502 ? -17.188 -9.618 -12.067 1.00 87.69 502 GLU A CA 1
ATOM 4168 C C . GLU A 1 502 ? -18.090 -8.385 -12.184 1.00 87.69 502 GLU A C 1
ATOM 4170 O O . GLU A 1 502 ? -18.843 -8.084 -11.258 1.00 87.69 502 GLU A O 1
ATOM 4175 N N . LYS A 1 503 ? -18.167 -7.764 -13.369 1.00 86.44 503 LYS A N 1
ATOM 4176 C CA . LYS A 1 503 ? -19.154 -6.706 -13.653 1.00 86.44 503 LYS A CA 1
ATOM 4177 C C . LYS A 1 503 ? -20.595 -7.171 -13.402 1.00 86.44 503 LYS A C 1
ATOM 4179 O O . LYS A 1 503 ? -21.389 -6.422 -12.836 1.00 86.44 503 LYS A O 1
ATOM 4184 N N . GLN A 1 504 ? -20.934 -8.418 -13.742 1.00 89.81 504 GLN A N 1
ATOM 4185 C CA . GLN A 1 504 ? -22.252 -8.993 -13.438 1.00 89.81 504 GLN A CA 1
ATOM 4186 C C . GLN A 1 504 ? -22.491 -9.242 -11.938 1.00 89.81 504 GLN A C 1
ATOM 4188 O O . GLN A 1 504 ? -23.638 -9.143 -11.493 1.00 89.81 504 GLN A O 1
ATOM 4193 N N . LYS A 1 505 ? -21.454 -9.556 -11.147 1.00 88.75 505 LYS A N 1
ATOM 4194 C CA . LYS A 1 505 ? -21.556 -9.620 -9.677 1.00 88.75 505 LYS A CA 1
ATOM 4195 C C . LYS A 1 505 ? -21.800 -8.229 -9.099 1.00 88.75 505 LYS A C 1
ATOM 4197 O O . LYS A 1 505 ? -22.771 -8.055 -8.370 1.00 88.75 505 LYS A O 1
ATOM 4202 N N . ASN A 1 506 ? -21.001 -7.237 -9.489 1.00 81.06 506 ASN A N 1
ATOM 4203 C CA . ASN A 1 506 ? -21.093 -5.879 -8.949 1.00 81.06 506 ASN A CA 1
ATOM 4204 C C . ASN A 1 506 ? -22.432 -5.213 -9.310 1.00 81.06 506 ASN A C 1
ATOM 4206 O O . ASN A 1 506 ? -23.039 -4.558 -8.467 1.00 81.06 506 ASN A O 1
ATOM 4210 N N . PHE A 1 507 ? -22.973 -5.470 -10.508 1.00 90.06 507 PHE A N 1
ATOM 4211 C CA . PHE A 1 507 ? -24.326 -5.037 -10.875 1.00 90.06 507 PHE A CA 1
ATOM 4212 C C . PHE A 1 507 ? -25.416 -5.653 -9.977 1.00 90.06 507 PHE A C 1
ATOM 4214 O O . PHE A 1 507 ? -26.342 -4.958 -9.555 1.00 90.06 507 PHE A O 1
ATOM 4221 N N . LYS A 1 508 ? -25.308 -6.948 -9.642 1.00 89.94 508 LYS A N 1
ATOM 4222 C CA . LYS A 1 508 ? -26.233 -7.615 -8.707 1.00 89.94 508 LYS A CA 1
ATOM 4223 C C . LYS A 1 508 ? -26.086 -7.081 -7.280 1.00 89.94 508 LYS A C 1
ATOM 4225 O O . LYS A 1 508 ? -27.103 -6.868 -6.627 1.00 89.94 508 LYS A O 1
ATOM 4230 N N . LEU A 1 509 ? -24.855 -6.838 -6.826 1.00 86.25 509 LEU A N 1
ATOM 4231 C CA . LEU A 1 509 ? -24.556 -6.316 -5.492 1.00 86.25 509 LEU A CA 1
ATOM 4232 C C . LEU A 1 509 ? -25.090 -4.889 -5.312 1.00 86.25 509 LEU A C 1
ATOM 4234 O O . LEU A 1 509 ? -25.820 -4.635 -4.361 1.00 86.25 509 LEU A O 1
ATOM 4238 N N . ASN A 1 510 ? -24.838 -3.988 -6.268 1.00 84.56 510 ASN A N 1
ATOM 4239 C CA . ASN A 1 510 ? -25.400 -2.633 -6.253 1.00 84.56 510 ASN A CA 1
ATOM 4240 C C . ASN A 1 510 ? -26.941 -2.683 -6.270 1.00 84.56 510 ASN A C 1
ATOM 4242 O O . ASN A 1 510 ? -27.590 -2.034 -5.455 1.00 84.56 510 ASN A O 1
ATOM 4246 N N . LYS A 1 511 ? -27.551 -3.541 -7.105 1.00 89.44 511 LYS A N 1
ATOM 4247 C CA . LYS A 1 511 ? -29.014 -3.719 -7.113 1.00 89.44 511 LYS A CA 1
ATOM 4248 C C . LYS A 1 511 ? -29.575 -4.208 -5.767 1.00 89.44 511 LYS A C 1
ATOM 4250 O O . LYS A 1 511 ? -30.674 -3.790 -5.407 1.00 89.44 511 LYS A O 1
ATOM 4255 N N . LEU A 1 512 ? -28.850 -5.059 -5.036 1.00 86.31 512 LEU A N 1
ATOM 4256 C CA . LEU A 1 512 ? -29.218 -5.478 -3.679 1.00 86.31 512 LEU A CA 1
ATOM 4257 C C . LEU A 1 512 ? -29.066 -4.320 -2.681 1.00 86.31 512 LEU A C 1
ATOM 4259 O O . LEU A 1 512 ? -30.006 -4.024 -1.952 1.00 86.31 512 LEU A O 1
ATOM 4263 N N . TYR A 1 513 ? -27.948 -3.592 -2.724 1.00 85.69 513 TYR A N 1
ATOM 4264 C CA . TYR A 1 513 ? -27.706 -2.419 -1.880 1.00 85.69 513 TYR A CA 1
ATOM 4265 C C . TYR A 1 513 ? -28.796 -1.342 -2.034 1.00 85.69 513 TYR A C 1
ATOM 4267 O O . TYR A 1 513 ? -29.312 -0.848 -1.034 1.00 85.69 513 TYR A O 1
ATOM 4275 N N . GLN A 1 514 ? -29.233 -1.022 -3.263 1.00 85.50 514 GLN A N 1
ATOM 4276 C CA . GLN A 1 514 ? -30.354 -0.087 -3.469 1.00 85.50 514 GLN A CA 1
ATOM 4277 C C . GLN A 1 514 ? -31.687 -0.618 -2.910 1.00 85.50 514 GLN A C 1
ATOM 4279 O O . GLN A 1 514 ? -32.550 0.179 -2.534 1.00 85.50 514 GLN A O 1
ATOM 4284 N N . LEU A 1 515 ? -31.873 -1.943 -2.845 1.00 88.12 515 LEU A N 1
ATOM 4285 C CA . LEU A 1 515 ? -33.057 -2.565 -2.251 1.00 88.12 515 LEU A CA 1
ATOM 4286 C C . LEU A 1 515 ? -33.034 -2.410 -0.722 1.00 88.12 515 LEU A C 1
ATOM 4288 O O . LEU A 1 515 ? -33.954 -1.809 -0.169 1.00 88.12 515 LEU A O 1
ATOM 4292 N N . ASN A 1 516 ? -31.943 -2.833 -0.074 1.00 82.75 516 ASN A N 1
ATOM 4293 C CA . ASN A 1 516 ? -31.736 -2.724 1.375 1.00 82.75 516 ASN A CA 1
ATOM 4294 C C . ASN A 1 516 ? -31.816 -1.254 1.832 1.00 82.75 516 ASN A C 1
ATOM 4296 O O . ASN A 1 516 ? -32.493 -0.925 2.804 1.00 82.75 516 ASN A O 1
ATOM 4300 N N . LYS A 1 517 ? -31.207 -0.330 1.075 1.00 88.12 517 LYS A N 1
ATOM 4301 C CA . LYS A 1 517 ? -31.267 1.120 1.322 1.00 88.12 517 LYS A CA 1
ATOM 4302 C C . LYS A 1 517 ? -32.693 1.675 1.242 1.00 88.12 517 LYS A C 1
ATOM 4304 O O . LYS A 1 517 ? -33.047 2.563 2.018 1.00 88.12 517 LYS A O 1
ATOM 4309 N N . LYS A 1 518 ? -33.525 1.169 0.323 1.00 88.69 518 LYS A N 1
ATOM 4310 C CA . LYS A 1 518 ? -34.943 1.547 0.234 1.00 88.69 518 LYS A CA 1
ATOM 4311 C C . LYS A 1 518 ? -35.733 1.008 1.431 1.00 88.69 518 LYS A C 1
ATOM 4313 O O . LYS A 1 518 ? -36.519 1.756 2.004 1.00 88.69 518 LYS A O 1
ATOM 4318 N N . GLU A 1 519 ? -35.511 -0.249 1.804 1.00 89.62 519 GLU A N 1
ATOM 4319 C CA . GLU A 1 519 ? -36.175 -0.911 2.932 1.00 89.62 519 GLU A CA 1
ATOM 4320 C C . GLU A 1 519 ? -35.849 -0.224 4.266 1.00 89.62 519 GLU A C 1
ATOM 4322 O O . GLU A 1 519 ? -36.761 0.174 4.990 1.00 89.62 519 GLU A O 1
ATOM 4327 N N . TYR A 1 520 ? -34.573 0.078 4.517 1.00 86.25 520 TYR A N 1
ATOM 4328 C CA . TYR A 1 520 ? -34.127 0.894 5.650 1.00 86.25 520 TYR A CA 1
ATOM 4329 C C . TYR A 1 520 ? -34.830 2.265 5.707 1.00 86.25 520 TYR A C 1
ATOM 4331 O O . TYR A 1 520 ? -35.322 2.688 6.756 1.00 86.25 520 TYR A O 1
ATOM 4339 N N . LEU A 1 521 ? -34.941 2.966 4.570 1.00 87.44 521 LEU A N 1
ATOM 4340 C CA . LEU A 1 521 ? -35.657 4.248 4.477 1.00 87.44 521 LEU A CA 1
ATOM 4341 C C . LEU A 1 521 ? -37.178 4.122 4.675 1.00 87.44 521 LEU A C 1
ATOM 4343 O O . LEU A 1 521 ? -37.840 5.128 4.947 1.00 87.44 521 LEU A O 1
ATOM 4347 N N . GLU A 1 522 ? -37.748 2.928 4.523 1.00 90.31 522 GLU A N 1
ATOM 4348 C CA . GLU A 1 522 ? -39.160 2.642 4.773 1.00 90.31 522 GLU A CA 1
ATOM 4349 C C . GLU A 1 522 ? -39.395 2.279 6.248 1.00 90.31 522 GLU A C 1
ATOM 4351 O O . GLU A 1 522 ? -40.268 2.874 6.884 1.00 90.31 522 GLU A O 1
ATOM 4356 N N . LEU A 1 523 ? -38.537 1.444 6.843 1.00 86.12 523 LEU A N 1
ATOM 4357 C CA . LEU A 1 523 ? -38.509 1.165 8.284 1.00 86.12 523 LEU A CA 1
ATOM 4358 C C . LEU A 1 523 ? -38.308 2.447 9.110 1.00 86.12 523 LEU A C 1
ATOM 4360 O O . LEU A 1 523 ? -39.051 2.695 10.055 1.00 86.12 523 LEU A O 1
ATOM 4364 N N . LYS A 1 524 ? -37.411 3.347 8.693 1.00 85.06 524 LYS A N 1
ATOM 4365 C CA . LYS A 1 524 ? -37.178 4.647 9.356 1.00 85.06 524 LYS A CA 1
ATOM 4366 C C . LYS A 1 524 ? -38.384 5.601 9.302 1.00 85.06 524 LYS A C 1
ATOM 4368 O O . LYS A 1 524 ? -38.563 6.451 10.180 1.00 85.06 524 LYS A O 1
ATOM 4373 N N . LYS A 1 525 ? -39.267 5.452 8.305 1.00 90.44 525 LYS A N 1
ATOM 4374 C CA . LYS A 1 525 ? -40.571 6.148 8.261 1.00 90.44 525 LYS A CA 1
ATOM 4375 C C . LYS A 1 525 ? -41.584 5.517 9.218 1.00 90.44 525 LYS A C 1
ATOM 4377 O O . LYS A 1 525 ? -42.378 6.240 9.815 1.00 90.44 525 LYS A O 1
ATOM 4382 N N . GLN A 1 526 ? -41.546 4.196 9.398 1.00 87.44 526 GLN A N 1
ATOM 4383 C CA . GLN A 1 526 ? -42.374 3.504 10.390 1.00 87.44 526 GLN A CA 1
ATOM 4384 C C . GLN A 1 526 ? -41.933 3.862 11.817 1.00 87.44 526 GLN A C 1
ATOM 4386 O O . GLN A 1 526 ? -42.770 4.251 12.625 1.00 87.44 526 GLN A O 1
ATOM 4391 N N . GLU A 1 527 ? -40.628 3.850 12.099 1.00 88.25 527 GLU A N 1
ATOM 4392 C CA . GLU A 1 527 ? -40.015 4.261 13.371 1.00 88.25 527 GLU A CA 1
ATOM 4393 C C . GLU A 1 527 ? -40.456 5.679 13.778 1.00 88.25 527 GLU A C 1
ATOM 4395 O O . GLU A 1 527 ? -40.968 5.905 14.877 1.00 88.25 527 GLU A O 1
ATOM 4400 N N . THR A 1 528 ? -40.325 6.645 12.864 1.00 89.31 528 THR A N 1
ATOM 4401 C CA . THR A 1 528 ? -40.729 8.038 13.115 1.00 89.31 528 THR A CA 1
ATOM 4402 C C . THR A 1 528 ? -42.245 8.199 13.263 1.00 89.31 528 THR A C 1
ATOM 4404 O O . THR A 1 528 ? -42.687 8.962 14.124 1.00 89.31 528 THR A O 1
ATOM 4407 N N . PHE A 1 529 ? -43.063 7.444 12.519 1.00 90.00 529 PHE A N 1
ATOM 4408 C CA . PHE A 1 529 ? -44.518 7.411 12.714 1.00 90.00 529 PHE A CA 1
ATOM 4409 C C . PHE A 1 529 ? -44.918 6.823 14.079 1.00 90.00 529 PHE A C 1
ATOM 4411 O O . PHE A 1 529 ? -45.770 7.392 14.767 1.00 90.00 529 PHE A O 1
ATOM 4418 N N . VAL A 1 530 ? -44.281 5.726 14.501 1.00 86.88 530 VAL A N 1
ATOM 4419 C CA . VAL A 1 530 ? -44.492 5.096 15.813 1.00 86.88 530 VAL A CA 1
ATOM 4420 C C . VAL A 1 530 ? -44.120 6.067 16.932 1.00 86.88 530 VAL A C 1
ATOM 4422 O O . VAL A 1 530 ? -44.937 6.289 17.824 1.00 86.88 530 VAL A O 1
ATOM 4425 N N . LYS A 1 531 ? -42.969 6.746 16.845 1.00 84.88 531 LYS A N 1
ATOM 4426 C CA . LYS A 1 531 ? -42.536 7.756 17.829 1.00 84.88 531 LYS A CA 1
ATOM 4427 C C . LYS A 1 531 ? -43.480 8.961 17.905 1.00 84.88 531 LYS A C 1
ATOM 4429 O O . LYS A 1 531 ? -43.812 9.409 19.004 1.00 84.88 531 LYS A O 1
ATOM 4434 N N . LEU A 1 532 ? -43.997 9.440 16.768 1.00 89.00 532 LEU A N 1
ATOM 4435 C CA . LEU A 1 532 ? -45.044 10.472 16.739 1.00 89.00 532 LEU A CA 1
ATOM 4436 C C . LEU A 1 532 ? -46.345 9.993 17.402 1.00 89.00 532 LEU A C 1
ATOM 4438 O O . LEU A 1 532 ? -46.944 10.739 18.177 1.00 89.00 532 LEU A O 1
ATOM 4442 N N . LYS A 1 533 ? -46.766 8.743 17.166 1.00 84.38 533 LYS A N 1
ATOM 4443 C CA . LYS A 1 533 ? -47.927 8.149 17.848 1.00 84.38 53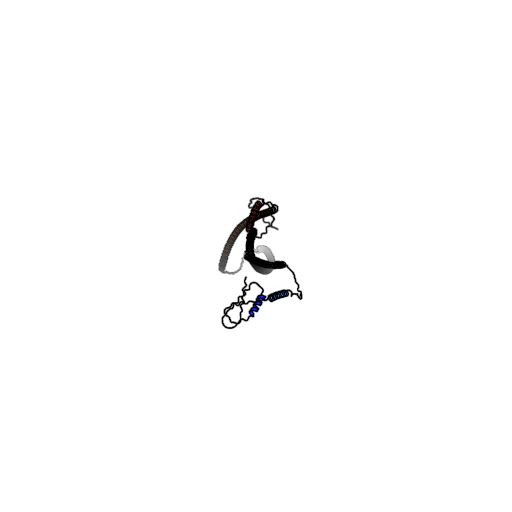3 LYS A CA 1
ATOM 4444 C C . LYS A 1 533 ? -47.709 8.008 19.352 1.00 84.38 533 LYS A C 1
ATOM 4446 O O . LYS A 1 533 ? -48.604 8.346 20.122 1.00 84.38 533 LYS A O 1
ATOM 4451 N N . LEU A 1 534 ? -46.528 7.568 19.771 1.00 81.50 534 LEU A N 1
ATOM 4452 C CA . LEU A 1 534 ? -46.144 7.426 21.174 1.00 81.50 534 LEU A CA 1
ATOM 4453 C C . LEU A 1 534 ? -46.173 8.764 21.920 1.00 81.50 534 LEU A C 1
ATOM 4455 O O . LEU A 1 534 ? -46.615 8.811 23.064 1.00 81.50 534 LEU A O 1
ATOM 4459 N N . ASN A 1 535 ? -45.755 9.854 21.275 1.00 80.88 535 ASN A N 1
ATOM 4460 C CA . ASN A 1 535 ? -45.834 11.191 21.864 1.00 80.88 535 ASN A CA 1
ATOM 4461 C C . ASN A 1 535 ? -47.278 11.710 21.924 1.00 80.88 535 ASN A C 1
ATOM 4463 O O . ASN A 1 535 ? -47.704 12.127 22.999 1.00 80.88 535 ASN A O 1
ATOM 4467 N N . GLN A 1 536 ? -48.077 11.539 20.861 1.00 80.56 536 GLN A N 1
ATOM 4468 C CA . GLN A 1 536 ? -49.520 11.834 20.899 1.00 80.56 536 GLN A CA 1
ATOM 4469 C C . GLN A 1 536 ? -50.236 11.084 22.037 1.00 80.56 536 GLN A C 1
ATOM 4471 O O . GLN A 1 536 ? -51.111 11.647 22.693 1.00 80.56 536 GLN A O 1
ATOM 4476 N N . TYR A 1 537 ? -49.872 9.823 22.300 1.00 75.19 537 TYR A N 1
ATOM 4477 C CA . TYR A 1 537 ? -50.456 9.044 23.397 1.00 75.19 537 TYR A CA 1
ATOM 4478 C C . TYR A 1 537 ? -50.023 9.509 24.792 1.00 75.19 537 TYR A C 1
ATOM 4480 O O . TYR A 1 537 ? -50.812 9.343 25.719 1.00 75.19 537 TYR A O 1
ATOM 4488 N N . LYS A 1 538 ? -48.828 10.098 24.949 1.00 75.94 538 LYS A N 1
ATOM 4489 C CA . LYS A 1 538 ? -48.375 10.713 26.212 1.00 75.94 538 LYS A CA 1
ATOM 4490 C C . LYS A 1 538 ? -49.112 12.028 26.471 1.00 75.94 538 LYS A C 1
ATOM 4492 O O . LYS A 1 538 ? -49.707 12.181 27.528 1.00 75.94 538 LYS A O 1
ATOM 4497 N N . GLU A 1 539 ? -49.170 12.912 25.473 1.00 75.69 539 GLU A N 1
ATOM 4498 C CA . GLU A 1 539 ? -49.889 14.196 25.546 1.00 75.69 539 GLU A CA 1
ATOM 4499 C C . GLU A 1 539 ? -51.374 13.991 25.909 1.00 75.69 539 GLU A C 1
ATOM 4501 O O . GLU A 1 539 ? -51.892 14.615 26.830 1.00 75.69 539 GLU A O 1
ATOM 4506 N N . ASN A 1 540 ? -52.047 13.025 25.271 1.00 66.75 540 ASN A N 1
ATOM 4507 C CA . ASN A 1 540 ? -53.441 12.675 25.588 1.00 66.75 540 ASN A CA 1
ATOM 4508 C C . ASN A 1 540 ? -53.627 11.958 26.945 1.00 66.75 540 ASN A C 1
ATOM 4510 O O . ASN A 1 540 ? -54.769 11.698 27.336 1.00 66.75 540 ASN A O 1
ATOM 4514 N N . PHE A 1 541 ? -52.548 11.593 27.644 1.00 62.44 541 PHE A N 1
ATOM 4515 C CA . PHE A 1 541 ? -52.602 10.944 28.957 1.00 62.44 541 PHE A CA 1
ATOM 4516 C C . PHE A 1 541 ? -52.630 11.959 30.105 1.00 62.44 541 PHE A C 1
ATOM 4518 O O . PHE A 1 541 ? -53.351 11.741 31.078 1.00 62.44 541 PHE A O 1
ATOM 4525 N N . ASP A 1 542 ? -51.899 13.070 29.971 1.00 57.56 542 ASP A N 1
ATOM 4526 C CA . ASP A 1 542 ? -51.822 14.120 30.995 1.00 57.56 542 ASP A CA 1
ATOM 4527 C C . ASP A 1 542 ? -53.133 14.932 31.101 1.00 57.56 542 ASP A C 1
ATOM 4529 O O . ASP A 1 542 ? -53.540 15.316 32.198 1.00 57.56 542 ASP A O 1
ATOM 4533 N N . ASP A 1 543 ? -53.855 15.119 29.987 1.00 55.03 543 ASP A N 1
ATOM 4534 C CA . ASP A 1 543 ? -55.102 15.905 29.935 1.00 55.03 543 ASP A CA 1
ATOM 4535 C C . ASP A 1 543 ? -56.366 15.166 30.438 1.00 55.03 543 ASP A C 1
ATOM 4537 O O . ASP A 1 543 ? -57.388 15.800 30.719 1.00 55.03 543 ASP A O 1
ATOM 4541 N N . ASN A 1 544 ? -56.371 13.825 30.521 1.00 53.97 544 ASN A N 1
ATOM 4542 C CA . ASN A 1 544 ? -57.623 13.046 30.520 1.00 53.97 544 ASN A CA 1
ATOM 4543 C C . ASN A 1 544 ? -57.848 12.172 31.771 1.00 53.97 544 ASN A C 1
ATOM 4545 O O . ASN A 1 544 ? -57.745 10.944 31.756 1.00 53.97 544 ASN A O 1
ATOM 4549 N N . ASN A 1 545 ? -58.234 12.825 32.869 1.00 53.03 545 ASN A N 1
ATOM 4550 C CA . ASN A 1 545 ? -58.364 12.256 34.219 1.00 53.03 545 ASN A CA 1
ATOM 4551 C C . ASN A 1 545 ? -59.610 11.344 34.433 1.00 53.03 545 ASN A C 1
ATOM 4553 O O . ASN A 1 545 ? -60.300 11.433 35.449 1.00 53.03 545 ASN A O 1
ATOM 4557 N N . ASN A 1 546 ? -59.949 10.483 33.461 1.00 53.62 546 ASN A N 1
ATOM 4558 C CA . ASN A 1 546 ? -61.171 9.662 33.439 1.00 53.62 546 ASN A CA 1
ATOM 4559 C C . ASN A 1 546 ? -60.885 8.144 33.415 1.00 53.62 546 ASN A C 1
ATOM 4561 O O . ASN A 1 546 ? -60.594 7.548 32.376 1.00 53.62 546 ASN A O 1
ATOM 4565 N N . ASN A 1 547 ? -61.070 7.491 34.570 1.00 55.28 547 ASN A N 1
ATOM 4566 C CA . ASN A 1 547 ? -60.669 6.100 34.866 1.00 55.28 547 ASN A CA 1
ATOM 4567 C C . ASN A 1 547 ? -61.137 4.993 33.893 1.00 55.28 547 ASN A C 1
ATOM 4569 O O . ASN A 1 547 ? -60.546 3.913 33.875 1.00 55.28 547 ASN A O 1
ATOM 4573 N N . ILE A 1 548 ? -62.184 5.213 33.094 1.00 53.47 548 ILE A N 1
ATOM 4574 C CA . ILE A 1 548 ? -62.692 4.201 32.148 1.00 53.47 548 ILE A CA 1
ATOM 4575 C C . ILE A 1 548 ? -61.872 4.183 30.844 1.00 53.47 548 ILE A C 1
ATOM 4577 O O . ILE A 1 548 ? -61.729 3.126 30.228 1.00 53.47 548 ILE A O 1
ATOM 4581 N N . LEU A 1 549 ? -61.270 5.312 30.446 1.00 51.22 549 LEU A N 1
ATOM 4582 C CA . LEU A 1 549 ? -60.482 5.401 29.212 1.00 51.22 549 LEU A CA 1
ATOM 4583 C C . LEU A 1 549 ? -59.091 4.758 29.361 1.00 51.22 549 LEU A C 1
ATOM 4585 O O . LEU A 1 549 ? -58.614 4.112 28.424 1.00 51.22 549 LEU A O 1
ATOM 4589 N N . LEU A 1 550 ? -58.488 4.840 30.557 1.00 53.84 550 LEU A N 1
ATOM 4590 C CA . LEU A 1 550 ? -57.151 4.298 30.842 1.00 53.84 550 LEU A CA 1
ATOM 4591 C C . LEU A 1 550 ? -57.004 2.815 30.463 1.00 53.84 550 LEU A C 1
ATOM 4593 O O . LEU A 1 550 ? -55.967 2.428 29.937 1.00 53.84 550 LEU A O 1
ATOM 4597 N N . LYS A 1 551 ? -58.027 1.970 30.664 1.00 54.84 551 LYS A N 1
ATOM 4598 C CA . LYS A 1 551 ? -57.922 0.539 30.313 1.00 54.84 551 LYS A CA 1
ATOM 4599 C C . LYS A 1 551 ? -57.839 0.271 28.806 1.00 54.84 551 LYS A C 1
ATOM 4601 O O . LYS A 1 551 ? -57.203 -0.704 28.425 1.00 54.84 551 LYS A O 1
ATOM 4606 N N . LYS A 1 552 ? -58.435 1.113 27.951 1.00 55.41 552 LYS A N 1
ATOM 4607 C CA . LYS A 1 552 ? -58.231 1.013 26.494 1.00 55.41 552 LYS A CA 1
ATOM 4608 C C . LYS A 1 552 ? -56.886 1.610 26.084 1.00 55.41 552 LYS A C 1
ATOM 4610 O O . LYS A 1 552 ? -56.161 0.979 25.323 1.00 55.41 552 LYS A O 1
ATOM 4615 N N . ASN A 1 553 ? -56.523 2.769 26.634 1.00 57.38 553 ASN A N 1
ATOM 4616 C CA . ASN A 1 553 ? -55.259 3.423 26.294 1.00 57.38 553 ASN A CA 1
ATOM 4617 C C . ASN A 1 553 ? -54.035 2.590 26.718 1.00 57.38 553 ASN A C 1
ATOM 4619 O O . ASN A 1 553 ? -53.079 2.517 25.955 1.00 57.38 553 ASN A O 1
ATOM 4623 N N . ASN A 1 554 ? -54.081 1.892 27.860 1.00 60.50 554 ASN A N 1
ATOM 4624 C CA . ASN A 1 554 ? -52.993 1.013 28.309 1.00 60.50 554 ASN A CA 1
ATOM 4625 C C . ASN A 1 554 ? -52.740 -0.165 27.354 1.00 60.50 554 ASN A C 1
ATOM 4627 O O . ASN A 1 554 ? -51.583 -0.494 27.102 1.00 60.50 554 ASN A O 1
ATOM 4631 N N . ASN A 1 555 ? -53.793 -0.784 26.806 1.00 65.12 555 ASN A N 1
ATOM 4632 C CA . ASN A 1 555 ? -53.633 -1.863 25.827 1.00 65.12 555 ASN A CA 1
ATOM 4633 C C . ASN A 1 555 ? -53.010 -1.329 24.528 1.00 65.12 555 ASN A C 1
ATOM 4635 O O . ASN A 1 555 ? -52.022 -1.885 24.057 1.00 65.12 555 ASN A O 1
ATOM 4639 N N . ASN A 1 556 ? -53.525 -0.211 24.004 1.00 68.88 556 ASN A N 1
ATOM 4640 C CA . ASN A 1 556 ? -52.980 0.418 22.798 1.00 68.88 556 ASN A CA 1
ATOM 4641 C C . ASN A 1 556 ? -51.511 0.844 22.984 1.00 68.88 556 ASN A C 1
ATOM 4643 O O . ASN A 1 556 ? -50.697 0.653 22.088 1.00 68.88 556 ASN A O 1
ATOM 4647 N N . PHE A 1 557 ? -51.153 1.393 24.149 1.00 71.56 557 PHE A N 1
ATOM 4648 C CA . PHE A 1 557 ? -49.776 1.771 24.482 1.00 71.56 557 PHE A CA 1
ATOM 4649 C C . PHE A 1 557 ? -48.840 0.552 24.516 1.00 71.56 557 PHE A C 1
ATOM 4651 O O . PHE A 1 557 ? -47.727 0.615 24.001 1.00 71.56 557 PHE A O 1
ATOM 4658 N N . PHE A 1 558 ? -49.301 -0.581 25.056 1.00 74.50 558 PHE A N 1
ATOM 4659 C CA . PHE A 1 558 ? -48.530 -1.826 25.064 1.00 74.50 558 PHE A CA 1
ATOM 4660 C C . PHE A 1 558 ? -48.314 -2.392 23.650 1.00 74.50 558 PHE A C 1
ATOM 4662 O O . PHE A 1 558 ? -47.206 -2.818 23.325 1.00 74.50 558 PHE A O 1
ATOM 4669 N N . GLU A 1 559 ? -49.333 -2.350 22.785 1.00 76.62 559 GLU A N 1
ATOM 4670 C CA . GLU A 1 559 ? -49.199 -2.752 21.377 1.00 76.62 559 GLU A CA 1
ATOM 4671 C C . GLU A 1 559 ? -48.258 -1.822 20.592 1.00 76.62 559 GLU A C 1
ATOM 4673 O O . GLU A 1 559 ? -47.439 -2.306 19.814 1.00 76.62 559 GLU A O 1
ATOM 4678 N N . ILE A 1 560 ? -48.302 -0.507 20.835 1.00 74.75 560 ILE A N 1
ATOM 4679 C CA . ILE A 1 560 ? -47.419 0.467 20.172 1.00 74.75 560 ILE A CA 1
ATOM 4680 C C . ILE A 1 560 ? -45.959 0.302 20.613 1.00 74.75 560 ILE A C 1
ATOM 4682 O O . ILE A 1 560 ? -45.080 0.316 19.757 1.00 74.75 560 ILE A O 1
ATOM 4686 N N . ASN A 1 561 ? -45.683 0.070 21.900 1.00 72.94 561 ASN A N 1
ATOM 4687 C CA . ASN A 1 561 ? -44.316 -0.205 22.363 1.00 72.94 561 ASN A CA 1
ATOM 4688 C C . ASN A 1 561 ? -43.761 -1.500 21.747 1.00 72.94 561 ASN A C 1
ATOM 4690 O O . ASN A 1 561 ? -42.595 -1.557 21.371 1.00 72.94 561 ASN A O 1
ATOM 4694 N N . LYS A 1 562 ? -44.606 -2.528 21.589 1.00 82.81 562 LYS A N 1
ATOM 4695 C CA . LYS A 1 562 ? -44.221 -3.783 20.929 1.00 82.81 562 LYS A CA 1
ATOM 4696 C C . LYS A 1 562 ? -43.961 -3.602 19.426 1.00 82.81 562 LYS A C 1
ATOM 4698 O O . LYS A 1 562 ? -43.127 -4.304 18.861 1.00 82.81 562 LYS A O 1
ATOM 4703 N N . LEU A 1 563 ? -44.651 -2.661 18.777 1.00 78.94 563 LEU A N 1
ATOM 4704 C CA . LEU A 1 563 ? -44.349 -2.249 17.404 1.00 78.94 563 LEU A CA 1
ATOM 4705 C C . LEU A 1 563 ? -43.052 -1.429 17.324 1.00 78.94 563 LEU A C 1
ATOM 4707 O O . LEU A 1 563 ? -42.292 -1.636 16.387 1.00 78.94 563 LEU A O 1
ATOM 4711 N N . GLU A 1 564 ? -42.756 -0.560 18.298 1.00 79.62 564 GLU A N 1
ATOM 4712 C CA . GLU A 1 564 ? -41.470 0.157 18.371 1.00 79.62 564 GLU A CA 1
ATOM 4713 C C . GLU A 1 564 ? -40.296 -0.827 18.504 1.00 79.62 564 GLU A C 1
ATOM 4715 O O . GLU A 1 564 ? -39.349 -0.759 17.726 1.00 79.62 564 GLU A O 1
ATOM 4720 N N . GLU A 1 565 ? -40.396 -1.794 19.419 1.00 82.69 565 GLU A N 1
ATOM 4721 C CA . GLU A 1 565 ? -39.415 -2.874 19.602 1.00 82.69 565 GLU A CA 1
ATOM 4722 C C . GLU A 1 565 ? -39.248 -3.719 18.323 1.00 82.69 565 GLU A C 1
ATOM 4724 O O . GLU A 1 565 ? -38.129 -3.949 17.871 1.00 82.69 565 GLU A O 1
ATOM 4729 N N . SER A 1 566 ? -40.351 -4.102 17.667 1.00 86.50 566 SER A N 1
ATOM 4730 C CA . SER A 1 566 ? -40.304 -4.869 16.412 1.00 86.50 566 SER A CA 1
ATOM 4731 C C . SER A 1 566 ? -39.685 -4.096 15.242 1.00 86.50 566 SER A C 1
ATOM 4733 O O . SER A 1 566 ? -38.969 -4.698 14.446 1.00 86.50 566 SER A O 1
ATOM 4735 N N . VAL A 1 567 ? -39.965 -2.794 15.111 1.00 81.25 567 VAL A N 1
ATOM 4736 C CA . VAL A 1 567 ? -39.414 -1.956 14.033 1.00 81.25 567 VAL A CA 1
ATOM 4737 C C . VAL A 1 567 ? -37.935 -1.667 14.276 1.00 81.25 567 VAL A C 1
ATOM 4739 O O . VAL A 1 567 ? -37.161 -1.727 13.327 1.00 81.25 567 VAL A O 1
ATOM 4742 N N . ASN A 1 568 ? -37.523 -1.413 15.523 1.00 76.44 568 ASN A N 1
ATOM 4743 C CA . ASN A 1 568 ? -36.116 -1.186 15.863 1.00 76.44 568 ASN A CA 1
ATOM 4744 C C . ASN A 1 568 ? -35.253 -2.415 15.538 1.00 76.44 568 ASN A C 1
ATOM 4746 O O . ASN A 1 568 ? -34.224 -2.261 14.889 1.00 76.44 568 ASN A O 1
ATOM 4750 N N . ASN A 1 569 ? -35.704 -3.625 15.892 1.00 82.69 569 ASN A N 1
ATOM 4751 C CA . ASN A 1 569 ? -34.971 -4.860 15.587 1.00 82.69 569 ASN A CA 1
ATOM 4752 C C . ASN A 1 569 ? -34.803 -5.074 14.068 1.00 82.69 569 ASN A C 1
ATOM 4754 O O . ASN A 1 569 ? -33.739 -5.480 13.615 1.00 82.69 569 ASN A O 1
ATOM 4758 N N . GLN A 1 570 ? -35.825 -4.752 13.263 1.00 81.62 570 GLN A N 1
ATOM 4759 C CA . GLN A 1 570 ? -35.731 -4.801 11.795 1.00 81.62 570 GLN A CA 1
ATOM 4760 C C . GLN A 1 570 ? -34.817 -3.702 11.225 1.00 81.62 570 GLN A C 1
ATOM 4762 O O . GLN A 1 570 ? -34.161 -3.898 10.204 1.00 81.62 570 GLN A O 1
ATOM 4767 N N . LEU A 1 571 ? -34.754 -2.540 11.880 1.00 78.81 571 LEU A N 1
ATOM 4768 C CA . LEU A 1 571 ? -33.828 -1.453 11.551 1.00 78.81 571 LEU A CA 1
ATOM 4769 C C . LEU A 1 571 ? -32.368 -1.849 11.822 1.00 78.81 571 LEU A C 1
ATOM 4771 O O . LEU A 1 571 ? -31.485 -1.471 11.059 1.00 78.81 571 LEU A O 1
ATOM 4775 N N . GLU A 1 572 ? -32.130 -2.615 12.884 1.00 78.31 572 GLU A N 1
ATOM 4776 C CA . G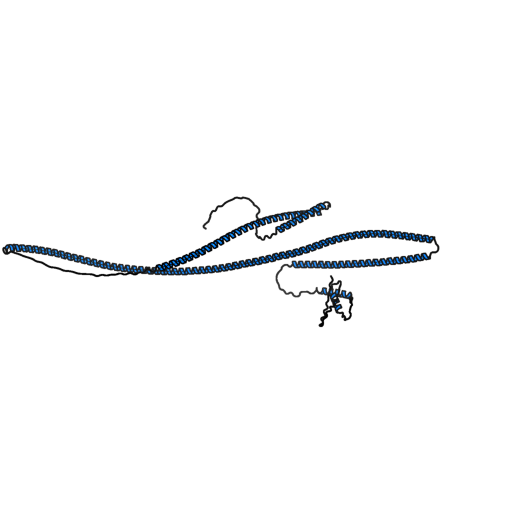LU A 1 572 ? -30.820 -3.141 13.280 1.00 78.31 572 GLU A CA 1
ATOM 4777 C C . GLU A 1 572 ? -30.370 -4.270 12.332 1.00 78.31 572 GLU A C 1
ATOM 4779 O O . GLU A 1 572 ? -29.293 -4.182 11.746 1.00 78.31 572 GLU A O 1
ATOM 4784 N N . GLU A 1 573 ? -31.247 -5.239 12.040 1.00 78.81 573 GLU A N 1
ATOM 4785 C CA . GLU A 1 573 ? -31.006 -6.307 11.053 1.00 78.81 573 GLU A CA 1
ATOM 4786 C C . GLU A 1 573 ? -30.761 -5.751 9.633 1.00 78.81 573 GLU A C 1
ATOM 4788 O O . GLU A 1 573 ? -29.896 -6.244 8.907 1.00 78.81 573 GLU A O 1
ATOM 4793 N N . THR A 1 574 ? -31.462 -4.687 9.219 1.00 75.44 574 THR A N 1
ATOM 4794 C CA . THR A 1 574 ? -31.217 -4.049 7.907 1.00 75.44 574 THR A CA 1
ATOM 4795 C C . THR A 1 574 ? -29.974 -3.156 7.871 1.00 75.44 574 THR A C 1
ATOM 4797 O O . THR A 1 574 ? -29.421 -2.974 6.788 1.00 75.44 574 THR A O 1
ATOM 4800 N N . LEU A 1 575 ? -29.494 -2.646 9.013 1.00 73.25 575 LEU A N 1
ATOM 4801 C CA . LEU A 1 575 ? -28.195 -1.963 9.116 1.00 73.25 575 LEU A CA 1
ATOM 4802 C C . LEU A 1 575 ? -27.027 -2.952 9.038 1.00 73.25 575 LEU A C 1
ATOM 4804 O O . LEU A 1 575 ? -26.092 -2.721 8.277 1.00 73.25 575 LEU A O 1
ATOM 4808 N N . GLU A 1 576 ? -27.106 -4.085 9.738 1.00 75.19 576 GLU A N 1
ATOM 4809 C CA . GLU A 1 576 ? -26.083 -5.141 9.677 1.00 75.19 576 GLU A CA 1
ATOM 4810 C C . GLU A 1 576 ? -25.956 -5.732 8.252 1.00 75.19 576 GLU A C 1
ATOM 4812 O O . GLU A 1 576 ? -24.869 -6.086 7.804 1.00 75.19 576 GLU A O 1
ATOM 4817 N N . ASN A 1 577 ? -27.050 -5.727 7.477 1.00 72.06 577 ASN A N 1
ATOM 4818 C CA . ASN A 1 577 ? -27.070 -6.064 6.044 1.00 72.06 577 ASN A CA 1
ATOM 4819 C C . ASN A 1 577 ? -26.692 -4.898 5.092 1.00 72.06 577 ASN A C 1
ATOM 4821 O O . ASN A 1 577 ? -26.794 -5.048 3.867 1.00 72.06 577 ASN A O 1
ATOM 4825 N N . LEU A 1 578 ? -26.288 -3.736 5.616 1.00 66.88 578 LEU A N 1
ATOM 4826 C CA . LEU A 1 578 ? -25.765 -2.587 4.859 1.00 66.88 578 LEU A CA 1
ATOM 4827 C C . LEU A 1 578 ? -24.277 -2.318 5.147 1.00 66.88 578 LEU A C 1
ATOM 4829 O O . LEU A 1 578 ? -23.584 -1.876 4.233 1.00 66.88 578 LEU A O 1
ATOM 4833 N N . ASP A 1 579 ? -23.777 -2.654 6.340 1.00 58.66 579 ASP A N 1
ATOM 4834 C CA . ASP A 1 579 ? -22.369 -2.512 6.770 1.00 58.66 579 ASP A CA 1
ATOM 4835 C C . ASP A 1 579 ? -21.417 -3.591 6.185 1.00 58.66 579 ASP A C 1
ATOM 4837 O O . ASP A 1 579 ? -20.397 -3.947 6.775 1.00 58.66 579 ASP A O 1
ATOM 4841 N N . TYR A 1 580 ? -21.713 -4.115 4.990 1.00 47.69 580 TYR A N 1
ATOM 4842 C CA . TYR A 1 580 ? -20.758 -4.933 4.235 1.00 47.69 580 TYR A CA 1
ATOM 4843 C C . TYR A 1 580 ? -19.704 -4.027 3.582 1.00 47.69 580 TYR A C 1
ATOM 4845 O O . TYR A 1 580 ? -20.017 -3.328 2.616 1.00 47.69 580 TYR A O 1
ATOM 4853 N N . ASP A 1 581 ? -18.472 -4.069 4.109 1.00 46.00 581 ASP A N 1
ATOM 4854 C CA . ASP A 1 581 ? -17.319 -3.244 3.708 1.00 46.00 581 ASP A CA 1
ATOM 4855 C C . ASP A 1 581 ? -17.228 -3.050 2.176 1.00 46.00 581 ASP A C 1
ATOM 4857 O O . ASP A 1 581 ? -16.970 -3.987 1.413 1.00 46.00 581 ASP A O 1
ATOM 4861 N N . TYR A 1 582 ? -17.449 -1.811 1.722 1.00 41.94 582 TYR A N 1
ATOM 4862 C CA . TYR A 1 582 ? -17.396 -1.413 0.313 1.00 41.94 582 TYR A CA 1
ATOM 4863 C C . TYR A 1 582 ? -16.208 -0.463 0.103 1.00 41.94 582 TYR A C 1
ATOM 4865 O O . TYR A 1 582 ? -16.383 0.747 -0.030 1.00 41.94 582 TYR A O 1
ATOM 4873 N N . ASP A 1 583 ? -14.994 -1.025 0.078 1.00 42.88 583 ASP A N 1
ATOM 4874 C CA . ASP A 1 583 ? -13.704 -0.324 -0.099 1.00 42.88 583 ASP A CA 1
ATOM 4875 C C . ASP A 1 583 ? -13.496 0.238 -1.532 1.00 42.88 583 ASP A C 1
ATOM 4877 O O . ASP A 1 583 ? -12.426 0.118 -2.131 1.00 42.88 583 ASP A O 1
ATOM 4881 N N . GLY A 1 584 ? -14.543 0.811 -2.128 1.00 40.34 584 GLY A N 1
ATOM 4882 C CA . GLY A 1 584 ? -14.548 1.380 -3.474 1.00 40.34 584 GLY A CA 1
ATOM 4883 C C . GLY A 1 584 ? -14.756 2.890 -3.459 1.00 40.34 584 GLY A C 1
ATOM 4884 O O . GLY A 1 584 ? -15.894 3.348 -3.572 1.00 40.34 584 GLY A O 1
ATOM 4885 N N . GLU A 1 585 ? -13.665 3.657 -3.373 1.00 45.94 585 GLU A N 1
ATOM 4886 C CA . GLU A 1 585 ? -13.675 5.083 -3.720 1.00 45.94 585 GLU A CA 1
ATOM 4887 C C . GLU A 1 585 ? -13.876 5.250 -5.237 1.00 45.94 585 GLU A C 1
ATOM 4889 O O . GLU A 1 585 ? -12.955 5.040 -6.022 1.00 45.94 585 GLU A O 1
ATOM 4894 N N . ASP A 1 586 ? -15.081 5.656 -5.641 1.00 40.66 586 ASP A N 1
ATOM 4895 C CA . ASP A 1 586 ? -15.388 6.196 -6.971 1.00 40.66 586 ASP A CA 1
ATOM 4896 C C . ASP A 1 586 ? -16.384 7.360 -6.791 1.00 40.66 586 ASP A C 1
ATOM 4898 O O . ASP A 1 586 ? -17.577 7.150 -6.546 1.00 40.66 586 ASP A O 1
ATOM 4902 N N . ASP A 1 587 ? -15.897 8.601 -6.888 1.00 43.88 587 ASP A N 1
ATOM 4903 C CA . ASP A 1 587 ? -16.722 9.816 -6.816 1.00 43.88 587 ASP A CA 1
ATOM 4904 C C . ASP A 1 587 ? -17.648 9.914 -8.044 1.00 43.88 587 ASP A C 1
ATOM 4906 O O . ASP A 1 587 ? -17.238 10.328 -9.132 1.00 43.88 587 ASP A O 1
ATOM 4910 N N . ILE A 1 588 ? -18.930 9.576 -7.871 1.00 38.12 588 ILE A N 1
ATOM 4911 C CA . ILE A 1 588 ? -19.975 9.797 -8.882 1.00 38.12 588 ILE A CA 1
ATOM 4912 C C . ILE A 1 588 ? -20.799 11.038 -8.491 1.00 38.12 588 ILE A C 1
ATOM 4914 O O . ILE A 1 588 ? -21.464 11.015 -7.451 1.00 38.12 588 ILE A O 1
ATOM 4918 N N . PRO A 1 589 ? -20.810 12.115 -9.306 1.00 38.81 589 PRO A N 1
ATOM 4919 C CA . PRO A 1 589 ? -21.527 13.344 -8.977 1.00 38.81 589 PRO A CA 1
ATOM 4920 C C . PRO A 1 589 ? -23.038 13.165 -8.781 1.00 38.81 589 PRO A C 1
ATOM 4922 O O . PRO A 1 589 ? -23.737 12.567 -9.601 1.00 38.81 589 PRO A O 1
ATOM 4925 N N . LEU A 1 590 ? -23.552 13.784 -7.718 1.00 39.28 590 LEU A N 1
ATOM 4926 C CA . LEU A 1 590 ? -24.980 13.995 -7.490 1.00 39.28 590 LEU A CA 1
ATOM 4927 C C . LEU A 1 590 ? -25.501 15.135 -8.383 1.00 39.28 590 LEU A C 1
ATOM 4929 O O . LEU A 1 590 ? -25.594 16.260 -7.910 1.00 39.28 590 LEU A O 1
ATOM 4933 N N . ASP A 1 591 ? -25.834 14.846 -9.646 1.00 35.03 591 ASP A N 1
ATOM 4934 C CA . ASP A 1 591 ? -26.827 15.613 -10.431 1.00 35.03 591 ASP A CA 1
ATOM 4935 C C . ASP A 1 591 ? -27.177 14.904 -11.758 1.00 35.03 591 ASP A C 1
ATOM 4937 O O . ASP A 1 591 ? -26.491 15.059 -12.769 1.00 35.03 591 ASP A O 1
ATOM 4941 N N . ALA A 1 592 ? -28.256 14.106 -11.761 1.00 32.78 592 ALA A N 1
ATOM 4942 C CA . ALA A 1 592 ? -28.835 13.497 -12.969 1.00 32.78 592 ALA A CA 1
ATOM 4943 C C . ALA A 1 592 ? -30.276 12.978 -12.738 1.00 32.78 592 ALA A C 1
ATOM 4945 O O . ALA A 1 592 ? -30.543 11.778 -12.847 1.00 32.78 592 ALA A O 1
ATOM 4946 N N . GLU A 1 593 ? -31.234 13.856 -12.416 1.00 35.41 593 GLU A N 1
ATOM 4947 C CA . GLU A 1 593 ? -32.649 13.460 -12.477 1.00 35.41 593 GLU A CA 1
ATOM 4948 C C . GLU A 1 593 ? -33.144 13.342 -13.932 1.00 35.41 593 GLU A C 1
ATOM 4950 O O . GLU A 1 593 ? -32.950 14.234 -14.750 1.00 35.41 593 GLU A O 1
ATOM 4955 N N . ALA A 1 594 ? -33.845 12.239 -14.206 1.00 35.62 594 ALA A N 1
ATOM 4956 C CA . ALA A 1 594 ? -34.782 12.026 -15.312 1.00 35.62 594 ALA A CA 1
ATOM 4957 C C . ALA A 1 594 ? -34.347 12.389 -16.756 1.00 35.62 594 ALA A C 1
ATOM 4959 O O . ALA A 1 594 ? -34.552 13.496 -17.248 1.00 35.62 594 ALA A O 1
ATOM 4960 N N . SER A 1 595 ? -34.091 11.353 -17.559 1.00 29.39 595 SER A N 1
ATOM 4961 C CA . SER A 1 595 ? -35.125 10.938 -18.531 1.00 29.39 595 SER A CA 1
ATOM 4962 C C . SER A 1 595 ? -34.862 9.552 -19.131 1.00 29.39 595 SER A C 1
ATOM 4964 O O . SER A 1 595 ? -33.883 9.321 -19.830 1.00 29.39 595 SER A O 1
ATOM 4966 N N . PHE A 1 596 ? -35.801 8.626 -18.913 1.00 31.00 596 PHE A N 1
ATOM 4967 C CA . PHE A 1 596 ? -35.955 7.458 -19.779 1.00 31.00 596 PHE A CA 1
ATOM 4968 C C . PHE A 1 596 ? -36.773 7.884 -21.002 1.00 31.00 596 PHE A C 1
ATOM 4970 O O . PHE A 1 596 ? -37.947 8.223 -20.864 1.00 31.00 596 PHE A O 1
ATOM 4977 N N . THR A 1 597 ? -36.187 7.803 -22.194 1.00 29.78 597 THR A N 1
ATOM 4978 C CA . THR A 1 597 ? -36.957 7.592 -23.426 1.00 29.78 597 THR A CA 1
ATOM 4979 C C . THR A 1 597 ? -36.379 6.380 -24.137 1.00 29.78 597 THR A C 1
ATOM 4981 O O . THR A 1 597 ? -35.179 6.293 -24.379 1.00 29.78 597 THR A O 1
ATOM 4984 N N . SER A 1 598 ? -37.233 5.395 -24.388 1.00 37.69 598 SER A N 1
ATOM 4985 C CA . SER A 1 598 ? -36.901 4.226 -25.191 1.00 37.69 598 SER A CA 1
ATOM 4986 C C . SER A 1 598 ? -36.774 4.618 -26.658 1.00 37.69 598 SER A C 1
ATOM 4988 O O . SER A 1 598 ? -37.647 5.324 -27.155 1.00 37.69 598 SER A O 1
ATOM 4990 N N . ASN A 1 599 ? -35.784 4.061 -27.349 1.00 29.55 599 ASN A N 1
ATOM 4991 C CA . ASN A 1 599 ? -35.956 3.554 -28.708 1.00 29.55 599 ASN A CA 1
ATOM 4992 C C . ASN A 1 599 ? -34.931 2.442 -28.950 1.00 29.55 599 ASN A C 1
ATOM 4994 O O . ASN A 1 599 ? -33.736 2.626 -28.724 1.00 29.55 599 ASN A O 1
ATOM 4998 N N . GLU A 1 600 ? -35.422 1.289 -29.389 1.00 39.97 600 GLU A N 1
ATOM 4999 C CA . GLU A 1 600 ? -34.618 0.224 -29.981 1.00 39.97 600 GLU A CA 1
ATOM 5000 C C . GLU A 1 600 ? -34.617 0.467 -31.495 1.00 39.97 600 GLU A C 1
ATOM 5002 O O . GLU A 1 600 ? -35.683 0.430 -32.102 1.00 39.97 600 GLU A O 1
ATOM 5007 N N . GLU A 1 601 ? -33.458 0.700 -32.114 1.00 33.19 601 GLU A N 1
ATOM 5008 C CA . GLU A 1 601 ? -33.306 0.571 -33.570 1.00 33.19 601 GLU A CA 1
ATOM 5009 C C . GLU A 1 601 ? -31.993 -0.147 -33.903 1.00 33.19 601 GLU A C 1
ATOM 5011 O O . GLU A 1 601 ? -30.941 0.122 -33.320 1.00 33.19 601 GLU A O 1
ATOM 5016 N N . GLU A 1 602 ? -32.073 -1.097 -34.835 1.00 42.75 602 GLU A N 1
ATOM 5017 C CA . GLU A 1 602 ? -30.942 -1.884 -35.321 1.00 42.75 602 GLU A CA 1
ATOM 5018 C C . GLU A 1 602 ? -30.295 -1.200 -36.537 1.00 42.75 602 GLU A C 1
ATOM 5020 O O . GLU A 1 602 ? -30.943 -1.022 -37.568 1.00 42.75 602 GLU A O 1
ATOM 5025 N N . ALA A 1 603 ? -28.993 -0.908 -36.474 1.00 31.83 603 ALA A N 1
ATOM 5026 C CA . ALA A 1 603 ? -28.154 -0.707 -37.659 1.00 31.83 603 ALA A CA 1
ATOM 5027 C C . ALA A 1 603 ? -26.728 -1.201 -37.342 1.00 31.83 603 ALA A C 1
ATOM 5029 O O . ALA A 1 603 ? -26.111 -0.728 -36.394 1.00 31.83 603 ALA A O 1
ATOM 5030 N N . PHE A 1 604 ? -26.273 -2.337 -37.878 1.00 30.19 604 PHE A N 1
ATOM 5031 C CA . PHE A 1 604 ? -25.750 -2.598 -39.234 1.00 30.19 604 PHE A CA 1
ATOM 5032 C C . PHE A 1 604 ? -24.365 -2.004 -39.542 1.00 30.19 604 PHE A C 1
ATOM 5034 O O . PHE A 1 604 ? -24.070 -0.853 -39.246 1.00 30.19 604 PHE A O 1
ATOM 5041 N N . PHE A 1 605 ? -23.526 -2.835 -40.172 1.00 37.44 605 PHE A N 1
ATOM 5042 C CA . PHE A 1 605 ? -22.209 -2.476 -40.704 1.00 37.44 605 PHE A CA 1
ATOM 5043 C C . PHE A 1 605 ? -22.314 -1.474 -41.861 1.00 37.44 605 PHE A C 1
ATOM 5045 O O . PHE A 1 605 ? -23.045 -1.735 -42.816 1.00 37.44 605 PHE A O 1
ATOM 5052 N N . THR A 1 606 ? -21.428 -0.478 -41.855 1.00 32.03 606 THR A N 1
ATOM 5053 C CA . THR A 1 606 ? -20.704 -0.021 -43.054 1.00 32.03 606 THR A CA 1
ATOM 5054 C C . THR A 1 606 ? -19.289 0.383 -42.651 1.00 32.03 606 THR A C 1
ATOM 5056 O O . THR A 1 606 ? -19.125 1.269 -41.812 1.00 32.03 606 THR A O 1
ATOM 5059 N N . ASP A 1 607 ? -18.280 -0.242 -43.253 1.00 39.34 607 ASP A N 1
ATOM 5060 C CA . ASP A 1 607 ? -16.938 0.332 -43.334 1.00 39.34 607 ASP A CA 1
ATOM 5061 C C . ASP A 1 607 ? -16.969 1.531 -44.296 1.00 39.34 607 ASP A C 1
ATOM 5063 O O . ASP A 1 607 ? -17.608 1.442 -45.345 1.00 39.34 607 ASP A O 1
ATOM 5067 N N . GLU A 1 608 ? -16.250 2.615 -43.998 1.00 35.12 608 GLU A N 1
ATOM 5068 C CA . GLU A 1 608 ? -15.805 3.549 -45.040 1.00 35.12 608 GLU A CA 1
ATOM 5069 C C . GLU A 1 608 ? -14.523 4.279 -44.605 1.00 35.12 608 GLU A C 1
ATOM 5071 O O . GLU A 1 608 ? -14.430 4.803 -43.492 1.00 35.12 608 GLU A O 1
ATOM 5076 N N . ASP A 1 609 ? -13.509 4.273 -45.473 1.00 43.50 609 ASP A N 1
ATOM 5077 C CA . ASP A 1 609 ? -12.235 4.958 -45.251 1.00 43.50 609 ASP A CA 1
ATOM 5078 C C . ASP A 1 609 ? -12.408 6.483 -45.254 1.00 43.50 609 ASP A C 1
ATOM 5080 O O . ASP A 1 609 ? -13.139 7.019 -46.083 1.00 43.50 609 ASP A O 1
ATOM 5084 N N . ASN A 1 610 ? -11.632 7.201 -44.435 1.00 39.47 610 ASN A N 1
ATOM 5085 C CA . ASN A 1 610 ? -11.151 8.539 -44.800 1.00 39.47 610 ASN A CA 1
ATOM 5086 C C . ASN A 1 610 ? -9.870 8.918 -44.037 1.00 39.47 610 ASN A C 1
ATOM 5088 O O . ASN A 1 610 ? -9.878 9.167 -42.830 1.00 39.47 610 ASN A O 1
ATOM 5092 N N . LEU A 1 611 ? -8.770 9.018 -44.786 1.00 45.44 611 LEU A N 1
ATOM 5093 C CA . LEU A 1 611 ? -7.630 9.872 -44.447 1.00 45.44 611 LEU A CA 1
ATOM 5094 C C . LEU A 1 611 ? -8.041 11.351 -44.557 1.00 45.44 611 LEU A C 1
ATOM 5096 O O . LEU A 1 611 ? -8.990 11.686 -45.270 1.00 45.44 611 LEU A O 1
ATOM 5100 N N . PRO A 1 612 ? -7.270 12.250 -43.936 1.00 55.38 612 PRO A N 1
ATOM 5101 C CA . PRO A 1 612 ? -6.852 13.429 -44.691 1.00 55.38 612 PRO A CA 1
ATOM 5102 C C . PRO A 1 612 ? -5.328 13.605 -44.690 1.00 55.38 612 PRO A C 1
ATOM 5104 O O . PRO A 1 612 ? -4.687 13.586 -43.639 1.00 55.38 612 PRO A O 1
ATOM 5107 N N . ASP A 1 613 ? -4.773 13.821 -45.883 1.00 50.19 613 ASP A N 1
ATOM 5108 C CA . ASP A 1 613 ? -3.450 14.424 -46.071 1.00 50.19 613 ASP A CA 1
ATOM 5109 C C . ASP A 1 613 ? -3.493 15.949 -45.810 1.00 50.19 613 ASP A C 1
ATOM 5111 O O . ASP A 1 613 ? -4.562 16.562 -45.776 1.00 50.19 613 ASP A O 1
ATOM 5115 N N . ASP A 1 614 ? -2.302 16.544 -45.696 1.00 45.09 614 ASP A N 1
ATOM 5116 C CA . ASP A 1 614 ? -1.979 17.974 -45.838 1.00 45.09 614 ASP A CA 1
ATOM 5117 C C . ASP A 1 614 ? -2.736 19.008 -44.972 1.00 45.09 614 ASP A C 1
ATOM 5119 O O . ASP A 1 614 ? -3.764 19.564 -45.369 1.00 45.09 614 ASP A O 1
ATOM 5123 N N . ASN A 1 615 ? -2.103 19.417 -43.860 1.00 40.59 615 ASN A N 1
ATOM 5124 C CA . ASN A 1 615 ? -1.534 20.776 -43.680 1.00 40.59 615 ASN A CA 1
ATOM 5125 C C . ASN A 1 615 ? -0.487 20.800 -42.547 1.00 40.59 615 ASN A C 1
ATOM 5127 O O . ASN A 1 615 ? -0.800 20.296 -41.446 1.00 40.59 615 ASN A O 1
#

Organism: NCBI:txid447962